Protein AF-0000000078424771 (afdb_homodimer)

Structure (mmCIF, N/CA/C/O backbone):
data_AF-0000000078424771-model_v1
#
loop_
_entity.id
_entity.type
_entity.pdbx_description
1 polymer Annexin
#
loop_
_atom_site.group_PDB
_atom_site.id
_atom_site.type_symbol
_atom_site.label_atom_id
_atom_site.label_alt_id
_atom_site.label_comp_id
_atom_site.label_asym_id
_atom_site.label_entity_id
_atom_sit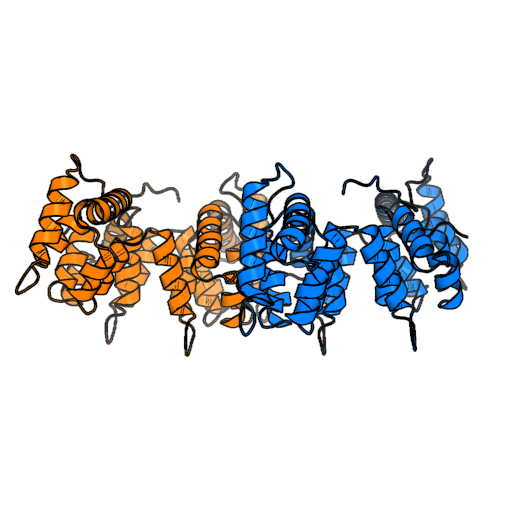e.label_seq_id
_atom_site.pdbx_PDB_ins_code
_atom_site.Cartn_x
_atom_site.Cartn_y
_atom_site.Cartn_z
_atom_site.occupancy
_atom_site.B_iso_or_equiv
_atom_site.auth_seq_id
_atom_site.auth_comp_id
_atom_site.auth_asym_id
_atom_site.auth_atom_id
_atom_site.pdbx_PDB_model_num
ATOM 1 N N . MET A 1 1 ? -12.852 -22.469 6.387 1 50.06 1 MET A N 1
ATOM 2 C CA . MET A 1 1 ? -12.906 -23.938 6.402 1 50.06 1 MET A CA 1
ATOM 3 C C . MET A 1 1 ? -11.5 -24.531 6.348 1 50.06 1 MET A C 1
ATOM 5 O O . MET A 1 1 ? -10.695 -24.156 5.492 1 50.06 1 MET A O 1
ATOM 9 N N . ASP A 1 2 ? -11.109 -24.969 7.461 1 65.69 2 ASP A N 1
ATOM 10 C CA . ASP A 1 2 ? -9.805 -25.562 7.715 1 65.69 2 ASP A CA 1
ATOM 11 C C . ASP A 1 2 ? -9.672 -26.922 7.027 1 65.69 2 ASP A C 1
ATOM 13 O O . ASP A 1 2 ? -10.547 -27.781 7.172 1 65.69 2 ASP A O 1
ATOM 17 N N . TYR A 1 3 ? -9.281 -26.984 5.77 1 82.88 3 TYR A N 1
ATOM 18 C CA . TYR A 1 3 ? -8.969 -28.281 5.184 1 82.88 3 TYR A CA 1
ATOM 19 C C . TYR A 1 3 ? -7.484 -28.594 5.328 1 82.88 3 TYR A C 1
ATOM 21 O O . TYR A 1 3 ? -6.676 -27.719 5.605 1 82.88 3 TYR A O 1
ATOM 29 N N . ASP A 1 4 ? -7.328 -29.938 5.266 1 93.69 4 ASP A N 1
ATOM 30 C CA . ASP A 1 4 ? -5.938 -30.375 5.305 1 93.69 4 ASP A CA 1
ATOM 31 C C . ASP A 1 4 ? -5.328 -30.391 3.904 1 93.69 4 ASP A C 1
ATOM 33 O O . ASP A 1 4 ? -5.707 -31.203 3.062 1 93.69 4 ASP A O 1
ATOM 37 N N . PRO A 1 5 ? -4.488 -29.516 3.652 1 96 5 PRO A N 1
ATOM 38 C CA . PRO A 1 5 ? -3.896 -29.453 2.312 1 96 5 PRO A CA 1
ATOM 39 C C . PRO A 1 5 ? -3.121 -30.719 1.96 1 96 5 PRO A C 1
ATOM 41 O O . PRO A 1 5 ? -2.354 -31.234 2.781 1 96 5 PRO A O 1
ATOM 44 N N . VAL A 1 6 ? -3.369 -31.203 0.759 1 97.62 6 VAL A N 1
ATOM 45 C CA . VAL A 1 6 ? -2.695 -32.406 0.261 1 97.62 6 VAL A CA 1
ATOM 46 C C . VAL A 1 6 ? -1.941 -32.062 -1.025 1 97.62 6 VAL A C 1
ATOM 48 O O . VAL A 1 6 ? -2.553 -31.891 -2.084 1 97.62 6 VAL A O 1
ATOM 51 N N . PRO A 1 7 ? -0.639 -32.031 -0.95 1 98 7 PRO A N 1
ATOM 52 C CA . PRO A 1 7 ? 0.15 -31.766 -2.156 1 98 7 PRO A CA 1
ATOM 53 C C . PRO A 1 7 ? 0.272 -33 -3.059 1 98 7 PRO A C 1
ATOM 55 O O . PRO A 1 7 ? 0 -34.094 -2.623 1 98 7 PRO A O 1
ATOM 58 N N . THR A 1 8 ? 0.585 -32.75 -4.309 1 98.31 8 THR A N 1
ATOM 59 C CA . THR A 1 8 ? 0.848 -33.844 -5.23 1 98.31 8 THR A CA 1
ATOM 60 C C . THR A 1 8 ? 2.344 -34 -5.488 1 98.31 8 THR A C 1
ATOM 62 O O . THR A 1 8 ? 2.797 -35.031 -5.992 1 98.31 8 THR A O 1
ATOM 65 N N . VAL A 1 9 ? 3.119 -33 -5.203 1 98.25 9 VAL A N 1
ATOM 66 C CA . VAL A 1 9 ? 4.578 -33.031 -5.27 1 98.25 9 VAL A CA 1
ATOM 67 C C . VAL A 1 9 ? 5.16 -32.844 -3.867 1 98.25 9 VAL A C 1
ATOM 69 O O . VAL A 1 9 ? 4.82 -31.906 -3.156 1 98.25 9 VAL A O 1
ATOM 72 N N . VAL A 1 10 ? 5.918 -33.781 -3.469 1 97.56 10 VAL A N 1
ATOM 73 C CA . VAL A 1 10 ? 6.559 -33.75 -2.158 1 97.56 10 VAL A CA 1
ATOM 74 C C . VAL A 1 10 ? 8.07 -33.938 -2.314 1 97.56 10 VAL A C 1
ATOM 76 O O . VAL A 1 10 ? 8.539 -34.375 -3.357 1 97.56 10 VAL A O 1
ATOM 79 N N . PRO A 1 11 ? 8.773 -33.531 -1.342 1 97.88 11 PRO A N 1
ATOM 80 C CA . PRO A 1 11 ? 10.227 -33.719 -1.441 1 97.88 11 PRO A CA 1
ATOM 81 C C . PRO A 1 11 ? 10.617 -35.188 -1.672 1 97.88 11 PRO A C 1
ATOM 83 O O . PRO A 1 11 ? 10.055 -36.062 -1.039 1 97.88 11 PRO A O 1
ATOM 86 N N . ALA A 1 12 ? 11.484 -35.281 -2.582 1 97.12 12 ALA A N 1
ATOM 87 C CA . ALA A 1 12 ? 12.031 -36.594 -2.797 1 97.12 12 ALA A CA 1
ATOM 88 C C . ALA A 1 12 ? 12.906 -37.031 -1.62 1 97.12 12 ALA A C 1
ATOM 90 O O . ALA A 1 12 ? 13.703 -36.25 -1.11 1 97.12 12 ALA A O 1
ATOM 91 N N . GLU A 1 13 ? 12.711 -38.281 -1.242 1 95.38 13 GLU A N 1
ATOM 92 C CA . GLU A 1 13 ? 13.5 -38.875 -0.174 1 95.38 13 GLU A CA 1
ATOM 93 C C . GLU A 1 13 ? 13.969 -40.281 -0.553 1 95.38 13 GLU A C 1
ATOM 95 O O . GLU A 1 13 ? 13.148 -41.188 -0.712 1 95.38 13 GLU A O 1
ATOM 100 N N . PRO A 1 14 ? 15.211 -40.469 -0.669 1 94.06 14 PRO A N 1
ATOM 101 C CA . PRO A 1 14 ? 16.312 -39.5 -0.479 1 94.06 14 PRO A CA 1
ATOM 102 C C . PRO A 1 14 ? 16.5 -38.594 -1.681 1 94.06 14 PRO A C 1
ATOM 104 O O . PRO A 1 14 ? 16.109 -38.938 -2.797 1 94.06 14 PRO A O 1
ATOM 107 N N . LEU A 1 15 ? 17 -37.469 -1.473 1 95.88 15 LEU A N 1
ATOM 108 C CA . LEU A 1 15 ? 17.422 -36.594 -2.537 1 95.88 15 LEU A CA 1
ATOM 109 C C . LEU A 1 15 ? 18.875 -36.844 -2.92 1 95.88 15 LEU A C 1
ATOM 111 O O . LEU A 1 15 ? 19.75 -36.906 -2.049 1 95.88 15 LEU A O 1
ATOM 115 N N . ASP A 1 16 ? 19.094 -37.094 -4.152 1 97.62 16 ASP A N 1
ATOM 116 C CA . ASP A 1 16 ? 20.453 -37.219 -4.68 1 97.62 16 ASP A CA 1
ATOM 117 C C . ASP A 1 16 ? 20.766 -36.094 -5.664 1 97.62 16 ASP A C 1
ATOM 119 O O . ASP A 1 16 ? 20.641 -36.281 -6.879 1 97.62 16 ASP A O 1
ATOM 123 N N . VAL A 1 17 ? 21.266 -35.062 -5.125 1 98.19 17 VAL A N 1
ATOM 124 C CA . VAL A 1 17 ? 21.469 -33.844 -5.895 1 98.19 17 VAL A CA 1
ATOM 125 C C . VAL A 1 17 ? 22.5 -34.094 -6.984 1 98.19 17 VAL A C 1
ATOM 127 O O . VAL A 1 17 ? 22.328 -33.656 -8.125 1 98.19 17 VAL A O 1
ATOM 130 N N . GLU A 1 18 ? 23.562 -34.781 -6.676 1 97.81 18 GLU A N 1
ATOM 131 C CA . GLU A 1 18 ? 24.625 -35.062 -7.637 1 97.81 18 GLU A CA 1
ATOM 132 C C . GLU A 1 18 ? 24.109 -35.844 -8.828 1 97.81 18 GLU A C 1
ATOM 134 O O . GLU A 1 18 ? 24.438 -35.531 -9.977 1 97.81 18 GLU A O 1
ATOM 139 N N . ALA A 1 19 ? 23.344 -36.812 -8.539 1 98.19 19 ALA A N 1
ATOM 140 C CA . ALA A 1 19 ? 22.75 -37.656 -9.594 1 98.19 19 ALA A CA 1
ATOM 141 C C . ALA A 1 19 ? 21.797 -36.812 -10.461 1 98.19 19 ALA A C 1
ATOM 143 O O . ALA A 1 19 ? 21.781 -36.969 -11.688 1 98.19 19 ALA A O 1
ATOM 144 N N . ASP A 1 20 ? 20.969 -36 -9.836 1 98.5 20 ASP A N 1
ATOM 145 C CA . ASP A 1 20 ? 20.016 -35.156 -10.562 1 98.5 20 ASP A CA 1
ATOM 146 C C . ASP A 1 20 ? 20.75 -34.188 -11.492 1 98.5 20 ASP A C 1
ATOM 148 O O . ASP A 1 20 ? 20.375 -34.031 -12.656 1 98.5 20 ASP A O 1
ATOM 152 N N . VAL A 1 21 ? 21.781 -33.531 -10.938 1 98.5 21 VAL A N 1
ATOM 153 C CA . VAL A 1 21 ? 22.562 -32.562 -11.688 1 98.5 21 VAL A CA 1
ATOM 154 C C . VAL A 1 21 ? 23.203 -33.25 -12.891 1 98.5 21 VAL A C 1
ATOM 156 O O . VAL A 1 21 ? 23.125 -32.719 -14.016 1 98.5 21 VAL A O 1
ATOM 159 N N . ALA A 1 22 ? 23.797 -34.406 -12.68 1 98 22 ALA A N 1
ATOM 160 C CA . ALA A 1 22 ? 24.438 -35.156 -13.758 1 98 22 ALA A CA 1
ATOM 161 C C . ALA A 1 22 ? 23.422 -35.594 -14.805 1 98 22 ALA A C 1
ATOM 163 O O . ALA A 1 22 ? 23.672 -35.531 -16 1 98 22 ALA A O 1
ATOM 164 N N . ALA A 1 23 ? 22.328 -36.062 -14.336 1 98.06 23 ALA A N 1
ATOM 165 C CA . ALA A 1 23 ? 21.281 -36.531 -15.234 1 98.06 23 ALA A CA 1
ATOM 166 C C . ALA A 1 23 ? 20.719 -35.406 -16.094 1 98.06 23 ALA A C 1
ATOM 168 O O . ALA A 1 23 ? 20.469 -35.562 -17.281 1 98.06 23 ALA A O 1
ATOM 169 N N . LEU A 1 24 ? 20.516 -34.25 -15.523 1 98.44 24 LEU A N 1
ATOM 170 C CA . LEU A 1 24 ? 20 -33.094 -16.266 1 98.44 24 LEU A CA 1
ATOM 171 C C . LEU A 1 24 ? 21.016 -32.625 -17.297 1 98.44 24 LEU A C 1
ATOM 173 O O . LEU A 1 24 ? 20.641 -32.281 -18.422 1 98.44 24 LEU A O 1
ATOM 177 N N . ARG A 1 25 ? 22.266 -32.594 -16.891 1 97.75 25 ARG A N 1
ATOM 178 C CA . ARG A 1 25 ? 23.312 -32.219 -17.844 1 97.75 25 ARG A CA 1
ATOM 179 C C . ARG A 1 25 ? 23.344 -33.188 -19.031 1 97.75 25 ARG A C 1
ATOM 181 O O . ARG A 1 25 ? 23.391 -32.75 -20.188 1 97.75 25 ARG A O 1
ATOM 188 N N . THR A 1 26 ? 23.297 -34.438 -18.688 1 97.19 26 THR A N 1
ATOM 189 C CA . THR A 1 26 ? 23.312 -35.469 -19.719 1 97.19 26 THR A CA 1
ATOM 190 C C . THR A 1 26 ? 22.094 -35.344 -20.641 1 97.19 26 THR A C 1
ATOM 192 O O . THR A 1 26 ? 22.203 -35.5 -21.859 1 97.19 26 THR A O 1
ATOM 195 N N . ALA A 1 27 ? 20.953 -34.969 -20.031 1 97.75 27 ALA A N 1
ATOM 196 C CA . ALA A 1 27 ? 19.688 -34.875 -20.766 1 97.75 27 ALA A CA 1
ATOM 197 C C . ALA A 1 27 ? 19.734 -33.719 -21.766 1 97.75 27 ALA A C 1
ATOM 199 O O . ALA A 1 27 ? 18.969 -33.719 -22.734 1 97.75 27 ALA A O 1
ATOM 200 N N . MET A 1 28 ? 20.656 -32.781 -21.594 1 96.81 28 MET A N 1
ATOM 201 C CA . MET A 1 28 ? 20.641 -31.562 -22.406 1 96.81 28 MET A CA 1
ATOM 202 C C . MET A 1 28 ? 21.938 -31.422 -23.203 1 96.81 28 MET A C 1
ATOM 204 O O . MET A 1 28 ? 22.125 -30.453 -23.938 1 96.81 28 MET A O 1
ATOM 208 N N . LYS A 1 29 ? 22.766 -32.5 -22.891 1 88.25 29 LYS A N 1
ATOM 209 C CA . LYS A 1 29 ? 24.062 -32.469 -23.562 1 88.25 29 LYS A CA 1
ATOM 210 C C . LYS A 1 29 ? 23.984 -33.156 -24.922 1 88.25 29 LYS A C 1
ATOM 212 O O . LYS A 1 29 ? 23.375 -34.219 -25.047 1 88.25 29 LYS A O 1
ATOM 217 N N . GLY A 1 30 ? 24.484 -32.594 -26.031 1 81.31 30 GLY A N 1
ATOM 218 C CA . GLY A 1 30 ? 24.641 -33.25 -27.312 1 81.31 30 GLY A CA 1
ATOM 219 C C . GLY A 1 30 ? 23.547 -32.906 -28.297 1 81.31 30 GLY A C 1
ATOM 220 O O . GLY A 1 30 ? 22.938 -31.859 -28.219 1 81.31 30 GLY A O 1
ATOM 221 N N . PHE A 1 31 ? 23.297 -34.062 -29.266 1 82.06 31 PHE A N 1
ATOM 222 C CA . PHE A 1 31 ? 22.312 -33.875 -30.312 1 82.06 31 PHE A CA 1
ATOM 223 C C . PHE A 1 31 ? 20.922 -34.312 -29.859 1 82.06 31 PHE A C 1
ATOM 225 O O . PHE A 1 31 ? 20.672 -35.531 -29.719 1 82.06 31 PHE A O 1
ATOM 232 N N . GLY A 1 32 ? 20.188 -33.438 -29.328 1 89.25 32 GLY A N 1
ATOM 233 C CA . GLY A 1 32 ? 18.828 -33.719 -28.891 1 89.25 32 GLY A CA 1
ATOM 234 C C . GLY A 1 32 ? 18.641 -33.562 -27.391 1 89.25 32 GLY A C 1
ATOM 235 O O . GLY A 1 32 ? 19.625 -33.562 -26.641 1 89.25 32 GLY A O 1
ATOM 236 N N . THR A 1 33 ? 17.484 -33.406 -26.922 1 95.38 33 THR A N 1
ATOM 237 C CA . THR A 1 33 ? 17.141 -33.25 -25.516 1 95.38 33 THR A CA 1
ATOM 238 C C . THR A 1 33 ? 16.281 -34.406 -25.031 1 95.38 33 THR A C 1
ATOM 240 O O . THR A 1 33 ? 15.344 -34.812 -25.719 1 95.38 33 THR A O 1
ATOM 243 N N . ASP A 1 34 ? 16.703 -35.062 -23.922 1 97.25 34 ASP A N 1
ATOM 244 C CA . ASP A 1 34 ? 15.883 -36.094 -23.281 1 97.25 34 ASP A CA 1
ATOM 245 C C . ASP A 1 34 ? 14.82 -35.438 -22.391 1 97.25 34 ASP A C 1
ATOM 247 O O . ASP A 1 34 ? 14.992 -35.344 -21.172 1 97.25 34 ASP A O 1
ATOM 251 N N . GLU A 1 35 ? 13.695 -35.156 -22.938 1 97.75 35 GLU A N 1
ATOM 252 C CA . GLU A 1 35 ? 12.625 -34.469 -22.25 1 97.75 35 GLU A CA 1
ATOM 253 C C . GLU A 1 35 ? 12.047 -35.312 -21.125 1 97.75 35 GLU A C 1
ATOM 255 O O . GLU A 1 35 ? 11.648 -34.781 -20.078 1 97.75 35 GLU A O 1
ATOM 260 N N . GLN A 1 36 ? 12.047 -36.562 -21.312 1 97.62 36 GLN A N 1
ATOM 261 C CA . GLN A 1 36 ? 11.469 -37.438 -20.297 1 97.62 36 GLN A CA 1
ATOM 262 C C . GLN A 1 36 ? 12.305 -37.438 -19.016 1 97.62 36 GLN A C 1
ATOM 264 O O . GLN A 1 36 ? 11.766 -37.438 -17.922 1 97.62 36 GLN A O 1
ATOM 269 N N . ALA A 1 37 ? 13.586 -37.469 -19.156 1 97.62 37 ALA A N 1
ATOM 270 C CA . ALA A 1 37 ? 14.461 -37.375 -17.984 1 97.62 37 ALA A CA 1
ATOM 271 C C . ALA A 1 37 ? 14.242 -36.094 -17.219 1 97.62 37 ALA A C 1
ATOM 273 O O . ALA A 1 37 ? 14.211 -36.094 -15.984 1 97.62 37 ALA A O 1
ATOM 274 N N . ILE A 1 38 ? 14.086 -34.969 -17.938 1 98.56 38 ILE A N 1
ATOM 275 C CA . ILE A 1 38 ? 13.828 -33.688 -17.344 1 98.56 38 ILE A CA 1
ATOM 276 C C . ILE A 1 38 ? 12.508 -33.719 -16.578 1 98.56 38 ILE A C 1
ATOM 278 O O . ILE A 1 38 ? 12.438 -33.25 -15.43 1 98.56 38 ILE A O 1
ATOM 282 N N . ILE A 1 39 ? 11.516 -34.281 -17.188 1 98.62 39 ILE A N 1
ATOM 283 C CA . ILE A 1 39 ? 10.203 -34.375 -16.562 1 98.62 39 ILE A CA 1
ATOM 284 C C . ILE A 1 39 ? 10.297 -35.219 -15.297 1 98.62 39 ILE A C 1
ATOM 286 O O . ILE A 1 39 ? 9.844 -34.812 -14.227 1 98.62 39 ILE A O 1
ATOM 290 N N . ASP A 1 40 ? 10.977 -36.375 -15.344 1 97.69 40 ASP A N 1
ATOM 291 C CA . ASP A 1 40 ? 11.055 -37.312 -14.234 1 97.69 40 ASP A CA 1
ATOM 292 C C . ASP A 1 40 ? 11.727 -36.688 -13.023 1 97.69 40 ASP A C 1
ATOM 294 O O . ASP A 1 40 ? 11.367 -36.969 -11.875 1 97.69 40 ASP A O 1
ATOM 298 N N . ILE A 1 41 ? 12.609 -35.844 -13.297 1 98.25 41 ILE A N 1
ATOM 299 C CA . ILE A 1 41 ? 13.383 -35.25 -12.203 1 98.25 41 ILE A CA 1
ATOM 300 C C . ILE A 1 41 ? 12.664 -34 -11.68 1 98.25 41 ILE A C 1
ATOM 302 O O . ILE A 1 41 ? 12.359 -33.906 -10.484 1 98.25 41 ILE A O 1
ATOM 306 N N . LEU A 1 42 ? 12.312 -33.094 -12.562 1 98.62 42 LEU A N 1
ATOM 307 C CA . LEU A 1 42 ? 11.914 -31.75 -12.125 1 98.62 42 LEU A CA 1
ATOM 308 C C . LEU A 1 42 ? 10.461 -31.75 -11.656 1 98.62 42 LEU A C 1
ATOM 310 O O . LEU A 1 42 ? 10.055 -30.859 -10.906 1 98.62 42 LEU A O 1
ATOM 314 N N . THR A 1 43 ? 9.617 -32.719 -12.047 1 98.5 43 THR A N 1
ATOM 315 C CA . THR A 1 43 ? 8.242 -32.75 -11.57 1 98.5 43 THR A CA 1
ATOM 316 C C . THR A 1 43 ? 8.141 -33.594 -10.289 1 98.5 43 THR A C 1
ATOM 318 O O . THR A 1 43 ? 7.086 -33.625 -9.656 1 98.5 43 THR A O 1
ATOM 321 N N . ALA A 1 44 ? 9.281 -34.219 -9.867 1 98 44 ALA A N 1
ATOM 322 C CA . ALA A 1 44 ? 9.258 -35.094 -8.703 1 98 44 ALA A CA 1
ATOM 323 C C . ALA A 1 44 ? 10.156 -34.562 -7.594 1 98 44 ALA A C 1
ATOM 325 O O . ALA A 1 44 ? 10.57 -35.312 -6.715 1 98 44 ALA A O 1
ATOM 326 N N . ARG A 1 45 ? 10.516 -33.344 -7.656 1 98.44 45 ARG A N 1
ATOM 327 C CA . ARG A 1 45 ? 11.273 -32.656 -6.629 1 98.44 45 ARG A CA 1
ATOM 328 C C . ARG A 1 45 ? 10.5 -31.422 -6.121 1 98.44 45 ARG A C 1
ATOM 330 O O . ARG A 1 45 ? 9.82 -30.75 -6.891 1 98.44 45 ARG A O 1
ATOM 337 N N . SER A 1 46 ? 10.641 -31.188 -4.852 1 98.38 46 SER A N 1
ATOM 338 C CA . SER A 1 46 ? 10.055 -29.953 -4.32 1 98.38 46 SER A CA 1
ATOM 339 C C . SER A 1 46 ? 10.773 -28.719 -4.863 1 98.38 46 SER A C 1
ATOM 341 O O . SER A 1 46 ? 11.883 -28.828 -5.402 1 98.38 46 SER A O 1
ATOM 343 N N . ASN A 1 47 ? 10.141 -27.625 -4.805 1 98.69 47 ASN A N 1
ATOM 344 C CA . ASN A 1 47 ? 10.773 -26.391 -5.277 1 98.69 47 ASN A CA 1
ATOM 345 C C . ASN A 1 47 ? 12.094 -26.141 -4.562 1 98.69 47 ASN A C 1
ATOM 347 O O . ASN A 1 47 ? 13.086 -25.766 -5.191 1 98.69 47 ASN A O 1
ATOM 351 N N . ALA A 1 48 ? 12.086 -26.328 -3.223 1 98.44 48 ALA A N 1
ATOM 352 C CA . ALA A 1 48 ? 13.32 -26.141 -2.459 1 98.44 48 ALA A CA 1
ATOM 353 C C . ALA A 1 48 ? 14.438 -27.016 -3.004 1 98.44 48 ALA A C 1
ATOM 355 O O . ALA A 1 48 ? 15.578 -26.578 -3.139 1 98.44 48 ALA A O 1
ATOM 356 N N . GLN A 1 49 ? 14.07 -28.234 -3.338 1 98.75 49 GLN A N 1
ATOM 357 C CA . GLN A 1 49 ? 15.055 -29.172 -3.887 1 98.75 49 GLN A CA 1
ATOM 358 C C . GLN A 1 49 ? 15.5 -28.734 -5.277 1 98.75 49 GLN A C 1
ATOM 360 O O . GLN A 1 49 ? 16.688 -28.844 -5.617 1 98.75 49 GLN A O 1
ATOM 365 N N . ARG A 1 50 ? 14.602 -28.234 -6.074 1 98.75 50 ARG A N 1
ATOM 366 C CA . ARG A 1 50 ? 14.961 -27.734 -7.398 1 98.75 50 ARG A CA 1
ATOM 367 C C . ARG A 1 50 ? 15.93 -26.562 -7.301 1 98.75 50 ARG A C 1
ATOM 369 O O . ARG A 1 50 ? 16.828 -26.438 -8.125 1 98.75 50 ARG A O 1
ATOM 376 N N . GLN A 1 51 ? 15.727 -25.719 -6.266 1 98.69 51 GLN A N 1
ATOM 377 C CA . GLN A 1 51 ? 16.656 -24.609 -6.066 1 98.69 51 GLN A CA 1
ATOM 378 C C . GLN A 1 51 ? 18.062 -25.125 -5.734 1 98.69 51 GLN A C 1
ATOM 380 O O . GLN A 1 51 ? 19.062 -24.578 -6.211 1 98.69 51 GLN A O 1
ATOM 385 N N . VAL A 1 52 ? 18.109 -26.156 -4.938 1 98.56 52 VAL A N 1
ATOM 386 C CA . VAL A 1 52 ? 19.391 -26.766 -4.578 1 98.56 52 VAL A CA 1
ATOM 387 C C . VAL A 1 52 ? 20.047 -27.359 -5.82 1 98.56 52 VAL A C 1
ATOM 389 O O . VAL A 1 52 ? 21.25 -27.219 -6.027 1 98.56 52 VAL A O 1
ATOM 392 N N . ILE A 1 53 ? 19.266 -28 -6.645 1 98.81 53 ILE A N 1
ATOM 393 C CA . ILE A 1 53 ? 19.75 -28.594 -7.887 1 98.81 53 ILE A CA 1
ATOM 394 C C . ILE A 1 53 ? 20.312 -27.5 -8.789 1 98.81 53 ILE A C 1
ATOM 396 O O . ILE A 1 53 ? 21.406 -27.656 -9.344 1 98.81 53 ILE A O 1
ATOM 400 N N . LYS A 1 54 ? 19.578 -26.453 -8.906 1 98.69 54 LYS A N 1
ATOM 401 C CA . LYS A 1 54 ? 20 -25.312 -9.719 1 98.69 54 LYS A CA 1
ATOM 402 C C . LYS A 1 54 ? 21.344 -24.766 -9.25 1 98.69 54 LYS A C 1
ATOM 404 O O . LYS A 1 54 ? 22.234 -24.531 -10.062 1 98.69 54 LYS A O 1
ATOM 409 N N . GLU A 1 55 ? 21.484 -24.625 -7.961 1 98.56 55 GLU A N 1
ATOM 410 C CA . GLU A 1 55 ? 22.719 -24.094 -7.387 1 98.56 55 GLU A CA 1
ATOM 411 C C . GLU A 1 55 ? 23.891 -25.031 -7.629 1 98.56 55 GLU A C 1
ATOM 413 O O . GLU A 1 55 ? 25 -24.594 -7.949 1 98.56 55 GLU A O 1
ATOM 418 N N . ASN A 1 56 ? 23.703 -26.297 -7.484 1 98.62 56 ASN A N 1
ATOM 419 C CA . ASN A 1 56 ? 24.766 -27.281 -7.672 1 98.62 56 ASN A CA 1
ATOM 420 C C . ASN A 1 56 ? 25.125 -27.438 -9.148 1 98.62 56 ASN A C 1
ATOM 422 O O . ASN A 1 56 ? 26.281 -27.703 -9.477 1 98.62 56 ASN A O 1
ATOM 426 N N . PHE A 1 57 ? 24.156 -27.266 -9.961 1 98.69 57 PHE A N 1
ATOM 427 C CA . PHE A 1 57 ? 24.406 -27.297 -11.398 1 98.69 57 PHE A CA 1
ATOM 428 C C . PHE A 1 57 ? 25.391 -26.188 -11.781 1 98.69 57 PHE A C 1
ATOM 430 O O . PHE A 1 57 ? 26.328 -26.406 -12.555 1 98.69 57 PHE A O 1
ATOM 437 N N . LEU A 1 58 ? 25.188 -25 -11.266 1 98.5 58 LEU A N 1
ATOM 438 C CA . LEU A 1 58 ? 26.078 -23.859 -11.508 1 98.5 58 LEU A CA 1
ATOM 439 C C . LEU A 1 58 ? 27.469 -24.141 -10.953 1 98.5 58 LEU A C 1
ATOM 441 O O . LEU A 1 58 ? 28.469 -23.844 -11.609 1 98.5 58 LEU A O 1
ATOM 445 N N . ARG A 1 59 ? 27.531 -24.625 -9.75 1 97.38 59 ARG A N 1
ATOM 446 C CA . ARG A 1 59 ? 28.812 -24.891 -9.102 1 97.38 59 ARG A CA 1
ATOM 447 C C . ARG A 1 59 ? 29.609 -25.938 -9.891 1 97.38 59 ARG A C 1
ATOM 449 O O . ARG A 1 59 ? 30.828 -25.781 -10.055 1 97.38 59 ARG A O 1
ATOM 456 N N . GLU A 1 60 ? 28.953 -26.984 -10.383 1 97.75 60 GLU A N 1
ATOM 457 C CA . GLU A 1 60 ? 29.625 -28.125 -11.008 1 97.75 60 GLU A CA 1
ATOM 458 C C . GLU A 1 60 ? 30 -27.812 -12.453 1 97.75 60 GLU A C 1
ATOM 460 O O . GLU A 1 60 ? 31.062 -28.234 -12.922 1 97.75 60 GLU A O 1
ATOM 465 N N . TYR A 1 61 ? 29.141 -27.109 -13.164 1 97.31 61 TYR A N 1
ATOM 466 C CA . TYR A 1 61 ? 29.359 -26.984 -14.602 1 97.31 61 TYR A CA 1
ATOM 467 C C . TYR A 1 61 ? 29.594 -25.531 -15 1 97.31 61 TYR A C 1
ATOM 469 O O . TYR A 1 61 ? 29.922 -25.234 -16.156 1 97.31 61 TYR A O 1
ATOM 477 N N . GLY A 1 62 ? 29.375 -24.562 -14.07 1 97.75 62 GLY A N 1
ATOM 478 C CA . GLY A 1 62 ? 29.5 -23.141 -14.375 1 97.75 62 GLY A CA 1
ATOM 479 C C . GLY A 1 62 ? 28.422 -22.625 -15.297 1 97.75 62 GLY A C 1
ATOM 480 O O . GLY A 1 62 ? 28.625 -21.641 -16.016 1 97.75 62 GLY A O 1
ATOM 481 N N . ARG A 1 63 ? 27.312 -23.391 -15.352 1 97.25 63 ARG A N 1
ATOM 482 C CA . ARG A 1 63 ? 26.219 -23.062 -16.234 1 97.25 63 ARG A CA 1
ATOM 483 C C . ARG A 1 63 ? 24.938 -22.797 -15.461 1 97.25 63 ARG A C 1
ATOM 485 O O . ARG A 1 63 ? 24.688 -23.422 -14.422 1 97.25 63 ARG A O 1
ATOM 492 N N . ASP A 1 64 ? 24.125 -21.969 -16.031 1 98.06 64 ASP A N 1
ATOM 493 C CA . ASP A 1 64 ? 22.812 -21.703 -15.461 1 98.06 64 ASP A CA 1
ATOM 494 C C . ASP A 1 64 ? 21.781 -22.719 -15.961 1 98.06 64 ASP A C 1
ATOM 496 O O . ASP A 1 64 ? 21.484 -22.766 -17.156 1 98.06 64 ASP A O 1
ATOM 500 N N . LEU A 1 65 ? 21.281 -23.422 -15.055 1 98.38 65 LEU A N 1
ATOM 501 C CA . LEU A 1 65 ? 20.359 -24.5 -15.406 1 98.38 65 LEU A CA 1
ATOM 502 C C . LEU A 1 65 ? 19.125 -23.938 -16.125 1 98.38 65 LEU A C 1
ATOM 504 O O . LEU A 1 65 ? 18.641 -24.531 -17.094 1 98.38 65 LEU A O 1
ATOM 508 N N . ILE A 1 66 ? 18.562 -22.828 -15.68 1 98.5 66 ILE A N 1
ATOM 509 C CA . ILE A 1 66 ? 17.375 -22.25 -16.281 1 98.5 66 ILE A CA 1
ATOM 510 C C . ILE A 1 66 ? 17.672 -21.828 -17.719 1 98.5 66 ILE A C 1
ATOM 512 O O . ILE A 1 66 ? 16.875 -22.062 -18.625 1 98.5 66 ILE A O 1
ATOM 516 N N . GLU A 1 67 ? 18.812 -21.234 -17.922 1 97.88 67 GLU A N 1
ATOM 517 C CA . GLU A 1 67 ? 19.219 -20.844 -19.281 1 97.88 67 GLU A CA 1
ATOM 518 C C . GLU A 1 67 ? 19.375 -22.062 -20.172 1 97.88 67 GLU A C 1
ATOM 520 O O . GLU A 1 67 ? 18.984 -22.031 -21.344 1 97.88 67 GLU A O 1
ATOM 525 N N . ASP A 1 68 ? 19.984 -23.109 -19.641 1 97.5 68 ASP A N 1
ATOM 526 C CA . ASP A 1 68 ? 20.109 -24.344 -20.406 1 97.5 68 ASP A CA 1
ATOM 527 C C . ASP A 1 68 ? 18.75 -24.906 -20.797 1 97.5 68 ASP A C 1
ATOM 529 O O . ASP A 1 68 ? 18.531 -25.297 -21.938 1 97.5 68 ASP A O 1
ATOM 533 N N . LEU A 1 69 ? 17.875 -24.922 -19.859 1 98.38 69 LEU A N 1
ATOM 534 C CA . LEU A 1 69 ? 16.531 -25.438 -20.109 1 98.38 69 LEU A CA 1
ATOM 535 C C . LEU A 1 69 ? 15.812 -24.594 -21.156 1 98.38 69 LEU A C 1
ATOM 537 O O . LEU A 1 69 ? 15.164 -25.141 -22.062 1 98.38 69 LEU A O 1
ATOM 541 N N . LYS A 1 70 ? 15.953 -23.328 -21.094 1 97.75 70 LYS A N 1
ATOM 542 C CA . LYS A 1 70 ? 15.32 -22.422 -22.062 1 97.75 70 LYS A CA 1
ATOM 543 C C . LYS A 1 70 ? 15.867 -22.641 -23.469 1 97.75 70 LYS A C 1
ATOM 545 O O . LYS A 1 70 ? 15.141 -22.5 -24.453 1 97.75 70 LYS A O 1
ATOM 550 N N . SER A 1 71 ? 17.141 -22.984 -23.531 1 96.38 71 SER A N 1
ATOM 551 C CA . SER A 1 71 ? 17.797 -23.172 -24.828 1 96.38 71 SER A CA 1
ATOM 552 C C . SER A 1 71 ? 17.375 -24.5 -25.453 1 96.38 71 SER A C 1
ATOM 554 O O . SER A 1 71 ? 17.391 -24.656 -26.688 1 96.38 71 SER A O 1
ATOM 556 N N . GLU A 1 72 ? 16.984 -25.469 -24.594 1 96.5 72 GLU A N 1
ATOM 557 C CA . GLU A 1 72 ? 16.75 -26.828 -25.047 1 96.5 72 GLU A CA 1
ATOM 558 C C . GLU A 1 72 ? 15.273 -27.109 -25.25 1 96.5 72 GLU A C 1
ATOM 560 O O . GLU A 1 72 ? 14.906 -28.016 -26.016 1 96.5 72 GLU A O 1
ATOM 565 N N . LEU A 1 73 ? 14.445 -26.375 -24.578 1 97.38 73 LEU A N 1
ATOM 566 C CA . LEU A 1 73 ? 13.008 -26.656 -24.594 1 97.38 73 LEU A CA 1
ATOM 567 C C . LEU A 1 73 ? 12.242 -25.547 -25.312 1 97.38 73 LEU A C 1
ATOM 569 O O . LEU A 1 73 ? 12.82 -24.531 -25.672 1 97.38 73 LEU A O 1
ATOM 573 N N . GLY A 1 74 ? 10.945 -25.875 -25.641 1 96.69 74 GLY A N 1
ATOM 574 C CA . GLY A 1 74 ? 10.117 -24.875 -26.297 1 96.69 74 GLY A CA 1
ATOM 575 C C . GLY A 1 74 ? 8.641 -25.031 -25.984 1 96.69 74 GLY A C 1
ATOM 576 O O . GLY A 1 74 ? 8.227 -26 -25.359 1 96.69 74 GLY A O 1
ATOM 577 N N . GLY A 1 75 ? 7.973 -23.938 -26.25 1 97.19 75 GLY A N 1
ATOM 578 C CA . GLY A 1 75 ? 6.52 -23.969 -26.172 1 97.19 75 GLY A CA 1
ATOM 579 C C . GLY A 1 75 ? 5.996 -24.078 -24.75 1 97.19 75 GLY A C 1
ATOM 580 O O . GLY A 1 75 ? 6.605 -23.562 -23.828 1 97.19 75 GLY A O 1
ATOM 581 N N . LYS A 1 76 ? 4.895 -24.734 -24.594 1 98.19 76 LYS A N 1
ATOM 582 C CA . LYS A 1 76 ? 4.207 -24.859 -23.312 1 98.19 76 LYS A CA 1
ATOM 583 C C . LYS A 1 76 ? 4.977 -25.766 -22.359 1 98.19 76 LYS A C 1
ATOM 585 O O . LYS A 1 76 ? 4.953 -25.562 -21.141 1 98.19 76 LYS A O 1
ATOM 590 N N . PHE A 1 77 ? 5.641 -26.734 -23.016 1 98.56 77 PHE A N 1
ATOM 591 C CA . PHE A 1 77 ? 6.473 -27.594 -22.188 1 98.56 77 PHE A CA 1
ATOM 592 C C . PHE A 1 77 ? 7.559 -26.781 -21.484 1 98.56 77 PHE A C 1
ATOM 594 O O . PHE A 1 77 ? 7.766 -26.938 -20.281 1 98.56 77 PHE A O 1
ATOM 601 N N . GLU A 1 78 ? 8.203 -25.922 -22.125 1 98.75 78 GLU A N 1
ATOM 602 C CA . GLU A 1 78 ? 9.188 -25.016 -21.547 1 98.75 78 GLU A CA 1
ATOM 603 C C . GLU A 1 78 ? 8.562 -24.172 -20.438 1 98.75 78 GLU A C 1
ATOM 605 O O . GLU A 1 78 ? 9.156 -23.984 -19.375 1 98.75 78 GLU A O 1
ATOM 610 N N . ASP A 1 79 ? 7.391 -23.688 -20.656 1 98.69 79 ASP A N 1
ATOM 611 C CA . ASP A 1 79 ? 6.699 -22.844 -19.688 1 98.69 79 ASP A CA 1
ATOM 612 C C . ASP A 1 79 ? 6.508 -23.562 -18.359 1 98.69 79 ASP A C 1
ATOM 614 O O . ASP A 1 79 ? 6.719 -22.984 -17.281 1 98.69 79 ASP A O 1
ATOM 618 N N . VAL A 1 80 ? 6.129 -24.812 -18.469 1 98.88 80 VAL A N 1
ATOM 619 C CA . VAL A 1 80 ? 5.91 -25.609 -17.266 1 98.88 80 VAL A CA 1
ATOM 620 C C . VAL A 1 80 ? 7.227 -25.781 -16.516 1 98.88 80 VAL A C 1
ATOM 622 O O . VAL A 1 80 ? 7.289 -25.547 -15.297 1 98.88 80 VAL A O 1
ATOM 625 N N . ILE A 1 81 ? 8.234 -26.156 -17.281 1 98.88 81 ILE A N 1
ATOM 626 C CA . ILE A 1 81 ? 9.508 -26.5 -16.656 1 98.88 81 ILE A CA 1
ATOM 627 C C . ILE A 1 81 ? 10.133 -25.25 -16.031 1 98.88 81 ILE A C 1
ATOM 629 O O . ILE A 1 81 ? 10.625 -25.297 -14.906 1 98.88 81 ILE A O 1
ATOM 633 N N . ILE A 1 82 ? 10.086 -24.125 -16.719 1 98.81 82 ILE A N 1
ATOM 634 C CA . ILE A 1 82 ? 10.648 -22.891 -16.188 1 98.81 82 ILE A CA 1
ATOM 635 C C . ILE A 1 82 ? 9.844 -22.438 -14.969 1 98.81 82 ILE A C 1
ATOM 637 O O . ILE A 1 82 ? 10.422 -21.969 -13.984 1 98.81 82 ILE A O 1
ATOM 641 N N . ALA A 1 83 ? 8.547 -22.578 -15 1 98.88 83 ALA A N 1
ATOM 642 C CA . ALA A 1 83 ? 7.711 -22.25 -13.844 1 98.88 83 ALA A CA 1
ATOM 643 C C . ALA A 1 83 ? 8.133 -23.062 -12.617 1 98.88 83 ALA A C 1
ATOM 645 O O . ALA A 1 83 ? 8.18 -22.531 -11.508 1 98.88 83 ALA A O 1
ATOM 646 N N . LEU A 1 84 ? 8.492 -24.266 -12.828 1 98.81 84 LEU A N 1
ATOM 647 C CA . LEU A 1 84 ? 8.883 -25.156 -11.734 1 98.81 84 LEU A CA 1
ATOM 648 C C . LEU A 1 84 ? 10.227 -24.734 -11.148 1 98.81 84 LEU A C 1
ATOM 650 O O . LEU A 1 84 ? 10.5 -24.969 -9.969 1 98.81 84 LEU A O 1
ATOM 654 N N . MET A 1 85 ? 11.039 -24.094 -11.961 1 98.81 85 MET A N 1
ATOM 655 C CA . MET A 1 85 ? 12.406 -23.781 -11.555 1 98.81 85 MET A CA 1
ATOM 656 C C . MET A 1 85 ? 12.453 -22.469 -10.773 1 98.81 85 MET A C 1
ATOM 658 O O . MET A 1 85 ? 13.414 -22.219 -10.039 1 98.81 85 MET A O 1
ATOM 662 N N . LEU A 1 86 ? 11.469 -21.672 -10.922 1 98.69 86 LEU A N 1
ATOM 663 C CA . LEU A 1 86 ? 11.375 -20.422 -10.172 1 98.69 86 LEU A CA 1
ATOM 664 C C . LEU A 1 86 ? 10.82 -20.672 -8.773 1 98.69 86 LEU A C 1
ATOM 666 O O . LEU A 1 86 ? 10.031 -21.594 -8.57 1 98.69 86 LEU A O 1
ATOM 670 N N . THR A 1 87 ? 11.289 -19.875 -7.82 1 98.44 87 THR A N 1
ATOM 671 C CA . THR A 1 87 ? 10.609 -19.969 -6.531 1 98.44 87 THR A CA 1
ATOM 672 C C . THR A 1 87 ? 9.133 -19.641 -6.672 1 98.44 87 THR A C 1
ATOM 674 O O . THR A 1 87 ? 8.742 -18.891 -7.57 1 98.44 87 THR A O 1
ATOM 677 N N . PRO A 1 88 ? 8.305 -20.172 -5.797 1 98.06 88 PRO A N 1
ATOM 678 C CA . PRO A 1 88 ? 6.863 -19.969 -5.926 1 98.06 88 PRO A CA 1
ATOM 679 C C . PRO A 1 88 ? 6.48 -18.484 -5.973 1 98.06 88 PRO A C 1
ATOM 681 O O . PRO A 1 88 ? 5.656 -18.094 -6.793 1 98.06 88 PRO A O 1
ATOM 684 N N . VAL A 1 89 ? 7.078 -17.656 -5.191 1 98.44 89 VAL A N 1
ATOM 685 C CA . VAL A 1 89 ? 6.734 -16.25 -5.129 1 98.44 89 VAL A CA 1
ATOM 686 C C . VAL A 1 89 ? 7.23 -15.539 -6.387 1 98.44 89 VAL A C 1
ATOM 688 O O . VAL A 1 89 ? 6.52 -14.711 -6.965 1 98.44 89 VAL A O 1
ATOM 691 N N . GLU A 1 90 ? 8.453 -15.875 -6.82 1 98.69 90 GLU A N 1
ATOM 692 C CA . GLU A 1 90 ? 8.977 -15.297 -8.055 1 98.69 90 GLU A CA 1
ATOM 693 C C . GLU A 1 90 ? 8.078 -15.625 -9.242 1 98.69 90 GLU A C 1
ATOM 695 O O . GLU A 1 90 ? 7.844 -14.781 -10.109 1 98.69 90 GLU A O 1
ATOM 700 N N . TYR A 1 91 ? 7.66 -16.844 -9.25 1 98.69 91 TYR A N 1
ATOM 701 C CA . TYR A 1 91 ? 6.793 -17.281 -10.344 1 98.69 91 TYR A CA 1
ATOM 702 C C . TYR A 1 91 ? 5.496 -16.484 -10.352 1 98.69 91 TYR A C 1
ATOM 704 O O . TYR A 1 91 ? 5.055 -16.016 -11.406 1 98.69 91 TYR A O 1
ATOM 712 N N . LEU A 1 92 ? 4.875 -16.297 -9.203 1 98.62 92 LEU A N 1
ATOM 713 C CA . LEU A 1 92 ? 3.646 -15.516 -9.117 1 98.62 92 LEU A CA 1
ATOM 714 C C . LEU A 1 92 ? 3.893 -14.07 -9.531 1 98.62 92 LEU A C 1
ATOM 716 O O . LEU A 1 92 ? 3.061 -13.469 -10.211 1 98.62 92 LEU A O 1
ATOM 720 N N . CYS A 1 93 ? 5.004 -13.516 -9.117 1 98.75 93 CYS A N 1
ATOM 721 C CA . CYS A 1 93 ? 5.344 -12.156 -9.516 1 98.75 93 CYS A CA 1
ATOM 722 C C . CYS A 1 93 ? 5.488 -12.039 -11.023 1 98.75 93 CYS A C 1
ATOM 724 O O . CYS A 1 93 ? 5.031 -11.07 -11.625 1 98.75 93 CYS A O 1
ATOM 726 N N . LYS A 1 94 ? 6.121 -13.023 -11.609 1 98.5 94 LYS A N 1
ATOM 727 C CA . LYS A 1 94 ? 6.254 -13.031 -13.062 1 98.5 94 LYS A CA 1
ATOM 728 C C . LYS A 1 94 ? 4.891 -13.102 -13.742 1 98.5 94 LYS A C 1
ATOM 730 O O . LYS A 1 94 ? 4.664 -12.445 -14.758 1 98.5 94 LYS A O 1
ATOM 735 N N . GLN A 1 95 ? 4.031 -13.906 -13.18 1 98.25 95 GLN A N 1
ATOM 736 C CA . GLN A 1 95 ? 2.682 -14.023 -13.727 1 98.25 95 GLN A CA 1
ATOM 737 C C . GLN A 1 95 ? 1.921 -12.711 -13.594 1 98.25 95 GLN A C 1
ATOM 739 O O . GLN A 1 95 ? 1.227 -12.289 -14.516 1 98.25 95 GLN A O 1
ATOM 744 N N . LEU A 1 96 ? 2.033 -12.023 -12.461 1 98.5 96 LEU A N 1
ATOM 745 C CA . LEU A 1 96 ? 1.408 -10.727 -12.258 1 98.5 96 LEU A CA 1
ATOM 746 C C . LEU A 1 96 ? 1.947 -9.695 -13.25 1 98.5 96 LEU A C 1
ATOM 748 O O . LEU A 1 96 ? 1.178 -8.945 -13.852 1 98.5 96 LEU A O 1
ATOM 752 N N . HIS A 1 97 ? 3.244 -9.695 -13.391 1 98.44 97 HIS A N 1
ATOM 753 C CA . HIS A 1 97 ? 3.871 -8.75 -14.312 1 98.44 97 HIS A CA 1
ATOM 754 C C . HIS A 1 97 ? 3.398 -8.984 -15.742 1 98.44 97 HIS A C 1
ATOM 756 O O . HIS A 1 97 ? 3.045 -8.031 -16.453 1 98.44 97 HIS A O 1
ATOM 762 N N . LYS A 1 98 ? 3.387 -10.242 -16.141 1 97.25 98 LYS A N 1
ATOM 763 C CA . LYS A 1 98 ? 2.926 -10.594 -17.484 1 97.25 98 LYS A CA 1
ATOM 764 C C . LYS A 1 98 ? 1.477 -10.164 -17.688 1 97.25 98 LYS A C 1
ATOM 766 O O . LYS A 1 98 ? 1.113 -9.703 -18.781 1 97.25 98 LYS A O 1
ATOM 771 N N . ALA A 1 99 ? 0.66 -10.281 -16.641 1 97.56 99 ALA A N 1
ATOM 772 C CA . ALA A 1 99 ? -0.761 -9.953 -16.719 1 97.56 99 ALA A CA 1
ATOM 773 C C . ALA A 1 99 ? -0.968 -8.453 -16.891 1 97.56 99 ALA A C 1
ATOM 775 O O . ALA A 1 99 ? -2.039 -8.016 -17.328 1 97.56 99 ALA A O 1
ATOM 776 N N . MET A 1 100 ? 0.045 -7.664 -16.562 1 97.31 100 MET A N 1
ATOM 777 C CA . MET A 1 100 ? -0.118 -6.215 -16.578 1 97.31 100 MET A CA 1
ATOM 778 C C . MET A 1 100 ? 0.781 -5.57 -17.625 1 97.31 100 MET A C 1
ATOM 780 O O . MET A 1 100 ? 0.694 -4.367 -17.875 1 97.31 100 MET A O 1
ATOM 784 N N . ALA A 1 101 ? 1.625 -6.465 -18.172 1 90.44 101 ALA A N 1
ATOM 785 C CA . ALA A 1 101 ? 2.576 -5.945 -19.156 1 90.44 101 ALA A CA 1
ATOM 786 C C . ALA A 1 101 ? 1.961 -5.902 -20.547 1 90.44 101 ALA A C 1
ATOM 788 O O . ALA A 1 101 ? 1.17 -6.777 -20.906 1 90.44 101 ALA A O 1
ATOM 789 N N . GLY A 1 102 ? 2.125 -4.863 -21.344 1 82.62 102 GLY A N 1
ATOM 790 C CA . GLY A 1 102 ? 1.712 -4.797 -22.734 1 82.62 102 GLY A CA 1
ATOM 791 C C . GLY A 1 102 ? 0.342 -4.176 -22.922 1 82.62 102 GLY A C 1
ATOM 792 O O . GLY A 1 102 ? -0.095 -3.365 -22.094 1 82.62 102 GLY A O 1
ATOM 793 N N . LEU A 1 103 ? -0.351 -4.727 -24.062 1 84.88 103 LEU A N 1
ATOM 794 C CA . LEU A 1 103 ? -1.669 -4.203 -24.406 1 84.88 103 LEU A CA 1
ATOM 795 C C . LEU A 1 103 ? -2.768 -4.992 -23.703 1 84.88 103 LEU A C 1
ATOM 797 O O . LEU A 1 103 ? -2.896 -6.199 -23.906 1 84.88 103 LEU A O 1
ATOM 801 N N . GLY A 1 104 ? -3.314 -4.336 -22.797 1 88.75 104 GLY A N 1
ATOM 802 C CA . GLY A 1 104 ? -4.422 -4.949 -22.078 1 88.75 104 GLY A CA 1
ATOM 803 C C . GLY A 1 104 ? -4.008 -5.574 -20.75 1 88.75 104 GLY A C 1
ATOM 804 O O . GLY A 1 104 ? -2.832 -5.895 -20.562 1 88.75 104 GLY A O 1
ATOM 805 N N . THR A 1 105 ? -4.824 -5.719 -19.844 1 93.69 105 THR A N 1
ATOM 806 C CA . THR A 1 105 ? -4.621 -6.312 -18.531 1 93.69 105 THR A CA 1
ATOM 807 C C . THR A 1 105 ? -5.422 -7.605 -18.391 1 93.69 105 THR A C 1
ATOM 809 O O . THR A 1 105 ? -6.602 -7.652 -18.75 1 93.69 105 THR A O 1
ATOM 812 N N . ASN A 1 106 ? -4.73 -8.703 -18.078 1 95.94 106 ASN A N 1
ATOM 813 C CA . ASN A 1 106 ? -5.449 -9.922 -17.719 1 95.94 106 ASN A CA 1
ATOM 814 C C . ASN A 1 106 ? -5.953 -9.875 -16.281 1 95.94 106 ASN A C 1
ATOM 816 O O . ASN A 1 106 ? -5.285 -10.367 -15.375 1 95.94 106 ASN A O 1
ATOM 820 N N . GLU A 1 107 ? -7.074 -9.406 -16.109 1 96.25 107 GLU A N 1
ATOM 821 C CA . GLU A 1 107 ? -7.629 -9.156 -14.781 1 96.25 107 GLU A CA 1
ATOM 822 C C . GLU A 1 107 ? -7.926 -10.461 -14.047 1 96.25 107 GLU A C 1
ATOM 824 O O . GLU A 1 107 ? -7.812 -10.531 -12.82 1 96.25 107 GLU A O 1
ATOM 829 N N . SER A 1 108 ? -8.266 -11.484 -14.82 1 96 108 SER A N 1
ATOM 830 C CA . SER A 1 108 ? -8.57 -12.773 -14.211 1 96 108 SER A CA 1
ATOM 831 C C . SER A 1 108 ? -7.348 -13.344 -13.492 1 96 108 SER A C 1
ATOM 833 O O . SER A 1 108 ? -7.477 -13.969 -12.438 1 96 108 SER A O 1
ATOM 835 N N . THR A 1 109 ? -6.188 -13.148 -14.062 1 97.31 109 THR A N 1
ATOM 836 C CA . THR A 1 109 ? -4.945 -13.586 -13.438 1 97.31 109 THR A CA 1
ATOM 837 C C . THR A 1 109 ? -4.68 -12.812 -12.148 1 97.31 109 THR A C 1
ATOM 839 O O . THR A 1 109 ? -4.316 -13.398 -11.133 1 97.31 109 THR A O 1
ATOM 842 N N . LEU A 1 110 ? -4.891 -11.492 -12.195 1 98.31 110 LEU A N 1
ATOM 843 C CA . LEU A 1 110 ? -4.727 -10.672 -11 1 98.31 110 LEU A CA 1
ATOM 844 C C . LEU A 1 110 ? -5.637 -11.172 -9.875 1 98.31 110 LEU A C 1
ATOM 846 O O . LEU A 1 110 ? -5.188 -11.359 -8.742 1 98.31 110 LEU A O 1
ATOM 850 N N . VAL A 1 111 ? -6.859 -11.445 -10.242 1 98.06 111 VAL A N 1
ATOM 851 C CA . VAL A 1 111 ? -7.867 -11.867 -9.273 1 98.06 111 VAL A CA 1
ATOM 852 C C . VAL A 1 111 ? -7.48 -13.219 -8.68 1 98.06 111 VAL A C 1
ATOM 854 O O . VAL A 1 111 ? -7.508 -13.398 -7.461 1 98.06 111 VAL A O 1
ATOM 857 N N . GLU A 1 112 ? -7.121 -14.094 -9.523 1 97.69 112 GLU A N 1
ATOM 858 C CA . GLU A 1 112 ? -6.766 -15.445 -9.117 1 97.69 112 GLU A CA 1
ATOM 859 C C . GLU A 1 112 ? -5.602 -15.438 -8.125 1 97.69 112 GLU A C 1
ATOM 861 O O . GLU A 1 112 ? -5.605 -16.188 -7.145 1 97.69 112 GLU A O 1
ATOM 866 N N . ILE A 1 113 ? -4.656 -14.602 -8.375 1 98.12 113 ILE A N 1
ATOM 867 C CA . ILE A 1 113 ? -3.447 -14.594 -7.559 1 98.12 113 ILE A CA 1
ATOM 868 C C . ILE A 1 113 ? -3.676 -13.75 -6.309 1 98.12 113 ILE A C 1
ATOM 870 O O . ILE A 1 113 ? -3.436 -14.203 -5.188 1 98.12 113 ILE A O 1
ATOM 874 N N . LEU A 1 114 ? -4.223 -12.578 -6.422 1 97.94 114 LEU A N 1
ATOM 875 C CA . LEU A 1 114 ? -4.219 -11.602 -5.336 1 97.94 114 LEU A CA 1
ATOM 876 C C . LEU A 1 114 ? -5.363 -11.867 -4.363 1 97.94 114 LEU A C 1
ATOM 878 O O . LEU A 1 114 ? -5.195 -11.727 -3.15 1 97.94 114 LEU A O 1
ATOM 882 N N . CYS A 1 115 ? -6.512 -12.289 -4.801 1 96.06 115 CYS A N 1
ATOM 883 C CA . CYS A 1 115 ? -7.703 -12.352 -3.965 1 96.06 115 CYS A CA 1
ATOM 884 C C . CYS A 1 115 ? -7.723 -13.633 -3.139 1 96.06 115 CYS A C 1
ATOM 886 O O . CYS A 1 115 ? -8.641 -13.852 -2.348 1 96.06 115 CYS A O 1
ATOM 888 N N . THR A 1 116 ? -6.68 -14.445 -3.26 1 93 116 THR A N 1
ATOM 889 C CA . THR A 1 116 ? -6.68 -15.742 -2.596 1 93 116 THR A CA 1
ATOM 890 C C . THR A 1 116 ? -5.578 -15.812 -1.544 1 93 116 THR A C 1
ATOM 892 O O . THR A 1 116 ? -5.355 -16.859 -0.938 1 93 116 THR A O 1
ATOM 895 N N . LYS A 1 117 ? -4.898 -14.719 -1.31 1 93.88 117 LYS A N 1
ATOM 896 C CA . LYS A 1 117 ? -3.705 -14.734 -0.471 1 93.88 117 LYS A CA 1
ATOM 897 C C . LYS A 1 117 ? -4 -14.18 0.921 1 93.88 117 LYS A C 1
ATOM 899 O O . LYS A 1 117 ? -4.859 -13.312 1.08 1 93.88 117 LYS A O 1
ATOM 904 N N . SER A 1 118 ? -3.242 -14.719 1.885 1 91.56 118 SER A N 1
ATOM 905 C CA . SER A 1 118 ? -3.186 -14.094 3.203 1 91.56 118 SER A CA 1
ATOM 906 C C . SER A 1 118 ? -2.34 -12.828 3.182 1 91.56 118 SER A C 1
ATOM 908 O O . SER A 1 118 ? -1.614 -12.578 2.217 1 91.56 118 SER A O 1
ATOM 910 N N . ASN A 1 119 ? -2.369 -12.086 4.234 1 93.38 119 ASN A N 1
ATOM 911 C CA . ASN A 1 119 ? -1.554 -10.875 4.324 1 93.38 119 ASN A CA 1
ATOM 912 C C . ASN A 1 119 ? -0.064 -11.203 4.289 1 93.38 119 ASN A C 1
ATOM 914 O O . ASN A 1 119 ? 0.727 -10.445 3.725 1 93.38 119 ASN A O 1
ATOM 918 N N . GLU A 1 120 ? 0.26 -12.273 4.953 1 94.31 120 GLU A N 1
ATOM 919 C CA . GLU A 1 120 ? 1.661 -12.68 4.973 1 94.31 120 GLU A CA 1
ATOM 920 C C . GLU A 1 120 ? 2.152 -13.039 3.574 1 94.31 120 GLU A C 1
ATOM 922 O O . GLU A 1 120 ? 3.24 -12.633 3.168 1 94.31 120 GLU A O 1
ATOM 927 N N . GLU A 1 121 ? 1.35 -13.805 2.875 1 95 121 GLU A N 1
ATOM 928 C CA . GLU A 1 121 ? 1.692 -14.172 1.504 1 95 121 GLU A CA 1
ATOM 929 C C . GLU A 1 121 ? 1.745 -12.938 0.603 1 95 121 GLU A C 1
ATOM 931 O O . GLU A 1 121 ? 2.623 -12.828 -0.255 1 95 121 GLU A O 1
ATOM 936 N N . MET A 1 122 ? 0.844 -12.047 0.854 1 96.75 122 MET A N 1
ATOM 937 C CA . MET A 1 122 ? 0.797 -10.82 0.061 1 96.75 122 MET A CA 1
ATOM 938 C C . MET A 1 122 ? 2.051 -9.977 0.284 1 96.75 122 MET A C 1
ATOM 940 O O . MET A 1 122 ? 2.613 -9.43 -0.666 1 96.75 122 MET A O 1
ATOM 944 N N . ALA A 1 123 ? 2.447 -9.891 1.511 1 96.44 123 ALA A N 1
ATOM 945 C CA . ALA A 1 123 ? 3.646 -9.133 1.847 1 96.44 123 ALA A CA 1
ATOM 946 C C . ALA A 1 123 ? 4.871 -9.68 1.117 1 96.44 123 ALA A C 1
ATOM 948 O O . ALA A 1 123 ? 5.711 -8.914 0.638 1 96.44 123 ALA A O 1
ATOM 949 N N . GLU A 1 124 ? 4.949 -11.016 1.018 1 97.75 124 GLU A N 1
ATOM 950 C CA . GLU A 1 124 ? 6.051 -11.648 0.302 1 97.75 124 GLU A CA 1
ATOM 951 C C . GLU A 1 124 ? 6.004 -11.32 -1.188 1 97.75 124 GLU A C 1
ATOM 953 O O . GLU A 1 124 ? 7.039 -11.047 -1.8 1 97.75 124 GLU A O 1
ATOM 958 N N . ILE A 1 125 ? 4.824 -11.344 -1.717 1 98.44 125 ILE A N 1
ATOM 959 C CA . ILE A 1 125 ? 4.652 -11.055 -3.137 1 98.44 125 ILE A CA 1
ATOM 960 C C . ILE A 1 125 ? 5.035 -9.609 -3.42 1 98.44 125 ILE A C 1
ATOM 962 O O . ILE A 1 125 ? 5.77 -9.328 -4.375 1 98.44 125 ILE A O 1
ATOM 966 N N . VAL A 1 126 ? 4.543 -8.719 -2.572 1 98.12 126 VAL A N 1
ATOM 967 C CA . VAL A 1 126 ? 4.785 -7.293 -2.752 1 98.12 126 VAL A CA 1
ATOM 968 C C . VAL A 1 126 ? 6.285 -7.016 -2.699 1 98.12 126 VAL A C 1
ATOM 970 O O . VAL A 1 126 ? 6.824 -6.324 -3.568 1 98.12 126 VAL A O 1
ATOM 973 N N . LYS A 1 127 ? 6.953 -7.574 -1.763 1 97.44 127 LYS A N 1
ATOM 974 C CA . LYS A 1 127 ? 8.398 -7.391 -1.611 1 97.44 127 LYS A CA 1
ATOM 975 C C . LYS A 1 127 ? 9.156 -7.98 -2.797 1 97.44 127 LYS A C 1
ATOM 977 O O . LYS A 1 127 ? 10.031 -7.332 -3.365 1 97.44 127 LYS A O 1
ATOM 982 N N . CYS A 1 128 ? 8.805 -9.172 -3.135 1 98.38 128 CYS A N 1
ATOM 983 C CA . CYS A 1 128 ? 9.461 -9.859 -4.242 1 98.38 128 CYS A CA 1
ATOM 984 C C . CYS A 1 128 ? 9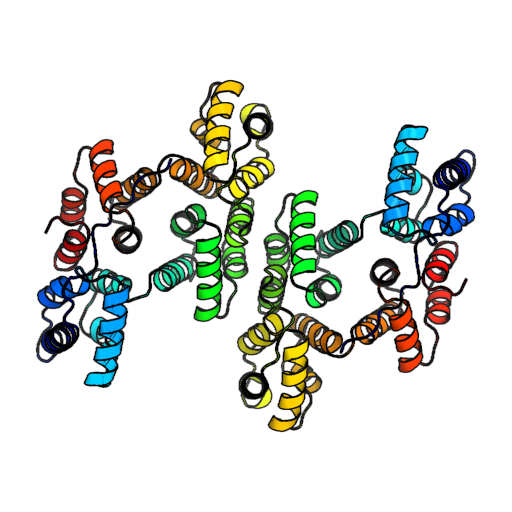.258 -9.109 -5.551 1 98.38 128 CYS A C 1
ATOM 986 O O . CYS A 1 128 ? 10.188 -8.984 -6.352 1 98.38 128 CYS A O 1
ATOM 988 N N . TYR A 1 129 ? 8.078 -8.594 -5.77 1 98.5 129 TYR A N 1
ATOM 989 C CA . TYR A 1 129 ? 7.758 -7.887 -7.004 1 98.5 129 TYR A CA 1
ATOM 990 C C . TYR A 1 129 ? 8.617 -6.637 -7.152 1 98.5 129 TYR A C 1
ATOM 992 O O . TYR A 1 129 ? 9.164 -6.379 -8.227 1 98.5 129 TYR A O 1
ATOM 1000 N N . GLU A 1 130 ? 8.68 -5.859 -6.137 1 97.69 130 GLU A N 1
ATOM 1001 C CA . GLU A 1 130 ? 9.516 -4.66 -6.164 1 97.69 130 GLU A CA 1
ATOM 1002 C C . GLU A 1 130 ? 10.969 -5.008 -6.457 1 97.69 130 GLU A C 1
ATOM 1004 O O . GLU A 1 130 ? 11.633 -4.324 -7.242 1 97.69 130 GLU A O 1
ATOM 1009 N N . ASN A 1 131 ? 11.477 -6.055 -5.82 1 97 131 ASN A N 1
ATOM 1010 C CA . ASN A 1 131 ? 12.859 -6.477 -6.027 1 97 131 ASN A CA 1
ATOM 1011 C C . ASN A 1 131 ? 13.109 -6.887 -7.473 1 97 131 ASN A C 1
ATOM 1013 O O . ASN A 1 131 ? 14.18 -6.609 -8.023 1 97 131 ASN A O 1
ATOM 1017 N N . MET A 1 132 ? 12.148 -7.523 -8.023 1 97.62 132 MET A N 1
ATOM 1018 C CA . MET A 1 132 ? 12.312 -8.062 -9.367 1 97.62 132 MET A CA 1
ATOM 1019 C C . MET A 1 132 ? 12.18 -6.961 -10.414 1 97.62 132 MET A C 1
ATOM 1021 O O . MET A 1 132 ? 12.867 -6.992 -11.438 1 97.62 132 MET A O 1
ATOM 1025 N N . TYR A 1 133 ? 11.336 -5.965 -10.133 1 96.56 133 TYR A N 1
ATOM 1026 C CA . TYR A 1 133 ? 10.969 -5.078 -11.234 1 96.56 133 TYR A CA 1
ATOM 1027 C C . TYR A 1 133 ? 11.234 -3.623 -10.867 1 96.56 133 TYR A C 1
ATOM 1029 O O . TYR A 1 133 ? 10.984 -2.721 -11.672 1 96.56 133 TYR A O 1
ATOM 1037 N N . ASP A 1 134 ? 11.703 -3.326 -9.578 1 94.31 134 ASP A N 1
ATOM 1038 C CA . ASP A 1 134 ? 11.984 -1.985 -9.07 1 94.31 134 ASP A CA 1
ATOM 1039 C C . ASP A 1 134 ? 10.758 -1.086 -9.188 1 94.31 134 ASP A C 1
ATOM 1041 O O . ASP A 1 134 ? 10.867 0.08 -9.57 1 94.31 134 ASP A O 1
ATOM 1045 N N . ARG A 1 135 ? 9.617 -1.731 -9.016 1 95.44 135 ARG A N 1
ATOM 1046 C CA . ARG A 1 135 ? 8.32 -1.074 -9.102 1 95.44 135 ARG A CA 1
ATOM 1047 C C . ARG A 1 135 ? 7.352 -1.638 -8.062 1 95.44 135 ARG A C 1
ATOM 1049 O O . ARG A 1 135 ? 7.227 -2.855 -7.918 1 95.44 135 ARG A O 1
ATOM 1056 N N . PRO A 1 136 ? 6.711 -0.703 -7.234 1 97.69 136 PRO A N 1
ATOM 1057 C CA . PRO A 1 136 ? 5.727 -1.26 -6.309 1 97.69 136 PRO A CA 1
ATOM 1058 C C . PRO A 1 136 ? 4.559 -1.935 -7.027 1 97.69 136 PRO A C 1
ATOM 1060 O O . PRO A 1 136 ? 4 -1.372 -7.973 1 97.69 136 PRO A O 1
ATOM 1063 N N . LEU A 1 137 ? 4.195 -3.059 -6.559 1 98.25 137 LEU A N 1
ATOM 1064 C CA . LEU A 1 137 ? 3.088 -3.799 -7.148 1 98.25 137 LEU A CA 1
ATOM 1065 C C . LEU A 1 137 ? 1.815 -2.957 -7.16 1 98.25 137 LEU A C 1
ATOM 1067 O O . LEU A 1 137 ? 1.096 -2.924 -8.156 1 98.25 137 LEU A O 1
ATOM 1071 N N . ALA A 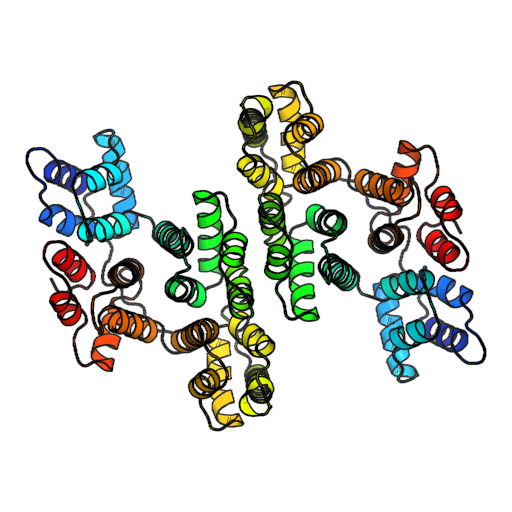1 138 ? 1.539 -2.252 -6.004 1 98 138 ALA A N 1
ATOM 1072 C CA . ALA A 1 138 ? 0.34 -1.425 -5.895 1 98 138 ALA A CA 1
ATOM 1073 C C . ALA A 1 138 ? 0.306 -0.363 -6.992 1 98 138 ALA A C 1
ATOM 1075 O O . ALA A 1 138 ? -0.75 -0.094 -7.57 1 98 138 ALA A O 1
ATOM 1076 N N . GLU A 1 139 ? 1.435 0.232 -7.289 1 98.06 139 GLU A N 1
ATOM 1077 C CA . GLU A 1 139 ? 1.518 1.275 -8.305 1 98.06 139 GLU A CA 1
ATOM 1078 C C . GLU A 1 139 ? 1.254 0.709 -9.703 1 98.06 139 GLU A C 1
ATOM 1080 O O . GLU A 1 139 ? 0.496 1.291 -10.477 1 98.06 139 GLU A O 1
ATOM 1085 N N . HIS A 1 140 ? 1.922 -0.434 -10.07 1 97.31 140 HIS A N 1
ATOM 1086 C CA . HIS A 1 140 ? 1.699 -1.052 -11.375 1 97.31 140 HIS A CA 1
ATOM 1087 C C . HIS A 1 140 ? 0.24 -1.463 -11.547 1 97.31 140 HIS A C 1
ATOM 1089 O O . HIS A 1 140 ? -0.365 -1.198 -12.586 1 97.31 140 HIS A O 1
ATOM 1095 N N . MET A 1 141 ? -0.24 -2.07 -10.547 1 97.56 141 MET A N 1
ATOM 1096 C CA . MET A 1 141 ? -1.632 -2.51 -10.562 1 97.56 141 MET A CA 1
ATOM 1097 C C . MET A 1 141 ? -2.574 -1.325 -10.758 1 97.56 141 MET A C 1
ATOM 1099 O O . MET A 1 141 ? -3.5 -1.392 -11.57 1 97.56 141 MET A O 1
ATOM 1103 N N . CYS A 1 142 ? -2.344 -0.206 -10.062 1 96.56 142 CYS A N 1
ATOM 1104 C CA . CYS A 1 142 ? -3.191 0.978 -10.164 1 96.56 142 CYS A CA 1
ATOM 1105 C C . CYS A 1 142 ? -3.1 1.594 -11.555 1 96.56 142 CYS A C 1
ATOM 1107 O O . CYS A 1 142 ? -4.074 2.156 -12.055 1 96.56 142 CYS A O 1
ATOM 1109 N N . SER A 1 143 ? -1.943 1.421 -12.195 1 95.62 143 SER A N 1
ATOM 1110 C CA . SER A 1 143 ? -1.77 1.966 -13.539 1 95.62 143 SER A CA 1
ATOM 1111 C C . SER A 1 143 ? -2.555 1.158 -14.57 1 95.62 143 SER A C 1
ATOM 1113 O O . SER A 1 143 ? -2.832 1.646 -15.664 1 95.62 143 SER A O 1
ATOM 1115 N N . GLU A 1 144 ? -2.918 -0.091 -14.195 1 96.31 144 GLU A N 1
ATOM 1116 C CA . GLU A 1 144 ? -3.471 -1.022 -15.18 1 96.31 144 GLU A CA 1
ATOM 1117 C C . GLU A 1 144 ? -4.941 -1.317 -14.891 1 96.31 144 GLU A C 1
ATOM 1119 O O . GLU A 1 144 ? -5.59 -2.053 -15.641 1 96.31 144 GLU A O 1
ATOM 1124 N N . THR A 1 145 ? -5.461 -0.765 -13.797 1 96.44 145 THR A N 1
ATOM 1125 C CA . THR A 1 145 ? -6.836 -1.023 -13.391 1 96.44 145 THR A CA 1
ATOM 1126 C C . THR A 1 145 ? -7.551 0.28 -13.047 1 96.44 145 THR A C 1
ATOM 1128 O O . THR A 1 145 ? -6.922 1.34 -12.977 1 96.44 145 THR A O 1
ATOM 1131 N N . SER A 1 146 ? -8.891 0.184 -12.875 1 95.38 146 SER A N 1
ATOM 1132 C CA . SER A 1 146 ? -9.656 1.397 -12.594 1 95.38 146 SER A CA 1
ATOM 1133 C C . SER A 1 146 ? -10.867 1.1 -11.719 1 95.38 146 SER A C 1
ATOM 1135 O O . SER A 1 146 ? -11.195 -0.063 -11.484 1 95.38 146 SER A O 1
ATOM 1137 N N . GLY A 1 147 ? -11.406 2.158 -11.133 1 95.5 147 GLY A N 1
ATOM 1138 C CA . GLY A 1 147 ? -12.695 2.092 -10.445 1 95.5 147 GLY A CA 1
ATOM 1139 C C . GLY A 1 147 ? -12.641 1.289 -9.164 1 95.5 147 GLY A C 1
ATOM 1140 O O . GLY A 1 147 ? -11.625 1.284 -8.469 1 95.5 147 GLY A O 1
ATOM 1141 N N . HIS A 1 148 ? -13.766 0.697 -8.844 1 96.94 148 HIS A N 1
ATOM 1142 C CA . HIS A 1 148 ? -13.906 -0.049 -7.598 1 96.94 148 HIS A CA 1
ATOM 1143 C C . HIS A 1 148 ? -13.062 -1.315 -7.613 1 96.94 148 HIS A C 1
ATOM 1145 O O . HIS A 1 148 ? -12.625 -1.788 -6.559 1 96.94 148 HIS A O 1
ATOM 1151 N N . PHE A 1 149 ? -12.828 -1.778 -8.883 1 98 149 PHE A N 1
ATOM 1152 C CA . PHE A 1 149 ? -11.938 -2.926 -9.016 1 98 149 PHE A CA 1
ATOM 1153 C C . PHE A 1 149 ? -10.523 -2.576 -8.562 1 98 149 PHE A C 1
ATOM 1155 O O . PHE A 1 149 ? -9.93 -3.301 -7.758 1 98 149 PHE A O 1
ATOM 1162 N N . ARG A 1 150 ? -10 -1.504 -8.953 1 97.94 150 ARG A N 1
ATOM 1163 C CA . ARG A 1 150 ? -8.688 -0.999 -8.555 1 97.94 150 ARG A CA 1
ATOM 1164 C C . ARG A 1 150 ? -8.625 -0.77 -7.043 1 97.94 150 ARG A C 1
ATOM 1166 O O . ARG A 1 150 ? -7.633 -1.118 -6.398 1 97.94 150 ARG A O 1
ATOM 1173 N N . ARG A 1 151 ? -9.648 -0.252 -6.473 1 97.88 151 ARG A N 1
ATOM 1174 C CA . ARG A 1 151 ? -9.703 0.032 -5.043 1 97.88 151 ARG A CA 1
ATOM 1175 C C . ARG A 1 151 ? -9.648 -1.256 -4.227 1 97.88 151 ARG A C 1
ATOM 1177 O O . ARG A 1 151 ? -8.898 -1.352 -3.252 1 97.88 151 ARG A O 1
ATOM 1184 N N . LEU A 1 152 ? -10.445 -2.248 -4.645 1 98.12 152 LEU A N 1
ATOM 1185 C CA . LEU A 1 152 ? -10.461 -3.529 -3.949 1 98.12 152 LEU A CA 1
ATOM 1186 C C . LEU A 1 152 ? -9.07 -4.172 -3.971 1 98.12 152 LEU A C 1
ATOM 1188 O O . LEU A 1 152 ? -8.562 -4.582 -2.93 1 98.12 152 LEU A O 1
ATOM 1192 N N . LEU A 1 153 ? -8.484 -4.199 -5.16 1 98.38 153 LEU A N 1
ATOM 1193 C CA . LEU A 1 153 ? -7.184 -4.844 -5.289 1 98.38 153 LEU A CA 1
ATOM 1194 C C . LEU A 1 153 ? -6.125 -4.094 -4.488 1 98.38 153 LEU A C 1
ATOM 1196 O O . LEU A 1 153 ? -5.207 -4.711 -3.939 1 98.38 153 LEU A O 1
ATOM 1200 N N . THR A 1 154 ? -6.219 -2.781 -4.438 1 98.31 154 THR A N 1
ATOM 1201 C CA . THR A 1 154 ? -5.254 -2.004 -3.668 1 98.31 154 THR A CA 1
ATOM 1202 C C . THR A 1 154 ? -5.355 -2.334 -2.182 1 98.31 154 THR A C 1
ATOM 1204 O O . THR A 1 154 ? -4.336 -2.484 -1.503 1 98.31 154 THR A O 1
ATOM 1207 N N . LEU A 1 155 ? -6.582 -2.447 -1.676 1 97.88 155 LEU A N 1
ATOM 1208 C CA . LEU A 1 155 ? -6.766 -2.846 -0.285 1 97.88 155 LEU A CA 1
ATOM 1209 C C . LEU A 1 155 ? -6.117 -4.203 -0.018 1 97.88 155 LEU A C 1
ATOM 1211 O O . LEU A 1 155 ? -5.406 -4.371 0.974 1 97.88 155 LEU A O 1
ATOM 1215 N N . ILE A 1 156 ? -6.277 -5.074 -0.953 1 97.38 156 ILE A N 1
ATOM 1216 C CA . ILE A 1 156 ? -5.754 -6.426 -0.802 1 97.38 156 ILE A CA 1
ATOM 1217 C C . ILE A 1 156 ? -4.227 -6.395 -0.829 1 97.38 156 ILE A C 1
ATOM 1219 O O . ILE A 1 156 ? -3.572 -6.98 0.039 1 97.38 156 ILE A O 1
ATOM 1223 N N . VAL A 1 157 ? -3.654 -5.699 -1.752 1 97.69 157 VAL A N 1
ATOM 1224 C CA . VAL A 1 157 ? -2.213 -5.676 -1.979 1 97.69 157 VAL A CA 1
ATOM 1225 C C . VAL A 1 157 ? -1.52 -4.941 -0.832 1 97.69 157 VAL A C 1
ATOM 1227 O O . VAL A 1 157 ? -0.371 -5.246 -0.498 1 97.69 157 VAL A O 1
ATOM 1230 N N . THR A 1 158 ? -2.271 -4.043 -0.165 1 95.56 158 THR A N 1
ATOM 1231 C CA . THR A 1 158 ? -1.667 -3.314 0.944 1 95.56 158 THR A CA 1
ATOM 1232 C C . THR A 1 158 ? -1.901 -4.043 2.264 1 95.56 158 THR A C 1
ATOM 1234 O O . THR A 1 158 ? -1.523 -3.549 3.328 1 95.56 158 THR A O 1
ATOM 1237 N N . GLY A 1 159 ? -2.578 -5.172 2.273 1 94.56 159 GLY A N 1
ATOM 1238 C CA . GLY A 1 159 ? -2.615 -6.094 3.396 1 94.56 159 GLY A CA 1
ATOM 1239 C C . GLY A 1 159 ? -3.523 -5.629 4.52 1 94.56 159 GLY A C 1
ATOM 1240 O O . GLY A 1 159 ? -3.139 -5.664 5.691 1 94.56 159 GLY A O 1
ATOM 1241 N N . VAL A 1 160 ? -4.742 -5.215 4.227 1 94.75 160 VAL A N 1
ATOM 1242 C CA . VAL A 1 160 ? -5.605 -4.617 5.238 1 94.75 160 VAL A CA 1
ATOM 1243 C C . VAL A 1 160 ? -6.422 -5.703 5.93 1 94.75 160 VAL A C 1
ATOM 1245 O O . VAL A 1 160 ? -7.141 -5.43 6.895 1 94.75 160 VAL A O 1
ATOM 1248 N N . ARG A 1 161 ? -6.363 -6.949 5.398 1 94.88 161 ARG A N 1
ATOM 1249 C CA . ARG A 1 161 ? -7.223 -8.008 5.93 1 94.88 161 ARG A CA 1
ATOM 1250 C C . ARG A 1 161 ? -6.879 -8.312 7.383 1 94.88 161 ARG A C 1
ATOM 1252 O O . ARG A 1 161 ? -5.707 -8.391 7.746 1 94.88 161 ARG A O 1
ATOM 1259 N N . ASP A 1 162 ? -7.863 -8.531 8.133 1 92.38 162 ASP A N 1
ATOM 1260 C CA . ASP A 1 162 ? -7.695 -8.898 9.531 1 92.38 162 ASP A CA 1
ATOM 1261 C C . ASP A 1 162 ? -7.066 -10.281 9.664 1 92.38 162 ASP A C 1
ATOM 1263 O O . ASP A 1 162 ? -7.348 -11.172 8.867 1 92.38 162 ASP A O 1
ATOM 1267 N N . PRO A 1 163 ? -6.18 -10.383 10.672 1 87 163 PRO A N 1
ATOM 1268 C CA . PRO A 1 163 ? -5.598 -11.711 10.906 1 87 163 PRO A CA 1
ATOM 1269 C C . PRO A 1 163 ? -6.648 -12.766 11.219 1 87 163 PRO A C 1
ATOM 1271 O O . PRO A 1 163 ? -7.75 -12.438 11.664 1 87 163 PRO A O 1
ATOM 1274 N N . ALA A 1 164 ? -6.02 -13.953 10.883 1 78.81 164 ALA A N 1
ATOM 1275 C CA . ALA A 1 164 ? -6.867 -15.086 11.234 1 78.81 164 ALA A CA 1
ATOM 1276 C C . ALA A 1 164 ? -7.004 -15.219 12.75 1 78.81 164 ALA A C 1
ATOM 1278 O O . ALA A 1 164 ? -6.047 -14.961 13.492 1 78.81 164 ALA A O 1
ATOM 1279 N N . GLY A 1 165 ? -8.195 -14.977 13.344 1 78.25 165 GLY A N 1
ATOM 1280 C CA . GLY A 1 165 ? -8.383 -15.016 14.781 1 78.25 165 GLY A CA 1
ATOM 1281 C C . GLY A 1 165 ? -9.828 -15.234 15.188 1 78.25 165 GLY A C 1
ATOM 1282 O O . GLY A 1 165 ? -10.539 -16.016 14.562 1 78.25 165 GLY A O 1
ATOM 1283 N N . THR A 1 166 ? -9.984 -14.484 16.156 1 84.5 166 THR A N 1
ATOM 1284 C CA . THR A 1 166 ? -11.305 -14.688 16.734 1 84.5 166 THR A CA 1
ATOM 1285 C C . THR A 1 166 ? -12.383 -14.047 15.859 1 84.5 166 THR A C 1
ATOM 1287 O O . THR A 1 166 ? -12.164 -12.977 15.281 1 84.5 166 THR A O 1
ATOM 1290 N N . VAL A 1 167 ? -13.375 -14.781 15.609 1 93.12 167 VAL A N 1
ATOM 1291 C CA . VAL A 1 167 ? -14.531 -14.312 14.852 1 93.12 167 VAL A CA 1
ATOM 1292 C C . VAL A 1 167 ? -15.523 -13.641 15.797 1 93.12 167 VAL A C 1
ATOM 1294 O O . VAL A 1 167 ? -15.555 -13.938 17 1 93.12 167 VAL A O 1
ATOM 1297 N N . ASP A 1 168 ? -16.25 -12.672 15.289 1 96 168 ASP A N 1
ATOM 1298 C CA . ASP A 1 168 ? -17.25 -11.898 16.016 1 96 168 ASP A CA 1
ATOM 1299 C C . ASP A 1 168 ? -18.625 -12.031 15.367 1 96 168 ASP A C 1
ATOM 1301 O O . ASP A 1 168 ? -18.891 -11.383 14.352 1 96 168 ASP A O 1
ATOM 1305 N N . THR A 1 169 ? -19.516 -12.781 16.016 1 95.81 169 THR A N 1
ATOM 1306 C CA . THR A 1 169 ? -20.812 -13.094 15.453 1 95.81 169 THR A CA 1
ATOM 1307 C C . THR A 1 169 ? -21.688 -11.836 15.359 1 95.81 169 THR A C 1
ATOM 1309 O O . THR A 1 169 ? -22.406 -11.648 14.383 1 95.81 169 THR A O 1
ATOM 1312 N N . GLU A 1 170 ? -21.672 -11.039 16.344 1 97.31 170 GLU A N 1
ATOM 1313 C CA . GLU A 1 170 ? -22.438 -9.805 16.328 1 97.31 170 GLU A CA 1
ATOM 1314 C C . GLU A 1 170 ? -21.969 -8.867 15.211 1 97.31 170 GLU A C 1
ATOM 1316 O O . GLU A 1 170 ? -22.797 -8.273 14.508 1 97.31 170 GLU A O 1
ATOM 1321 N N . LYS A 1 171 ? -20.688 -8.805 15.156 1 97.06 171 LYS A N 1
ATOM 1322 C CA . LYS A 1 171 ? -20.125 -7.992 14.086 1 97.06 171 LYS A CA 1
ATOM 1323 C C . LYS A 1 171 ? -20.5 -8.555 12.719 1 97.06 171 LYS A C 1
ATOM 1325 O O . LYS A 1 171 ? -20.734 -7.793 11.773 1 97.06 171 LYS A O 1
ATOM 1330 N N . ALA A 1 172 ? -20.469 -9.883 12.586 1 98.06 172 ALA A N 1
ATOM 1331 C CA . ALA A 1 172 ? -20.844 -10.523 11.328 1 98.06 172 ALA A CA 1
ATOM 1332 C C . ALA A 1 172 ? -22.281 -10.164 10.938 1 98.06 172 ALA A C 1
ATOM 1334 O O . ALA A 1 172 ? -22.562 -9.922 9.766 1 98.06 172 ALA A O 1
ATOM 1335 N N . ARG A 1 173 ? -23.172 -10.125 11.891 1 97.69 173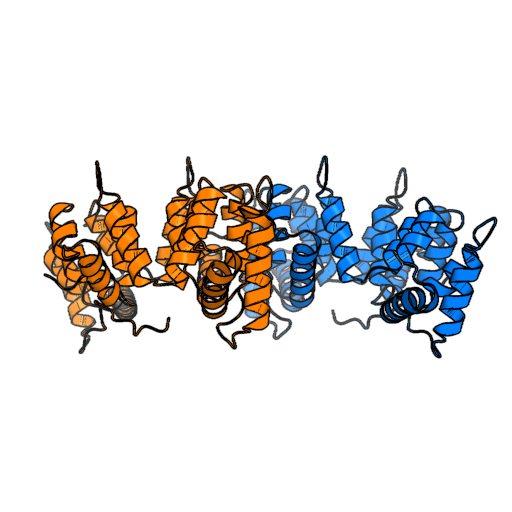 ARG A N 1
ATOM 1336 C CA . ARG A 1 173 ? -24.562 -9.75 11.633 1 97.69 173 ARG A CA 1
ATOM 1337 C C . ARG A 1 173 ? -24.656 -8.305 11.156 1 97.69 173 ARG A C 1
ATOM 1339 O O . ARG A 1 173 ? -25.375 -8.016 10.203 1 97.69 173 ARG A O 1
ATOM 1346 N N . GLU A 1 174 ? -23.953 -7.504 11.812 1 98.25 174 GLU A N 1
ATOM 1347 C CA . GLU A 1 174 ? -23.922 -6.098 11.43 1 98.25 174 GLU A CA 1
ATOM 1348 C C . GLU A 1 174 ? -23.375 -5.926 10.008 1 98.25 174 GLU A C 1
ATOM 1350 O O . GLU A 1 174 ? -23.906 -5.129 9.234 1 98.25 174 GLU A O 1
ATOM 1355 N N . GLN A 1 175 ? -22.297 -6.633 9.711 1 98.19 175 GLN A N 1
ATOM 1356 C CA . GLN A 1 175 ? -21.688 -6.574 8.383 1 98.19 175 GLN A CA 1
ATOM 1357 C C . GLN A 1 175 ? -22.641 -7.121 7.316 1 98.19 175 GLN A C 1
ATOM 1359 O O . GLN A 1 175 ? -22.734 -6.566 6.219 1 98.19 175 GLN A O 1
ATOM 1364 N N . ALA A 1 176 ? -23.312 -8.188 7.645 1 98.38 176 ALA A N 1
ATOM 1365 C CA . ALA A 1 176 ? -24.297 -8.742 6.73 1 98.38 176 ALA A CA 1
ATOM 1366 C C . ALA A 1 176 ? -25.406 -7.738 6.438 1 98.38 176 ALA A C 1
ATOM 1368 O O . ALA A 1 176 ? -25.797 -7.559 5.285 1 98.38 176 ALA A O 1
ATOM 1369 N N . GLU A 1 177 ? -25.891 -7.074 7.465 1 98.12 177 GLU A N 1
ATOM 1370 C CA . GLU A 1 177 ? -26.906 -6.051 7.309 1 98.12 177 GLU A CA 1
ATOM 1371 C C . GLU A 1 177 ? -26.406 -4.883 6.469 1 98.12 177 GLU A C 1
ATOM 1373 O O . GLU A 1 177 ? -27.125 -4.344 5.633 1 98.12 177 GLU A O 1
ATOM 1378 N N . ALA A 1 178 ? -25.203 -4.551 6.738 1 97.94 178 ALA A N 1
ATOM 1379 C CA . ALA A 1 178 ? -24.594 -3.469 5.969 1 97.94 178 ALA A CA 1
ATOM 1380 C C . ALA A 1 178 ? -24.516 -3.828 4.488 1 97.94 178 ALA A C 1
ATOM 1382 O O . ALA A 1 178 ? -24.797 -2.996 3.623 1 97.94 178 ALA A O 1
ATOM 1383 N N . LEU A 1 179 ? -24.125 -5.043 4.18 1 97.88 179 LEU A N 1
ATOM 1384 C CA . LEU A 1 179 ? -24.078 -5.504 2.797 1 97.88 179 LEU A CA 1
ATOM 1385 C C . LEU A 1 179 ? -25.453 -5.492 2.16 1 97.88 179 LEU A C 1
ATOM 1387 O O . LEU A 1 179 ? -25.625 -5.043 1.023 1 97.88 179 LEU A O 1
ATOM 1391 N N . TYR A 1 180 ? -26.391 -5.934 2.9 1 97.25 180 TYR A N 1
ATOM 1392 C CA . TYR A 1 180 ? -27.766 -5.973 2.4 1 97.25 180 TYR A CA 1
ATOM 1393 C C . TYR A 1 180 ? -28.266 -4.57 2.082 1 97.25 180 TYR A C 1
ATOM 1395 O O . TYR A 1 180 ? -28.828 -4.336 1.007 1 97.25 180 TYR A O 1
ATOM 1403 N N . ASN A 1 181 ? -28.047 -3.621 2.973 1 97.19 181 ASN A N 1
ATOM 1404 C CA . ASN A 1 181 ? -28.484 -2.238 2.816 1 97.19 181 ASN A CA 1
ATOM 1405 C C . ASN A 1 181 ? -27.734 -1.54 1.68 1 97.19 181 ASN A C 1
ATOM 1407 O O . ASN A 1 181 ? -28.281 -0.637 1.04 1 97.19 181 ASN A O 1
ATOM 1411 N N . ALA A 1 182 ? -26.547 -2.039 1.408 1 96.38 182 ALA A N 1
ATOM 1412 C CA . ALA A 1 182 ? -25.688 -1.425 0.395 1 96.38 182 ALA A CA 1
ATOM 1413 C C . ALA A 1 182 ? -25.984 -1.998 -0.989 1 96.38 182 ALA A C 1
ATOM 1415 O O . ALA A 1 182 ? -25.469 -1.506 -1.994 1 96.38 182 ALA A O 1
ATOM 1416 N N . GLY A 1 183 ? -26.734 -3.002 -1.087 1 93.5 183 GLY A N 1
ATOM 1417 C CA . GLY A 1 183 ? -27 -3.676 -2.35 1 93.5 183 GLY A CA 1
ATOM 1418 C C . GLY A 1 183 ? -28.469 -3.891 -2.623 1 93.5 183 GLY A C 1
ATOM 1419 O O . GLY A 1 183 ? -29.156 -3.002 -3.145 1 93.5 183 GLY A O 1
ATOM 1420 N N . GLU A 1 184 ? -28.984 -4.957 -2.117 1 85.38 184 GLU A N 1
ATOM 1421 C CA . GLU A 1 184 ? -30.312 -5.438 -2.48 1 85.38 184 GLU A CA 1
ATOM 1422 C C . GLU A 1 184 ? -31.406 -4.508 -1.953 1 85.38 184 GLU A C 1
ATOM 1424 O O . GLU A 1 184 ? -32.469 -4.406 -2.541 1 85.38 184 GLU A O 1
ATOM 1429 N N . ALA A 1 185 ? -31.109 -3.805 -0.935 1 86 185 ALA A N 1
ATOM 1430 C CA . ALA A 1 185 ? -32.156 -3.014 -0.279 1 86 185 ALA A CA 1
ATOM 1431 C C . ALA A 1 185 ? -32.188 -1.595 -0.837 1 86 185 ALA A C 1
ATOM 1433 O O . ALA A 1 185 ? -32.906 -0.741 -0.327 1 86 185 ALA A O 1
ATOM 1434 N N . LYS A 1 186 ? -31.344 -1.299 -1.812 1 84.12 186 LYS A N 1
ATOM 1435 C CA . LYS A 1 186 ? -31.375 0.063 -2.338 1 84.12 186 LYS A CA 1
ATOM 1436 C C . LYS A 1 186 ? -31.266 0.067 -3.859 1 84.12 186 LYS A C 1
ATOM 1438 O O . LYS A 1 186 ? -30.891 -0.945 -4.461 1 84.12 186 LYS A O 1
ATOM 1443 N N . LEU A 1 187 ? -31.688 1.232 -4.375 1 82.94 187 LEU A N 1
ATOM 1444 C CA . LEU A 1 187 ? -31.453 1.454 -5.797 1 82.94 187 LEU A CA 1
ATOM 1445 C C . LEU A 1 187 ? -29.969 1.732 -6.059 1 82.94 187 LEU A C 1
ATOM 1447 O O . LEU A 1 187 ? -29.406 2.678 -5.504 1 82.94 187 LEU A O 1
ATOM 1451 N N . GLY A 1 188 ? -29.469 0.865 -6.859 1 87.62 188 GLY A N 1
ATOM 1452 C CA . GLY A 1 188 ? -28.031 0.956 -7.078 1 87.62 188 GLY A CA 1
ATOM 1453 C C . GLY A 1 188 ? -27.219 0.184 -6.055 1 87.62 188 GLY A C 1
ATOM 1454 O O . GLY A 1 188 ? -27.766 -0.628 -5.309 1 87.62 188 GLY A O 1
ATOM 1455 N N . THR A 1 189 ? -25.906 0.242 -6.098 1 91.94 189 THR A N 1
ATOM 1456 C CA . THR A 1 189 ? -25.031 -0.5 -5.203 1 91.94 189 THR A CA 1
ATOM 1457 C C . THR A 1 189 ? -23.953 0.413 -4.633 1 91.94 189 THR A C 1
ATOM 1459 O O . THR A 1 189 ? -23.375 1.239 -5.352 1 91.94 189 THR A O 1
ATOM 1462 N N . ASP A 1 190 ? -23.828 0.338 -3.314 1 95.25 190 ASP A N 1
ATOM 1463 C CA . ASP A 1 190 ? -22.672 0.966 -2.662 1 95.25 190 ASP A CA 1
ATOM 1464 C C . ASP A 1 190 ? -21.469 0.029 -2.648 1 95.25 190 ASP A C 1
ATOM 1466 O O . ASP A 1 190 ? -21.25 -0.691 -1.672 1 95.25 190 ASP A O 1
ATOM 1470 N N . GLU A 1 191 ? -20.656 0.093 -3.635 1 95.88 191 GLU A N 1
ATOM 1471 C CA . GLU A 1 191 ? -19.531 -0.823 -3.816 1 95.88 191 GLU A CA 1
ATOM 1472 C C . GLU A 1 191 ? -18.469 -0.624 -2.734 1 95.88 191 GLU A C 1
ATOM 1474 O O . GLU A 1 191 ? -17.719 -1.551 -2.408 1 95.88 191 GLU A O 1
ATOM 1479 N N . GLU A 1 192 ? -18.469 0.542 -2.129 1 95.88 192 GLU A N 1
ATOM 1480 C CA . GLU A 1 192 ? -17.469 0.847 -1.103 1 95.88 192 GLU A CA 1
ATOM 1481 C C . GLU A 1 192 ? -17.688 -0.017 0.138 1 95.88 192 GLU A C 1
ATOM 1483 O O . GLU A 1 192 ? -16.719 -0.457 0.763 1 95.88 192 GLU A O 1
ATOM 1488 N N . VAL A 1 193 ? -18.906 -0.201 0.479 1 96.88 193 VAL A N 1
ATOM 1489 C CA . VAL A 1 193 ? -19.219 -1.031 1.637 1 96.88 193 VAL A CA 1
ATOM 1490 C C . VAL A 1 193 ? -18.797 -2.473 1.372 1 96.88 193 VAL A C 1
ATOM 1492 O O . VAL A 1 193 ? -18.188 -3.111 2.23 1 96.88 193 VAL A O 1
ATOM 1495 N N . PHE A 1 194 ? -19.094 -2.965 0.159 1 97.62 194 PHE A N 1
ATOM 1496 C CA . PHE A 1 194 ? -18.656 -4.305 -0.226 1 97.62 194 PHE A CA 1
ATOM 1497 C C . PHE A 1 194 ? -17.141 -4.418 -0.187 1 97.62 194 PHE A C 1
ATOM 1499 O O . PHE A 1 194 ? -16.594 -5.348 0.414 1 97.62 194 PHE A O 1
ATOM 1506 N N . ASN A 1 195 ? -16.453 -3.424 -0.78 1 97.81 195 ASN A N 1
ATOM 1507 C CA . ASN A 1 195 ? -15 -3.416 -0.808 1 97.81 195 ASN A CA 1
ATOM 1508 C C . ASN A 1 195 ? -14.406 -3.48 0.599 1 97.81 195 ASN A C 1
ATOM 1510 O O . ASN A 1 195 ? -13.516 -4.285 0.866 1 97.81 195 ASN A O 1
ATOM 1514 N N . ARG A 1 196 ? -14.945 -2.668 1.432 1 97.38 196 ARG A N 1
ATOM 1515 C CA . ARG A 1 196 ? -14.422 -2.578 2.789 1 97.38 196 ARG A CA 1
ATOM 1516 C C . ARG A 1 196 ? -14.586 -3.902 3.529 1 97.38 196 ARG A C 1
ATOM 1518 O O . ARG A 1 196 ? -13.625 -4.426 4.094 1 97.38 196 ARG A O 1
ATOM 1525 N N . ILE A 1 197 ? -15.742 -4.496 3.492 1 97.75 197 ILE A N 1
ATOM 1526 C CA . ILE A 1 197 ? -16.031 -5.703 4.254 1 97.75 197 ILE A CA 1
ATOM 1527 C C . ILE A 1 197 ? -15.266 -6.883 3.662 1 97.75 197 ILE A C 1
ATOM 1529 O O . ILE A 1 197 ? -14.625 -7.648 4.391 1 97.75 197 ILE A O 1
ATOM 1533 N N . MET A 1 198 ? -15.242 -6.984 2.344 1 97.62 198 MET A N 1
ATOM 1534 C CA . MET A 1 198 ? -14.625 -8.125 1.673 1 97.62 198 MET A CA 1
ATOM 1535 C C . MET A 1 198 ? -13.109 -8.078 1.786 1 97.62 198 MET A C 1
ATOM 1537 O O . MET A 1 198 ? -12.453 -9.117 1.841 1 97.62 198 MET A O 1
ATOM 1541 N N . ALA A 1 199 ? -12.539 -6.879 1.798 1 97.25 199 ALA A N 1
ATOM 1542 C CA . ALA A 1 199 ? -11.086 -6.734 1.835 1 97.25 199 ALA A CA 1
ATOM 1543 C C . ALA A 1 199 ? -10.555 -6.859 3.262 1 97.25 199 ALA A C 1
ATOM 1545 O O . ALA A 1 199 ? -9.469 -7.391 3.482 1 97.25 199 ALA A O 1
ATOM 1546 N N . HIS A 1 200 ? -11.312 -6.41 4.273 1 96.75 200 HIS A N 1
ATOM 1547 C CA . HIS A 1 200 ? -10.812 -6.336 5.641 1 96.75 200 HIS A CA 1
ATOM 1548 C C . HIS A 1 200 ? -11.109 -7.625 6.402 1 96.75 200 HIS A C 1
ATOM 1550 O O . HIS A 1 200 ? -10.328 -8.031 7.266 1 96.75 200 HIS A O 1
ATOM 1556 N N . GLY A 1 201 ? -12.234 -8.266 6.113 1 96 201 GLY A N 1
ATOM 1557 C CA . GLY A 1 201 ? -12.625 -9.445 6.871 1 96 201 GLY A CA 1
ATOM 1558 C C . GLY A 1 201 ? -11.695 -10.625 6.664 1 96 201 GLY A C 1
ATOM 1559 O O . GLY A 1 201 ? -11.336 -10.945 5.531 1 96 201 GLY A O 1
ATOM 1560 N N . SER A 1 202 ? -11.359 -11.219 7.809 1 95 202 SER A N 1
ATOM 1561 C CA . SER A 1 202 ? -10.688 -12.508 7.664 1 95 202 SER A CA 1
ATOM 1562 C C . SER A 1 202 ? -11.586 -13.531 6.984 1 95 202 SER A C 1
ATOM 1564 O O . SER A 1 202 ? -12.812 -13.398 7.012 1 95 202 SER A O 1
ATOM 1566 N N . PHE A 1 203 ? -10.969 -14.477 6.375 1 93.44 203 PHE A N 1
ATOM 1567 C CA . PHE A 1 203 ? -11.781 -15.484 5.695 1 93.44 203 PHE A CA 1
ATOM 1568 C C . PHE A 1 203 ? -12.742 -16.156 6.672 1 93.44 203 PHE A C 1
ATOM 1570 O O . PHE A 1 203 ? -13.891 -16.438 6.32 1 93.44 203 PHE A O 1
ATOM 1577 N N . ALA A 1 204 ? -12.328 -16.344 7.883 1 93.81 204 ALA A N 1
ATOM 1578 C CA . ALA A 1 204 ? -13.195 -16.922 8.906 1 93.81 204 ALA A CA 1
ATOM 1579 C C . ALA A 1 204 ? -14.359 -15.992 9.234 1 93.81 204 ALA A C 1
ATOM 1581 O O . ALA A 1 204 ? -15.508 -16.438 9.344 1 93.81 204 ALA A O 1
ATOM 1582 N N . GLN A 1 205 ? -14.078 -14.711 9.375 1 96.75 205 GLN A N 1
ATOM 1583 C CA . GLN A 1 205 ? -15.125 -13.727 9.656 1 96.75 205 GLN A CA 1
ATOM 1584 C C . GLN A 1 205 ? -16.094 -13.617 8.484 1 96.75 205 GLN A C 1
ATOM 1586 O O . GLN A 1 205 ? -17.312 -13.531 8.68 1 96.75 205 GLN A O 1
ATOM 1591 N N . LEU A 1 206 ? -15.57 -13.609 7.293 1 97.38 206 LEU A N 1
ATOM 1592 C CA . LEU A 1 206 ? -16.391 -13.484 6.102 1 97.38 206 LEU A CA 1
ATOM 1593 C C . LEU A 1 206 ? -17.344 -14.672 5.961 1 97.38 206 LEU A C 1
ATOM 1595 O O . LEU A 1 206 ? -18.484 -14.516 5.512 1 97.38 206 LEU A O 1
ATOM 1599 N N . ARG A 1 207 ? -16.875 -15.836 6.289 1 95.94 207 ARG A N 1
ATOM 1600 C CA . ARG A 1 207 ? -17.75 -17 6.254 1 95.94 207 ARG A CA 1
ATOM 1601 C C . ARG A 1 207 ? -19 -16.781 7.102 1 95.94 207 ARG A C 1
ATOM 1603 O O . ARG A 1 207 ? -20.109 -17.109 6.676 1 95.94 207 ARG A O 1
ATOM 1610 N N . LEU A 1 208 ? -18.812 -16.219 8.289 1 96.94 208 LEU A N 1
ATOM 1611 C CA . LEU A 1 208 ? -19.938 -15.906 9.164 1 96.94 208 LEU A CA 1
ATOM 1612 C C . LEU A 1 208 ? -20.812 -14.82 8.562 1 96.94 208 LEU A C 1
ATOM 1614 O O . LEU A 1 208 ? -22.047 -14.883 8.664 1 96.94 208 LEU A O 1
ATOM 1618 N N . VAL A 1 209 ? -20.172 -13.852 7.977 1 98.38 209 VAL A N 1
ATOM 1619 C CA . VAL A 1 209 ? -20.922 -12.766 7.344 1 98.38 209 VAL A CA 1
ATOM 1620 C C . VAL A 1 209 ? -21.828 -13.328 6.25 1 98.38 209 VAL A C 1
ATOM 1622 O O . VAL A 1 209 ? -22.984 -12.922 6.129 1 98.38 209 VAL A O 1
ATOM 1625 N N . PHE A 1 210 ? -21.297 -14.273 5.469 1 98 210 PHE A N 1
ATOM 1626 C CA . PHE A 1 210 ? -22.047 -14.852 4.367 1 98 210 PHE A CA 1
ATOM 1627 C C . PHE A 1 210 ? -23.234 -15.664 4.895 1 98 210 PHE A C 1
ATOM 1629 O O . PHE A 1 210 ? -24.312 -15.625 4.32 1 98 210 PHE A O 1
ATOM 1636 N N . GLU A 1 211 ? -23.047 -16.359 5.945 1 97.38 211 GLU A N 1
ATOM 1637 C CA . GLU A 1 211 ? -24.141 -17.078 6.59 1 97.38 211 GLU A CA 1
ATOM 1638 C C . GLU A 1 211 ? -25.219 -16.125 7.086 1 97.38 211 GLU A C 1
ATOM 1640 O O . GLU A 1 211 ? -26.406 -16.344 6.852 1 97.38 211 GLU A O 1
ATOM 1645 N N . GLU A 1 212 ? -24.797 -15.094 7.805 1 98 212 GLU A N 1
ATOM 1646 C CA . GLU A 1 212 ? -25.719 -14.109 8.344 1 98 212 GLU A CA 1
ATOM 1647 C C . GLU A 1 212 ? -26.453 -13.367 7.223 1 98 212 GLU A C 1
ATOM 1649 O O . GLU A 1 212 ? -27.609 -12.984 7.375 1 98 212 GLU A O 1
ATOM 1654 N N . TYR A 1 213 ? -25.703 -13.156 6.168 1 98.19 213 TYR A N 1
ATOM 1655 C CA . TYR A 1 213 ? -26.328 -12.484 5.035 1 98.19 213 TYR A CA 1
ATOM 1656 C C . TYR A 1 213 ? -27.531 -13.266 4.527 1 98.19 213 TYR A C 1
ATOM 1658 O O . TYR A 1 213 ? -28.578 -12.68 4.203 1 98.19 213 TYR A O 1
ATOM 1666 N N . LYS A 1 214 ? -27.406 -14.531 4.406 1 97.12 214 LYS A N 1
ATOM 1667 C CA . LYS A 1 214 ? -28.516 -15.391 4.004 1 97.12 214 LYS A CA 1
ATOM 1668 C C . LYS A 1 214 ? -29.703 -15.258 4.969 1 97.12 214 LYS A C 1
ATOM 1670 O O . LYS A 1 214 ? -30.859 -15.234 4.543 1 97.12 214 LYS A O 1
ATOM 1675 N N . ASN A 1 215 ? -29.422 -15.133 6.227 1 96.88 215 ASN A N 1
ATOM 1676 C CA . ASN A 1 215 ? -30.469 -14.992 7.246 1 96.88 215 ASN A CA 1
ATOM 1677 C C . ASN A 1 215 ? -31.203 -13.672 7.105 1 96.88 215 ASN A C 1
ATOM 1679 O O . ASN A 1 215 ? -32.438 -13.625 7.273 1 96.88 215 ASN A O 1
ATOM 1683 N N . VAL A 1 216 ? -30.484 -12.688 6.836 1 95.81 216 VAL A N 1
ATOM 1684 C CA . VAL A 1 216 ? -31.047 -11.336 6.832 1 95.81 216 VAL A CA 1
ATOM 1685 C C . VAL A 1 216 ? -31.797 -11.086 5.527 1 95.81 216 VAL A C 1
ATOM 1687 O O . VAL A 1 216 ? -32.844 -10.438 5.52 1 95.81 216 VAL A O 1
ATOM 1690 N N . SER A 1 217 ? -31.266 -11.594 4.398 1 95.12 217 SER A N 1
ATOM 1691 C CA . SER A 1 217 ? -31.766 -11.188 3.09 1 95.12 217 SER A CA 1
ATOM 1692 C C . SER A 1 217 ? -32.594 -12.305 2.457 1 95.12 217 SER A C 1
ATOM 1694 O O . SER A 1 217 ? -33.406 -12.055 1.546 1 95.12 217 SER A O 1
ATOM 1696 N N . GLY A 1 218 ? -32.344 -13.57 2.812 1 95.5 218 GLY A N 1
ATOM 1697 C CA . GLY A 1 218 ? -33 -14.719 2.195 1 95.5 218 GLY A CA 1
ATOM 1698 C C . GLY A 1 218 ? -32.281 -15.211 0.954 1 95.5 218 GLY A C 1
ATOM 1699 O O . GLY A 1 218 ? -32.625 -16.25 0.39 1 95.5 218 GLY A O 1
ATOM 1700 N N . GLN A 1 219 ? -31.266 -14.531 0.576 1 95.94 219 GLN A N 1
ATOM 1701 C CA . GLN A 1 219 ? -30.453 -14.914 -0.575 1 95.94 219 GLN A CA 1
ATOM 1702 C C . GLN A 1 219 ? -29 -15.117 -0.174 1 95.94 219 GLN A C 1
ATOM 1704 O O . GLN A 1 219 ? -28.562 -14.633 0.87 1 95.94 219 GLN A O 1
ATOM 1709 N N . THR A 1 220 ? -28.297 -15.859 -0.995 1 97.06 220 THR A N 1
ATOM 1710 C CA . THR A 1 220 ? -26.875 -16.031 -0.728 1 97.06 220 THR A CA 1
ATOM 1711 C C . THR A 1 220 ? -26.094 -14.805 -1.16 1 97.06 220 THR A C 1
ATOM 1713 O O . THR A 1 220 ? -26.562 -14.023 -1.989 1 97.06 220 THR A O 1
ATOM 1716 N N . ILE A 1 221 ? -24.922 -14.648 -0.614 1 97.44 221 ILE A N 1
ATOM 1717 C CA . ILE A 1 221 ? -24.047 -13.531 -0.97 1 97.44 221 ILE A CA 1
ATOM 1718 C C . ILE A 1 221 ? -23.672 -13.633 -2.445 1 97.44 221 ILE A C 1
ATOM 1720 O O . ILE A 1 221 ? -23.516 -12.609 -3.119 1 97.44 221 ILE A O 1
ATOM 1724 N N . GLU A 1 222 ? -23.516 -14.859 -2.977 1 97.06 222 GLU A N 1
ATOM 1725 C CA . GLU A 1 222 ? -23.203 -15.078 -4.391 1 97.06 222 GLU A CA 1
ATOM 1726 C C . GLU A 1 222 ? -24.297 -14.484 -5.277 1 97.06 222 GLU A C 1
ATOM 1728 O O . GLU A 1 222 ? -24 -13.797 -6.262 1 97.06 222 GLU A O 1
ATOM 1733 N N . GLN A 1 223 ? -25.516 -14.742 -4.945 1 96.38 223 GLN A N 1
ATOM 1734 C CA . GLN A 1 223 ? -26.641 -14.211 -5.699 1 96.38 223 GLN A CA 1
ATOM 1735 C C . GLN A 1 223 ? -26.656 -12.68 -5.672 1 96.38 223 GLN A C 1
ATOM 1737 O O . GLN A 1 223 ? -26.891 -12.039 -6.695 1 96.38 223 GLN A O 1
ATOM 1742 N N . ALA A 1 224 ? -26.406 -12.172 -4.488 1 95.81 224 ALA A N 1
ATOM 1743 C CA . ALA A 1 224 ? -26.375 -10.719 -4.34 1 95.81 224 ALA A CA 1
ATOM 1744 C C . ALA A 1 224 ? -25.297 -10.102 -5.215 1 95.81 224 ALA A C 1
ATOM 1746 O O . ALA A 1 224 ? -25.531 -9.125 -5.918 1 95.81 224 ALA A O 1
ATOM 1747 N N . ILE A 1 225 ? -24.094 -10.68 -5.199 1 96.69 225 ILE A N 1
ATOM 1748 C CA . ILE A 1 225 ? -22.969 -10.164 -5.961 1 96.69 225 ILE A CA 1
ATOM 1749 C C . ILE A 1 225 ? -23.266 -10.258 -7.457 1 96.69 225 ILE A C 1
ATOM 1751 O O . ILE A 1 225 ? -22.953 -9.336 -8.219 1 96.69 225 ILE A O 1
ATOM 1755 N N . LYS A 1 226 ? -23.859 -11.305 -7.883 1 95 226 LYS A N 1
ATOM 1756 C CA . LYS A 1 226 ? -24.219 -11.5 -9.289 1 95 226 LYS A CA 1
ATOM 1757 C C . LYS A 1 226 ? -25.188 -10.422 -9.758 1 95 226 LYS A C 1
ATOM 1759 O O . LYS A 1 226 ? -25.109 -9.961 -10.898 1 95 226 LYS A O 1
ATOM 1764 N N . HIS A 1 227 ? -26.047 -10 -8.891 1 93.88 227 HIS A N 1
ATOM 1765 C CA . HIS A 1 227 ? -27.062 -9.016 -9.234 1 93.88 227 HIS A CA 1
ATOM 1766 C C . HIS A 1 227 ? -26.516 -7.594 -9.164 1 93.88 227 HIS A C 1
ATOM 1768 O O . HIS A 1 227 ? -26.906 -6.73 -9.953 1 93.88 227 HIS A O 1
ATOM 1774 N N . GLU A 1 228 ? -25.578 -7.379 -8.195 1 92.94 228 GLU A N 1
ATOM 1775 C CA . GLU A 1 228 ? -25.203 -6.016 -7.832 1 92.94 228 GLU A CA 1
ATOM 1776 C C . GLU A 1 228 ? -23.938 -5.574 -8.562 1 92.94 228 GLU A C 1
ATOM 1778 O O . GLU A 1 228 ? -23.672 -4.379 -8.68 1 92.94 228 GLU A O 1
ATOM 1783 N N . MET A 1 229 ? -23.125 -6.555 -9 1 93.62 229 MET A N 1
ATOM 1784 C CA . MET A 1 229 ? -21.812 -6.227 -9.547 1 93.62 229 MET A CA 1
ATOM 1785 C C . MET A 1 229 ? -21.641 -6.809 -10.945 1 93.62 229 MET A C 1
ATOM 1787 O O . MET A 1 229 ? -22.266 -7.816 -11.281 1 93.62 229 MET A O 1
ATOM 1791 N N . SER A 1 230 ? -20.812 -6.102 -11.727 1 93 230 SER A N 1
ATOM 1792 C CA . SER A 1 230 ? -20.484 -6.586 -13.062 1 93 230 SER A CA 1
ATOM 1793 C C . SER A 1 230 ? -18.984 -6.449 -13.352 1 93 230 SER A C 1
ATOM 1795 O O . SER A 1 230 ? -18.25 -5.859 -12.562 1 93 230 SER A O 1
ATOM 1797 N N . GLY A 1 231 ? -18.578 -7.184 -14.383 1 95.06 231 GLY A N 1
ATOM 1798 C CA . GLY A 1 231 ? -17.219 -7.023 -14.867 1 95.06 231 GLY A CA 1
ATOM 1799 C C . GLY A 1 231 ? -16.172 -7.551 -13.898 1 95.06 231 GLY A C 1
ATOM 1800 O O . GLY A 1 231 ? -16.359 -8.602 -13.289 1 95.06 231 GLY A O 1
ATOM 1801 N N . GLU A 1 232 ? -15.047 -6.852 -13.82 1 96.25 232 GLU A N 1
ATOM 1802 C CA . GLU A 1 232 ? -13.891 -7.324 -13.078 1 96.25 232 GLU A CA 1
ATOM 1803 C C . GLU A 1 232 ? -14.148 -7.305 -11.578 1 96.25 232 GLU A C 1
ATOM 1805 O O . GLU A 1 232 ? -13.633 -8.148 -10.836 1 96.25 232 GLU A O 1
ATOM 1810 N N . LEU A 1 233 ? -14.93 -6.309 -11.156 1 97.31 233 LEU A N 1
ATOM 1811 C CA . LEU A 1 233 ? -15.258 -6.262 -9.734 1 97.31 233 LEU A CA 1
ATOM 1812 C C . LEU A 1 233 ? -16.078 -7.484 -9.32 1 97.31 233 LEU A C 1
ATOM 1814 O O . LEU A 1 233 ? -15.836 -8.062 -8.258 1 97.31 233 LEU A O 1
ATOM 1818 N N . HIS A 1 234 ? -17.047 -7.848 -10.18 1 97.5 234 HIS A N 1
ATOM 1819 C CA . HIS A 1 234 ? -17.812 -9.062 -9.961 1 97.5 234 HIS A CA 1
ATOM 1820 C C . HIS A 1 234 ? -16.906 -10.281 -9.82 1 97.5 234 HIS A C 1
ATOM 1822 O O . HIS A 1 234 ? -17.047 -11.062 -8.875 1 97.5 234 HIS A O 1
ATOM 1828 N N . GLU A 1 235 ? -15.992 -10.406 -10.68 1 97.25 235 GLU A N 1
ATOM 1829 C CA . GLU A 1 235 ? -15.086 -11.547 -10.68 1 97.25 235 GLU A CA 1
ATOM 1830 C C . GLU A 1 235 ? -14.258 -11.586 -9.398 1 97.25 235 GLU A C 1
ATOM 1832 O O . GLU A 1 235 ? -14.07 -12.648 -8.805 1 97.25 235 GLU A O 1
ATOM 1837 N N . ALA A 1 236 ? -13.758 -10.445 -9 1 98.12 236 ALA A N 1
ATOM 1838 C CA . ALA A 1 236 ? -12.93 -10.367 -7.801 1 98.12 236 ALA A CA 1
ATOM 1839 C C . ALA A 1 236 ? -13.734 -10.719 -6.555 1 98.12 236 ALA A C 1
ATOM 1841 O O . ALA A 1 236 ? -13.273 -11.492 -5.711 1 98.12 236 ALA A O 1
ATOM 1842 N N . MET A 1 237 ? -14.961 -10.188 -6.492 1 97.88 237 MET A N 1
ATOM 1843 C CA . MET A 1 237 ? -15.828 -10.477 -5.355 1 97.88 237 MET A CA 1
ATOM 1844 C C . MET A 1 237 ? -16.172 -11.961 -5.285 1 97.88 237 MET A C 1
ATOM 1846 O O . MET A 1 237 ? -16.109 -12.562 -4.215 1 97.88 237 MET A O 1
ATOM 1850 N N . MET A 1 238 ? -16.469 -12.477 -6.395 1 97.69 238 MET A N 1
ATOM 1851 C CA . MET A 1 238 ? -16.812 -13.898 -6.449 1 97.69 238 MET A CA 1
ATOM 1852 C C . MET A 1 238 ? -15.617 -14.758 -6.055 1 97.69 238 MET A C 1
ATOM 1854 O O . MET A 1 238 ? -15.773 -15.773 -5.379 1 97.69 238 MET A O 1
ATOM 1858 N N . ALA A 1 239 ? -14.43 -14.375 -6.48 1 97.75 239 ALA A N 1
ATOM 1859 C CA . ALA A 1 239 ? -13.227 -15.117 -6.121 1 97.75 239 ALA A CA 1
ATOM 1860 C C . ALA A 1 239 ? -13.031 -15.141 -4.605 1 97.75 239 ALA A C 1
ATOM 1862 O O . ALA A 1 239 ? -12.695 -16.188 -4.031 1 97.75 239 ALA A O 1
ATOM 1863 N N . ILE A 1 240 ? -13.219 -13.984 -3.961 1 97.62 240 ILE A N 1
ATOM 1864 C CA . ILE A 1 240 ? -13.078 -13.914 -2.51 1 97.62 240 ILE A CA 1
ATOM 1865 C C . ILE A 1 240 ? -14.102 -14.828 -1.849 1 97.62 240 ILE A C 1
ATOM 1867 O O . ILE A 1 240 ? -13.758 -15.633 -0.977 1 97.62 240 ILE A O 1
ATOM 1871 N N . VAL A 1 241 ? -15.344 -14.766 -2.307 1 97.62 241 VAL A N 1
ATOM 1872 C CA . VAL A 1 241 ? -16.422 -15.57 -1.736 1 97.62 241 VAL A CA 1
ATOM 1873 C C . VAL A 1 241 ? -16.109 -17.062 -1.898 1 97.62 241 VAL A C 1
ATOM 1875 O O . VAL A 1 241 ? -16.203 -17.828 -0.941 1 97.62 241 VAL A O 1
ATOM 1878 N N . GLU A 1 242 ? -15.719 -17.438 -3.08 1 96.5 242 GLU A N 1
ATOM 1879 C CA . GLU A 1 242 ? -15.422 -18.844 -3.371 1 96.5 242 GLU A CA 1
ATOM 1880 C C . GLU A 1 242 ? -14.234 -19.344 -2.551 1 96.5 242 GLU A C 1
ATOM 1882 O O . GLU A 1 242 ? -14.242 -20.469 -2.064 1 96.5 242 GLU A O 1
ATOM 1887 N N . CYS A 1 243 ? -13.258 -18.531 -2.398 1 95.25 243 CYS A N 1
ATOM 1888 C CA . CYS A 1 243 ? -12.078 -18.938 -1.651 1 95.25 243 CYS A CA 1
ATOM 1889 C C . CYS A 1 243 ? -12.383 -19.047 -0.163 1 95.25 243 CYS A C 1
ATOM 1891 O O . CYS A 1 243 ? -11.812 -19.906 0.528 1 95.25 243 CYS A O 1
ATOM 1893 N N . VAL A 1 244 ? -13.219 -18.141 0.307 1 94.81 244 VAL A N 1
ATOM 1894 C CA . VAL A 1 244 ? -13.656 -18.203 1.697 1 94.81 244 VAL A CA 1
ATOM 1895 C C . VAL A 1 244 ? -14.391 -19.516 1.941 1 94.81 244 VAL A C 1
ATOM 1897 O O . VAL A 1 244 ? -14.227 -20.141 2.992 1 94.81 244 VAL A O 1
ATOM 1900 N N . GLN A 1 245 ? -15.094 -19.953 0.963 1 94.44 245 GLN A N 1
ATOM 1901 C CA . GLN A 1 245 ? -15.906 -21.156 1.114 1 94.44 245 GLN A CA 1
ATOM 1902 C C . GLN A 1 245 ? -15.078 -22.422 0.9 1 94.44 245 GLN A C 1
ATOM 1904 O O . GLN A 1 245 ? -15.156 -23.359 1.689 1 94.44 245 GLN A O 1
ATOM 1909 N N . SER A 1 246 ? -14.344 -22.391 -0.19 1 94.81 246 SER A N 1
ATOM 1910 C CA . SER A 1 246 ? -13.508 -23.547 -0.505 1 94.81 246 SER A CA 1
ATOM 1911 C C . SER A 1 246 ? -12.422 -23.188 -1.515 1 94.81 246 SER A C 1
ATOM 1913 O O . SER A 1 246 ? -12.672 -23.188 -2.723 1 94.81 246 SER A O 1
ATOM 1915 N N . PRO A 1 247 ? -11.211 -23.031 -1.021 1 95.5 247 PRO A N 1
ATOM 1916 C CA . PRO A 1 247 ? -10.125 -22.734 -1.961 1 95.5 247 PRO A CA 1
ATOM 1917 C C . PRO A 1 247 ? -9.938 -23.812 -3.018 1 95.5 247 PRO A C 1
ATOM 1919 O O . PRO A 1 247 ? -9.844 -23.516 -4.211 1 95.5 247 PRO A O 1
ATOM 1922 N N . PRO A 1 248 ? -9.977 -25.094 -2.664 1 97.31 248 PRO A N 1
ATOM 1923 C CA . PRO A 1 248 ? -9.828 -26.125 -3.697 1 97.31 248 PRO A CA 1
ATOM 1924 C C . PRO A 1 248 ? -10.938 -26.062 -4.754 1 97.31 248 PRO A C 1
ATOM 1926 O O . PRO A 1 248 ? -10.672 -26.281 -5.938 1 97.31 248 PRO A O 1
ATOM 1929 N N . ALA A 1 249 ? -12.133 -25.75 -4.324 1 97.12 249 ALA A N 1
ATOM 1930 C CA . ALA A 1 249 ? -13.234 -25.641 -5.285 1 97.12 249 ALA A CA 1
ATOM 1931 C C . ALA A 1 249 ? -13.016 -24.453 -6.219 1 97.12 249 ALA A C 1
ATOM 1933 O O . ALA A 1 249 ? -13.328 -24.531 -7.41 1 97.12 249 ALA A O 1
ATOM 1934 N N . PHE A 1 250 ? -12.57 -23.406 -5.668 1 97.44 250 PHE A N 1
ATOM 1935 C CA . PHE A 1 250 ? -12.266 -22.234 -6.477 1 97.44 250 PHE A CA 1
ATOM 1936 C C . PHE A 1 250 ? -11.297 -22.578 -7.602 1 97.44 250 PHE A C 1
ATOM 1938 O O . PHE A 1 250 ? -11.562 -22.297 -8.766 1 97.44 250 PHE A O 1
ATOM 1945 N N . PHE A 1 251 ? -10.172 -23.203 -7.289 1 98.38 251 PHE A N 1
ATOM 1946 C CA . PHE A 1 251 ? -9.141 -23.531 -8.273 1 98.38 251 PHE A CA 1
ATOM 1947 C C . PHE A 1 251 ? -9.625 -24.609 -9.234 1 98.38 251 PHE A C 1
ATOM 1949 O O . PHE A 1 251 ? -9.266 -24.609 -10.406 1 98.38 251 PHE A O 1
ATOM 1956 N N . ALA A 1 252 ? -10.453 -25.516 -8.711 1 98.38 252 ALA A N 1
ATOM 1957 C CA . ALA A 1 252 ? -11.047 -26.516 -9.594 1 98.38 252 ALA A CA 1
ATOM 1958 C C . ALA A 1 252 ? -11.906 -25.859 -10.672 1 98.38 252 ALA A C 1
ATOM 1960 O O . ALA A 1 252 ? -11.812 -26.203 -11.852 1 98.38 252 ALA A O 1
ATOM 1961 N N . ASN A 1 253 ? -12.672 -24.891 -10.258 1 97.75 253 ASN A N 1
ATOM 1962 C CA . ASN A 1 253 ? -13.523 -24.172 -11.188 1 97.75 253 ASN A CA 1
ATOM 1963 C C . ASN A 1 253 ? -12.695 -23.391 -12.211 1 97.75 253 ASN A C 1
ATOM 1965 O O . ASN A 1 253 ? -13.047 -23.328 -13.391 1 97.75 253 ASN A O 1
ATOM 1969 N N . ARG A 1 254 ? -11.625 -22.828 -11.742 1 97.56 254 ARG A N 1
ATOM 1970 C CA . ARG A 1 254 ? -10.758 -22.078 -12.648 1 97.56 254 ARG A CA 1
ATOM 1971 C C . ARG A 1 254 ? -10.094 -23 -13.664 1 97.56 254 ARG A C 1
ATOM 1973 O O . ARG A 1 254 ? -9.953 -22.641 -14.836 1 97.56 254 ARG A O 1
ATOM 1980 N N . LEU A 1 255 ? -9.695 -24.156 -13.203 1 98.25 255 LEU A N 1
ATOM 1981 C CA . LEU A 1 255 ? -9.102 -25.141 -14.102 1 98.25 255 LEU A CA 1
ATOM 1982 C C . LEU A 1 255 ? -10.117 -25.594 -15.148 1 98.25 255 LEU A C 1
ATOM 1984 O O . LEU A 1 255 ? -9.781 -25.703 -16.328 1 98.25 255 LEU A O 1
ATOM 1988 N N . PHE A 1 256 ? -11.312 -25.812 -14.742 1 98 256 PHE A N 1
ATOM 1989 C CA . PHE A 1 256 ? -12.352 -26.234 -15.68 1 98 256 PHE A CA 1
ATOM 1990 C C . PHE A 1 256 ? -12.578 -25.156 -16.734 1 98 256 PHE A C 1
ATOM 1992 O O . PHE A 1 256 ? -12.617 -25.453 -17.938 1 98 256 PHE A O 1
ATOM 1999 N N . LYS A 1 257 ? -12.695 -23.938 -16.25 1 96.31 257 LYS A N 1
ATOM 2000 C CA . LYS A 1 257 ? -12.93 -22.828 -17.172 1 96.31 257 LYS A CA 1
ATOM 2001 C C . LYS A 1 257 ? -11.773 -22.672 -18.156 1 96.31 257 LYS A C 1
ATOM 2003 O O . LYS A 1 257 ? -11.984 -22.328 -19.328 1 96.31 257 LYS A O 1
ATOM 2008 N N . ALA A 1 258 ? -10.555 -22.922 -17.688 1 97.06 258 ALA A N 1
ATOM 2009 C CA . ALA A 1 258 ? -9.359 -22.797 -18.516 1 97.06 258 ALA A CA 1
ATOM 2010 C C . ALA A 1 258 ? -9.367 -23.844 -19.641 1 97.06 258 ALA A C 1
ATOM 2012 O O . ALA A 1 258 ? -8.719 -23.656 -20.672 1 97.06 258 ALA A O 1
ATOM 2013 N N . MET A 1 259 ? -10.141 -24.875 -19.5 1 97.06 259 MET A N 1
ATOM 2014 C CA . MET A 1 259 ? -10.117 -25.984 -20.438 1 97.06 259 MET A CA 1
ATOM 2015 C C . MET A 1 259 ? -11.453 -26.109 -21.172 1 97.06 259 MET A C 1
ATOM 2017 O O . MET A 1 259 ? -11.609 -26.953 -22.062 1 97.06 259 MET A O 1
ATOM 2021 N N . ASP A 1 260 ? -12.352 -25.156 -20.75 1 88.38 260 ASP A N 1
ATOM 2022 C CA . ASP A 1 260 ? -13.695 -25.219 -21.312 1 88.38 260 ASP A CA 1
ATOM 2023 C C . ASP A 1 260 ? -13.82 -24.297 -22.516 1 88.38 260 ASP A C 1
ATOM 2025 O O . ASP A 1 260 ? -13.305 -23.172 -22.516 1 88.38 260 ASP A O 1
ATOM 2029 N N . GLY A 1 261 ? -14.289 -24.719 -23.625 1 80.69 261 GLY A N 1
ATOM 2030 C CA . GLY A 1 261 ? -14.555 -23.875 -24.781 1 80.69 261 GLY A CA 1
ATOM 2031 C C . GLY A 1 261 ? -13.617 -24.141 -25.938 1 80.69 261 GLY A C 1
ATOM 2032 O O . GLY A 1 261 ? -12.992 -25.203 -26 1 80.69 261 GLY A O 1
ATOM 2033 N N . MET A 1 262 ? -13.547 -22.922 -26.719 1 82.25 262 MET A N 1
ATOM 2034 C CA . MET A 1 262 ? -12.711 -23.016 -27.922 1 82.25 262 MET A CA 1
ATOM 2035 C C . MET A 1 262 ? -11.266 -22.641 -27.609 1 82.25 262 MET A C 1
ATOM 2037 O O . MET A 1 262 ? -10.938 -21.453 -27.5 1 82.25 262 MET A O 1
ATOM 2041 N N . GLY A 1 263 ? -10.562 -23.625 -27.188 1 89.5 263 GLY A N 1
ATOM 2042 C CA . GLY A 1 263 ? -9.148 -23.438 -26.906 1 89.5 263 GLY A CA 1
ATOM 2043 C C . GLY A 1 263 ? -8.828 -23.516 -25.422 1 89.5 263 GLY A C 1
ATOM 2044 O O . GLY A 1 263 ? -9.68 -23.219 -24.578 1 89.5 263 GLY A O 1
ATOM 2045 N N . THR A 1 264 ? -7.684 -23.859 -25.078 1 93.5 264 THR A N 1
ATOM 2046 C CA . THR A 1 264 ? -7.211 -24.016 -23.703 1 93.5 264 THR A CA 1
ATOM 2047 C C . THR A 1 264 ? -6.398 -22.797 -23.266 1 93.5 264 THR A C 1
ATOM 2049 O O . THR A 1 264 ? -5.527 -22.328 -24 1 93.5 264 THR A O 1
ATOM 2052 N N . ASP A 1 265 ? -6.801 -22.188 -22.156 1 96.5 265 ASP A N 1
ATOM 2053 C CA . ASP A 1 265 ? -5.953 -21.188 -21.516 1 96.5 265 ASP A CA 1
ATOM 2054 C C . ASP A 1 265 ? -4.77 -21.828 -20.812 1 96.5 265 ASP A C 1
ATOM 2056 O O . ASP A 1 265 ? -4.797 -22.016 -19.594 1 96.5 265 ASP A O 1
ATOM 2060 N N . ASP A 1 266 ? -3.736 -22.031 -21.594 1 97.44 266 ASP A N 1
ATOM 2061 C CA . ASP A 1 266 ? -2.59 -22.797 -21.109 1 97.44 266 ASP A CA 1
ATOM 2062 C C . ASP A 1 266 ? -1.876 -22.047 -19.969 1 97.44 266 ASP A C 1
ATOM 2064 O O . ASP A 1 266 ? -1.343 -22.688 -19.062 1 97.44 266 ASP A O 1
ATOM 2068 N N . THR A 1 267 ? -1.87 -20.766 -19.984 1 97.19 267 THR A N 1
ATOM 2069 C CA . THR A 1 267 ? -1.193 -19.984 -18.953 1 97.19 267 THR A CA 1
ATOM 2070 C C . THR A 1 267 ? -1.841 -20.203 -17.594 1 97.19 267 THR A C 1
ATOM 2072 O O . THR A 1 267 ? -1.147 -20.438 -16.594 1 97.19 267 THR A O 1
ATOM 2075 N N . THR A 1 268 ? -3.129 -20.172 -17.594 1 97.81 268 THR A N 1
ATOM 2076 C CA . THR A 1 268 ? -3.867 -20.406 -16.359 1 97.81 268 THR A CA 1
ATOM 2077 C C . THR A 1 268 ? -3.701 -21.844 -15.891 1 97.81 268 THR A C 1
ATOM 2079 O O . THR A 1 268 ? -3.463 -22.094 -14.703 1 97.81 268 THR A O 1
ATOM 2082 N N . LEU A 1 269 ? -3.809 -22.734 -16.859 1 98.44 269 LEU A N 1
ATOM 2083 C CA . LEU A 1 269 ? -3.674 -24.156 -16.547 1 98.44 269 LEU A CA 1
ATOM 2084 C C . LEU A 1 269 ? -2.322 -24.453 -15.914 1 98.44 269 LEU A C 1
ATOM 2086 O O . LEU A 1 269 ? -2.258 -25.047 -14.828 1 98.44 269 LEU A O 1
ATOM 2090 N N . ILE A 1 270 ? -1.278 -23.953 -16.5 1 98.75 270 ILE A N 1
ATOM 2091 C CA . ILE A 1 270 ? 0.08 -24.172 -16 1 98.75 270 ILE A CA 1
ATOM 2092 C C . ILE A 1 270 ? 0.254 -23.5 -14.648 1 98.75 270 ILE A C 1
ATOM 2094 O O . ILE A 1 270 ? 0.771 -24.109 -13.711 1 98.75 270 ILE A O 1
ATOM 2098 N N . ARG A 1 271 ? -0.207 -22.281 -14.484 1 98.62 271 ARG A N 1
ATOM 2099 C CA . ARG A 1 271 ? -0.012 -21.516 -13.258 1 98.62 271 ARG A CA 1
ATOM 2100 C C . ARG A 1 271 ? -0.636 -22.219 -12.062 1 98.62 271 ARG A C 1
ATOM 2102 O O . ARG A 1 271 ? 0.011 -22.375 -11.023 1 98.62 271 ARG A O 1
ATOM 2109 N N . ILE A 1 272 ? -1.839 -22.672 -12.25 1 98.62 272 ILE A N 1
ATOM 2110 C CA . ILE A 1 272 ? -2.547 -23.281 -11.125 1 98.62 272 ILE A CA 1
ATOM 2111 C C . ILE A 1 272 ? -1.913 -24.625 -10.781 1 98.62 272 ILE A C 1
ATOM 2113 O O . ILE A 1 272 ? -1.628 -24.891 -9.609 1 98.62 272 ILE A O 1
ATOM 2117 N N . ILE A 1 273 ? -1.651 -25.422 -11.758 1 98.81 273 ILE A N 1
ATOM 2118 C CA . ILE A 1 273 ? -1.113 -26.75 -11.492 1 98.81 273 ILE A CA 1
ATOM 2119 C C . ILE A 1 273 ? 0.262 -26.625 -10.844 1 98.81 273 ILE A C 1
ATOM 2121 O O . ILE A 1 273 ? 0.545 -27.297 -9.844 1 98.81 273 ILE A O 1
ATOM 2125 N N . VAL A 1 274 ? 1.097 -25.734 -11.328 1 98.81 274 VAL A N 1
ATOM 2126 C CA . VAL A 1 274 ? 2.445 -25.594 -10.797 1 98.81 274 VAL A CA 1
ATOM 2127 C C . VAL A 1 274 ? 2.381 -24.969 -9.398 1 98.81 274 VAL A C 1
ATOM 2129 O O . VAL A 1 274 ? 2.979 -25.5 -8.453 1 98.81 274 VAL A O 1
ATOM 2132 N N . SER A 1 275 ? 1.625 -23.953 -9.211 1 98.38 275 SER A N 1
ATOM 2133 C CA . SER A 1 275 ? 1.638 -23.203 -7.961 1 98.38 275 SER A CA 1
ATOM 2134 C C . SER A 1 275 ? 0.965 -23.984 -6.836 1 98.38 275 SER A C 1
ATOM 2136 O O . SER A 1 275 ? 1.278 -23.781 -5.66 1 98.38 275 SER A O 1
ATOM 2138 N N . ARG A 1 276 ? 0.096 -24.891 -7.219 1 98.31 276 ARG A N 1
ATOM 2139 C CA . ARG A 1 276 ? -0.684 -25.578 -6.195 1 98.31 276 ARG A CA 1
ATOM 2140 C C . ARG A 1 276 ? -0.136 -26.984 -5.941 1 98.31 276 ARG A C 1
ATOM 2142 O O . ARG A 1 276 ? -0.498 -27.625 -4.953 1 98.31 276 ARG A O 1
ATOM 2149 N N . SER A 1 277 ? 0.795 -27.469 -6.754 1 98.62 277 SER A N 1
ATOM 2150 C CA . SER A 1 277 ? 1.277 -28.844 -6.723 1 98.62 277 SER A CA 1
ATOM 2151 C C . SER A 1 277 ? 1.896 -29.188 -5.371 1 98.62 277 SER A C 1
ATOM 2153 O O . SER A 1 277 ? 1.833 -30.344 -4.922 1 98.62 277 SER A O 1
ATOM 2155 N N . GLU A 1 278 ? 2.459 -28.219 -4.699 1 98.06 278 GLU A N 1
ATOM 2156 C CA . GLU A 1 278 ? 3.115 -28.484 -3.422 1 98.06 278 GLU A CA 1
ATOM 2157 C C . GLU A 1 278 ? 2.252 -28.016 -2.252 1 98.06 278 GLU A C 1
ATOM 2159 O O . GLU A 1 278 ? 2.711 -28 -1.108 1 98.06 278 GLU A O 1
ATOM 2164 N N . ILE A 1 279 ? 1.077 -27.578 -2.512 1 97.31 279 ILE A N 1
ATOM 2165 C CA . ILE A 1 279 ? 0.209 -27.047 -1.472 1 97.31 279 ILE A CA 1
ATOM 2166 C C . ILE A 1 279 ? -1.039 -27.906 -1.337 1 97.31 279 ILE A C 1
ATOM 2168 O O . ILE A 1 279 ? -1.12 -28.75 -0.444 1 97.31 279 ILE A O 1
ATOM 2172 N N . ASP A 1 280 ? -1.97 -27.906 -2.367 1 97.75 280 ASP A N 1
ATOM 2173 C CA . ASP A 1 280 ? -3.232 -28.609 -2.164 1 97.75 280 ASP A CA 1
ATOM 2174 C C . ASP A 1 280 ? -3.809 -29.094 -3.49 1 97.75 280 ASP A C 1
ATOM 2176 O O . ASP A 1 280 ? -5.027 -29.172 -3.654 1 97.75 280 ASP A O 1
ATOM 2180 N N . LEU A 1 281 ? -2.947 -29.344 -4.469 1 98.5 281 LEU A N 1
ATOM 2181 C CA . LEU A 1 281 ? -3.426 -29.844 -5.754 1 98.5 281 LEU A CA 1
ATOM 2182 C C . LEU A 1 281 ? -4.168 -31.156 -5.586 1 98.5 281 LEU A C 1
ATOM 2184 O O . LEU A 1 281 ? -5.074 -31.469 -6.359 1 98.5 281 LEU A O 1
ATOM 2188 N N . GLY A 1 282 ? -3.809 -31.906 -4.574 1 98.19 282 GLY A N 1
ATOM 2189 C CA . GLY A 1 282 ? -4.574 -33.094 -4.266 1 98.19 282 GLY A CA 1
ATOM 2190 C C . GLY A 1 282 ? -6.023 -32.812 -3.92 1 98.19 282 GLY A C 1
ATOM 2191 O O . GLY A 1 282 ? -6.93 -33.5 -4.398 1 98.19 282 GLY A O 1
ATOM 2192 N N . ASN A 1 283 ? -6.25 -31.812 -3.137 1 98.25 283 ASN A N 1
ATOM 2193 C CA . ASN A 1 283 ? -7.605 -31.391 -2.803 1 98.25 283 ASN A CA 1
ATOM 2194 C C . ASN A 1 283 ? -8.344 -30.859 -4.027 1 98.25 283 ASN A C 1
ATOM 2196 O O . ASN A 1 283 ? -9.539 -31.125 -4.203 1 98.25 283 ASN A O 1
ATOM 2200 N N . ILE A 1 284 ? -7.633 -30.125 -4.828 1 98.5 284 ILE A N 1
ATOM 2201 C CA . ILE A 1 284 ? -8.211 -29.5 -6.008 1 98.5 284 ILE A CA 1
ATOM 2202 C C . ILE A 1 284 ? -8.68 -30.578 -6.988 1 98.5 284 ILE A C 1
ATOM 2204 O O . ILE A 1 284 ? -9.773 -30.484 -7.543 1 98.5 284 ILE A O 1
ATOM 2208 N N . LYS A 1 285 ? -7.832 -31.594 -7.211 1 97.56 285 LYS A N 1
ATOM 2209 C CA . LYS A 1 285 ? -8.219 -32.656 -8.141 1 97.56 285 LYS A CA 1
ATOM 2210 C C . LYS A 1 285 ? -9.445 -33.406 -7.633 1 97.56 285 LYS A C 1
ATOM 2212 O O . LYS A 1 285 ? -10.312 -33.781 -8.414 1 97.56 285 LYS A O 1
ATOM 2217 N N . GLU A 1 286 ? -9.516 -33.594 -6.336 1 97.5 286 GLU A N 1
ATOM 2218 C CA . GLU A 1 286 ? -10.688 -34.219 -5.758 1 97.5 286 GLU A CA 1
ATOM 2219 C C . GLU A 1 286 ? -11.945 -33.375 -5.977 1 97.5 286 GLU A C 1
ATOM 2221 O O . GLU A 1 286 ? -12.992 -33.906 -6.355 1 97.5 286 GLU A O 1
ATOM 2226 N N . GLU A 1 287 ? -11.883 -32.094 -5.707 1 97.88 287 GLU A N 1
ATOM 2227 C CA . GLU A 1 287 ? -13.008 -31.203 -5.914 1 97.88 287 GLU A CA 1
ATOM 2228 C C . GLU A 1 287 ? -13.406 -31.141 -7.387 1 97.88 287 GLU A C 1
ATOM 2230 O O . GLU A 1 287 ? -14.594 -31.062 -7.715 1 97.88 287 GLU A O 1
ATOM 2235 N N . PHE A 1 288 ? -12.43 -31.172 -8.242 1 98.44 288 PHE A N 1
ATOM 2236 C CA . PHE A 1 288 ? -12.68 -31.156 -9.68 1 98.44 288 PHE A CA 1
ATOM 2237 C C . PHE A 1 288 ? -13.531 -32.344 -10.094 1 98.44 288 PHE A C 1
ATOM 2239 O O . PHE A 1 288 ? -14.516 -32.188 -10.82 1 98.44 288 PHE A O 1
ATOM 2246 N N . GLU A 1 289 ? -13.117 -33.469 -9.641 1 98.25 289 GLU A N 1
ATOM 2247 C CA . GLU A 1 289 ? -13.852 -34.688 -9.961 1 98.25 289 GLU A CA 1
ATOM 2248 C C . GLU A 1 289 ? -15.266 -34.625 -9.375 1 98.25 289 GLU A C 1
ATOM 2250 O O . GLU A 1 289 ? -16.219 -35.062 -10.031 1 98.25 289 GLU A O 1
ATOM 2255 N N . ARG A 1 290 ? -15.344 -34.188 -8.18 1 97.94 290 ARG A N 1
ATOM 2256 C CA . ARG A 1 290 ? -16.641 -34.094 -7.504 1 97.94 290 ARG A CA 1
ATOM 2257 C C . ARG A 1 290 ? -17.594 -33.188 -8.266 1 97.94 290 ARG A C 1
ATOM 2259 O O . ARG A 1 290 ? -18.766 -33.531 -8.453 1 97.94 290 ARG A O 1
ATOM 2266 N N . ILE A 1 291 ? -17.125 -32.062 -8.719 1 97.56 291 ILE A N 1
ATOM 2267 C CA . ILE A 1 291 ? -17.953 -31.016 -9.312 1 97.56 291 ILE A CA 1
ATOM 2268 C C . ILE A 1 291 ? -18.266 -31.375 -10.766 1 97.56 291 ILE A C 1
ATOM 2270 O O . ILE A 1 291 ? -19.391 -31.172 -11.234 1 97.56 291 ILE A O 1
ATOM 2274 N N . TYR A 1 292 ? -17.328 -31.984 -11.453 1 97.31 292 TYR A N 1
ATOM 2275 C CA . TYR A 1 292 ? -17.484 -32.062 -12.906 1 97.31 292 TYR A CA 1
ATOM 2276 C C . TYR A 1 292 ? -17.578 -33.531 -13.359 1 97.31 292 TYR A C 1
ATOM 2278 O O . TYR A 1 292 ? -17.719 -33.781 -14.555 1 97.31 292 TYR A O 1
ATOM 2286 N N . ASN A 1 293 ? -17.469 -34.438 -12.461 1 97.5 293 ASN A N 1
ATOM 2287 C CA . ASN A 1 293 ? -17.609 -35.875 -12.719 1 97.5 293 ASN A CA 1
ATOM 2288 C C . ASN A 1 293 ? -16.625 -36.344 -13.766 1 97.5 293 ASN A C 1
ATOM 2290 O O . ASN A 1 293 ? -16.984 -37.125 -14.672 1 97.5 293 ASN A O 1
ATOM 2294 N N . ARG A 1 294 ? -15.477 -35.844 -13.711 1 96.62 294 ARG A N 1
ATOM 2295 C CA . ARG A 1 294 ? -14.312 -36.156 -14.523 1 96.62 294 ARG A CA 1
ATOM 2296 C C . ARG A 1 294 ? -13.016 -35.875 -13.781 1 96.62 294 ARG A C 1
ATOM 2298 O O . ARG A 1 294 ? -12.922 -34.875 -13.062 1 96.62 294 ARG A O 1
ATOM 2305 N N . THR A 1 295 ? -12.039 -36.75 -13.906 1 97.56 295 THR A N 1
ATOM 2306 C CA . THR A 1 295 ? -10.789 -36.531 -13.188 1 97.56 295 THR A CA 1
ATOM 2307 C C . THR A 1 295 ? -10.016 -35.375 -13.82 1 97.56 295 THR A C 1
ATOM 2309 O O . THR A 1 295 ? -10.102 -35.156 -15.031 1 97.56 295 THR A O 1
ATOM 2312 N N . LEU A 1 296 ? -9.297 -34.688 -13.055 1 98.31 296 LEU A N 1
ATOM 2313 C CA . LEU A 1 296 ? -8.461 -33.594 -13.555 1 98.31 296 LEU A CA 1
ATOM 2314 C C . LEU A 1 296 ? -7.453 -34.125 -14.57 1 98.31 296 LEU A C 1
ATOM 2316 O O . LEU A 1 296 ? -7.223 -33.469 -15.602 1 98.31 296 LEU A O 1
ATOM 2320 N N . VAL A 1 297 ? -6.863 -35.312 -14.289 1 97.81 297 VAL A N 1
ATOM 2321 C CA . VAL A 1 297 ? -5.863 -35.906 -15.172 1 97.81 297 VAL A CA 1
ATOM 2322 C C . VAL A 1 297 ? -6.48 -36.156 -16.547 1 97.81 297 VAL A C 1
ATOM 2324 O O . VAL A 1 297 ? -5.871 -35.844 -17.578 1 97.81 297 VAL A O 1
ATOM 2327 N N . SER A 1 298 ? -7.676 -36.719 -16.625 1 97.19 298 SER A N 1
ATOM 2328 C CA . SER A 1 298 ? -8.344 -36.969 -17.891 1 97.19 298 SER A CA 1
ATOM 2329 C C . SER A 1 298 ? -8.641 -35.688 -18.656 1 97.19 298 SER A C 1
ATOM 2331 O O . SER A 1 298 ? -8.5 -35.625 -19.875 1 97.19 298 SER A O 1
ATOM 2333 N N . ALA A 1 299 ? -9.094 -34.656 -17.938 1 97.25 299 ALA A N 1
ATOM 2334 C CA . ALA A 1 299 ? -9.375 -33.375 -18.547 1 97.25 299 ALA A CA 1
ATOM 2335 C C . ALA A 1 299 ? -8.109 -32.781 -19.172 1 97.25 299 ALA A C 1
ATOM 2337 O O . ALA A 1 299 ? -8.125 -32.312 -20.312 1 97.25 299 ALA A O 1
ATOM 2338 N N . VAL A 1 300 ? -7.008 -32.875 -18.484 1 98.06 300 VAL A N 1
ATOM 2339 C CA . VAL A 1 300 ? -5.746 -32.281 -18.938 1 98.06 300 VAL A CA 1
ATOM 2340 C C . VAL A 1 300 ? -5.227 -33.094 -20.141 1 98.06 300 VAL A C 1
ATOM 2342 O O . VAL A 1 300 ? -4.773 -32.5 -21.125 1 98.06 300 VAL A O 1
ATOM 2345 N N . LYS A 1 301 ? -5.352 -34.375 -20.094 1 97 301 LYS A N 1
ATOM 2346 C CA . LYS A 1 301 ? -4.902 -35.25 -21.188 1 97 301 LYS A CA 1
ATOM 2347 C C . LYS A 1 301 ? -5.633 -34.906 -22.484 1 97 301 LYS A C 1
ATOM 2349 O O . LYS A 1 301 ? -5.047 -34.938 -23.562 1 97 301 LYS A O 1
ATOM 2354 N N . SER A 1 302 ? -6.855 -34.5 -22.359 1 96 302 SER A N 1
ATOM 2355 C CA . SER A 1 302 ? -7.676 -34.219 -23.531 1 96 302 SER A CA 1
ATOM 2356 C C . SER A 1 302 ? -7.332 -32.875 -24.156 1 96 302 SER A C 1
ATOM 2358 O O . SER A 1 302 ? -7.598 -32.625 -25.328 1 96 302 SER A O 1
ATOM 2360 N N . GLU A 1 303 ? -6.746 -32 -23.328 1 96.5 303 GLU A N 1
ATOM 2361 C CA . GLU A 1 303 ? -6.547 -30.625 -23.766 1 96.5 303 GLU A CA 1
ATOM 2362 C C . GLU A 1 303 ? -5.086 -30.359 -24.109 1 96.5 303 GLU A C 1
ATOM 2364 O O . GLU A 1 303 ? -4.742 -29.281 -24.594 1 96.5 303 GLU A O 1
ATOM 2369 N N . THR A 1 304 ? -4.219 -31.359 -23.812 1 97.12 304 THR A N 1
ATOM 2370 C CA . THR A 1 304 ? -2.785 -31.156 -24 1 97.12 304 THR A CA 1
ATOM 2371 C C . THR A 1 304 ? -2.166 -32.344 -24.766 1 97.12 304 THR A C 1
ATOM 2373 O O . THR A 1 304 ? -2.822 -33.344 -24.984 1 97.12 304 THR A O 1
ATOM 2376 N N . SER A 1 305 ? -0.884 -32.156 -25.203 1 97.38 305 SER A N 1
ATOM 2377 C CA . SER A 1 305 ? -0.197 -33.188 -25.969 1 97.38 305 SER A CA 1
ATOM 2378 C C . SER A 1 305 ? 1.306 -33.156 -25.703 1 97.38 305 SER A C 1
ATOM 2380 O O . SER A 1 305 ? 1.821 -32.219 -25.125 1 97.38 305 SER A O 1
ATOM 2382 N N . GLY A 1 306 ? 1.951 -34.281 -25.984 1 97.69 306 GLY A N 1
ATOM 2383 C CA . GLY A 1 306 ? 3.404 -34.344 -25.969 1 97.69 306 GLY A CA 1
ATOM 2384 C C . GLY A 1 306 ? 3.998 -34.219 -24.578 1 97.69 306 GLY A C 1
ATOM 2385 O O . GLY A 1 306 ? 3.439 -34.719 -23.609 1 97.69 306 GLY A O 1
ATOM 2386 N N . ASP A 1 307 ? 5.152 -33.625 -24.516 1 98.19 307 ASP A N 1
ATOM 2387 C CA . ASP A 1 307 ? 5.883 -33.438 -23.266 1 98.19 307 ASP A CA 1
ATOM 2388 C C . ASP A 1 307 ? 5.117 -32.531 -22.312 1 98.19 307 ASP A C 1
ATOM 2390 O O . ASP A 1 307 ? 5.18 -32.688 -21.094 1 98.19 307 ASP A O 1
ATOM 2394 N N . TYR A 1 308 ? 4.434 -31.594 -22.969 1 98.5 308 TYR A N 1
ATOM 2395 C CA . TYR A 1 308 ? 3.572 -30.703 -22.203 1 98.5 308 TYR A CA 1
ATOM 2396 C C . TYR A 1 308 ? 2.547 -31.484 -21.406 1 98.5 308 TYR A C 1
ATOM 2398 O O . TYR A 1 308 ? 2.434 -31.312 -20.188 1 98.5 308 TYR A O 1
ATOM 2406 N N . LYS A 1 309 ? 1.897 -32.406 -21.984 1 98.25 309 LYS A N 1
ATOM 2407 C CA . LYS A 1 309 ? 0.928 -33.312 -21.359 1 98.25 309 LYS A CA 1
ATOM 2408 C C . LYS A 1 309 ? 1.589 -34.188 -20.281 1 98.25 309 LYS A C 1
ATOM 2410 O O . LYS A 1 309 ? 1.083 -34.281 -19.172 1 98.25 309 LYS A O 1
ATOM 2415 N N . ARG A 1 310 ? 2.695 -34.75 -20.562 1 98.25 310 ARG A N 1
ATOM 2416 C CA . ARG A 1 310 ? 3.381 -35.625 -19.641 1 98.25 310 ARG A CA 1
ATOM 2417 C C . ARG A 1 310 ? 3.801 -34.906 -18.375 1 98.25 310 ARG A C 1
ATOM 2419 O O . ARG A 1 310 ? 3.664 -35.438 -17.266 1 98.25 310 ARG A O 1
ATOM 2426 N N . ALA A 1 311 ? 4.289 -33.688 -18.547 1 98.69 311 ALA A N 1
ATOM 2427 C CA . ALA A 1 311 ? 4.738 -32.906 -17.406 1 98.69 311 ALA A CA 1
ATOM 2428 C C . ALA A 1 311 ? 3.574 -32.531 -16.484 1 98.69 311 ALA A C 1
ATOM 2430 O O . ALA A 1 311 ? 3.666 -32.719 -15.266 1 98.69 311 ALA A O 1
ATOM 2431 N N . LEU A 1 312 ? 2.475 -32.062 -17.094 1 98.75 312 LEU A N 1
ATOM 2432 C CA . LEU A 1 312 ? 1.319 -31.703 -16.281 1 98.75 312 LEU A CA 1
ATOM 2433 C C . LEU A 1 312 ? 0.738 -32.906 -15.57 1 98.75 312 LEU A C 1
ATOM 2435 O O . LEU A 1 312 ? 0.395 -32.844 -14.383 1 98.75 312 LEU A O 1
ATOM 2439 N N . CYS A 1 313 ? 0.653 -34.031 -16.25 1 98.44 313 CYS A N 1
ATOM 2440 C CA . CYS A 1 313 ? 0.102 -35.219 -15.656 1 98.44 313 CYS A CA 1
ATOM 2441 C C . CYS A 1 313 ? 0.988 -35.75 -14.523 1 98.44 313 CYS A C 1
ATOM 2443 O O . CYS A 1 313 ? 0.489 -36.25 -13.516 1 98.44 313 CYS A O 1
ATOM 2445 N N . ALA A 1 314 ? 2.271 -35.594 -14.719 1 98.38 314 ALA A N 1
ATOM 2446 C CA . ALA A 1 314 ? 3.203 -36 -13.664 1 98.38 314 ALA A CA 1
ATOM 2447 C C . ALA A 1 314 ? 2.979 -35.188 -12.398 1 98.38 314 ALA A C 1
ATOM 2449 O O . ALA A 1 314 ? 3.0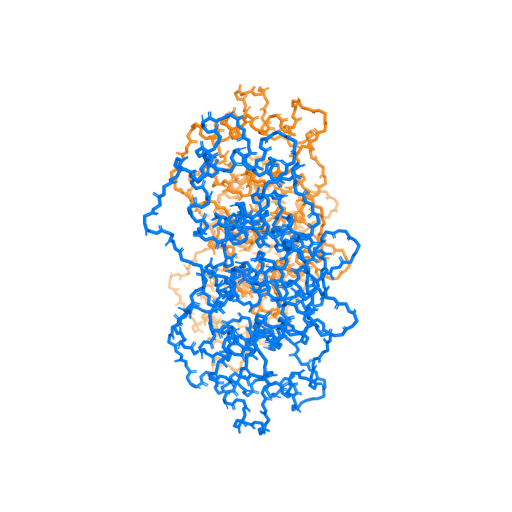04 -35.719 -11.289 1 98.38 314 ALA A O 1
ATOM 2450 N N . LEU A 1 315 ? 2.734 -33.906 -12.531 1 98.69 315 LEU A N 1
ATOM 2451 C CA . LEU A 1 315 ? 2.521 -33 -11.398 1 98.69 315 LEU A CA 1
ATOM 2452 C C . LEU A 1 315 ? 1.209 -33.344 -10.688 1 98.69 315 LEU A C 1
ATOM 2454 O O . LEU A 1 315 ? 1.109 -33.188 -9.469 1 98.69 315 LEU A O 1
ATOM 2458 N N . ILE A 1 316 ? 0.212 -33.719 -11.422 1 98.25 316 ILE A N 1
ATOM 2459 C CA . ILE A 1 316 ? -1.105 -34 -10.867 1 98.25 316 ILE A CA 1
ATOM 2460 C C . ILE A 1 316 ? -1.085 -35.375 -10.18 1 98.25 316 ILE A C 1
ATOM 2462 O O . ILE A 1 316 ? -1.806 -35.594 -9.203 1 98.25 316 ILE A O 1
ATOM 2466 N N . GLY A 1 317 ? -0.119 -36.344 -10.414 1 87.31 317 GLY A N 1
ATOM 2467 C CA . GLY A 1 317 ? -0.02 -37.688 -9.867 1 87.31 317 GLY A CA 1
ATOM 2468 C C . GLY A 1 317 ? -0.718 -38.719 -10.711 1 87.31 317 GLY A C 1
ATOM 2469 O O . GLY A 1 317 ? -1.146 -39.781 -10.203 1 87.31 317 GLY A O 1
ATOM 2470 N N . GLY A 1 318 ? -0.929 -38.625 -11.898 1 67.12 318 GLY A N 1
ATOM 2471 C CA . GLY A 1 318 ? -1.626 -39.594 -12.711 1 67.12 318 GLY A CA 1
ATOM 2472 C C . GLY A 1 318 ? -0.848 -40.031 -13.945 1 67.12 318 GLY A C 1
ATOM 2473 O O . GLY A 1 318 ? -1.435 -40.469 -14.938 1 67.12 318 GLY A O 1
ATOM 2474 N N . ALA A 1 319 ? 0.591 -40.031 -13.695 1 50.81 319 ALA A N 1
ATOM 2475 C CA . ALA A 1 319 ? 1.324 -40.531 -14.852 1 50.81 319 ALA A CA 1
ATOM 2476 C C . ALA A 1 319 ? 1.152 -42.031 -14.977 1 50.81 319 ALA A C 1
ATOM 2478 O O . ALA A 1 319 ? 0.93 -42.75 -13.977 1 50.81 319 ALA A O 1
ATOM 2479 N N . MET B 1 1 ? 19.359 12.781 12.914 1 50.44 1 MET B N 1
ATOM 2480 C CA . MET B 1 1 ? 19.734 13.727 13.961 1 50.44 1 MET B CA 1
ATOM 2481 C C . MET B 1 1 ? 18.625 13.859 15 1 50.44 1 MET B C 1
ATOM 2483 O O . MET B 1 1 ? 17.453 14.07 14.648 1 50.44 1 MET B O 1
ATOM 2487 N N . ASP B 1 2 ? 18.891 13.266 16.078 1 65.69 2 ASP B N 1
ATOM 2488 C CA . ASP B 1 2 ? 18 13.211 17.219 1 65.69 2 ASP B CA 1
ATOM 2489 C C . ASP B 1 2 ? 17.859 14.578 17.891 1 65.69 2 ASP B C 1
ATOM 2491 O O . ASP B 1 2 ? 18.859 15.25 18.156 1 65.69 2 ASP B O 1
ATOM 2495 N N . TYR B 1 3 ? 16.922 15.422 17.453 1 82.62 3 TYR B N 1
ATOM 2496 C CA . TYR B 1 3 ? 16.656 16.641 18.219 1 82.62 3 TYR B CA 1
ATOM 2497 C C . TYR B 1 3 ? 15.516 16.422 19.203 1 82.62 3 TYR B C 1
ATOM 2499 O O . TYR B 1 3 ? 14.766 15.453 19.094 1 82.62 3 TYR B O 1
ATOM 2507 N N . ASP B 1 4 ? 15.633 17.312 20.203 1 93.56 4 ASP B N 1
ATOM 2508 C CA . ASP B 1 4 ? 14.547 17.281 21.172 1 93.56 4 ASP B CA 1
ATOM 2509 C C . ASP B 1 4 ? 13.383 18.156 20.734 1 93.56 4 ASP B C 1
ATOM 2511 O O . ASP B 1 4 ? 13.492 19.375 20.688 1 93.56 4 ASP B O 1
ATOM 2515 N N . PRO B 1 5 ? 12.344 17.562 20.359 1 95.88 5 PRO B N 1
ATOM 2516 C CA . PRO B 1 5 ? 11.203 18.359 19.891 1 95.88 5 PRO B CA 1
ATOM 2517 C C . PRO B 1 5 ? 10.656 19.297 20.969 1 95.88 5 PRO B C 1
ATOM 2519 O O . PRO B 1 5 ? 10.492 18.891 22.125 1 95.88 5 PRO B O 1
ATOM 2522 N N . VAL B 1 6 ? 10.414 20.516 20.562 1 97.56 6 VAL B N 1
ATOM 2523 C CA . VAL B 1 6 ? 9.859 21.531 21.453 1 97.56 6 VAL B CA 1
ATOM 2524 C C . VAL B 1 6 ? 8.547 22.062 20.891 1 97.56 6 VAL B C 1
ATOM 2526 O O . VAL B 1 6 ? 8.547 22.828 19.922 1 97.56 6 VAL B O 1
ATOM 2529 N N . PRO B 1 7 ? 7.449 21.703 21.516 1 98 7 PRO B N 1
ATOM 2530 C CA . PRO B 1 7 ? 6.156 22.219 21.047 1 98 7 PRO B CA 1
ATOM 2531 C C . PRO B 1 7 ? 5.898 23.656 21.5 1 98 7 PRO B C 1
ATOM 2533 O O . PRO B 1 7 ? 6.582 24.156 22.391 1 98 7 PRO B O 1
ATOM 2536 N N . THR B 1 8 ? 5 24.312 20.812 1 98.31 8 THR B N 1
ATOM 2537 C CA . THR B 1 8 ? 4.586 25.641 21.234 1 98.31 8 THR B CA 1
ATOM 2538 C C . THR B 1 8 ? 3.213 25.609 21.891 1 98.31 8 THR B C 1
ATOM 2540 O O . THR B 1 8 ? 2.814 26.562 22.578 1 98.31 8 THR B O 1
ATOM 2543 N N . VAL B 1 9 ? 2.461 24.562 21.703 1 98.25 9 VAL B N 1
ATOM 2544 C CA . VAL B 1 9 ? 1.186 24.312 22.359 1 98.25 9 VAL B CA 1
ATOM 2545 C C . VAL B 1 9 ? 1.297 23.078 23.25 1 98.25 9 VAL B C 1
ATOM 2547 O O . VAL B 1 9 ? 1.712 22.016 22.797 1 98.25 9 VAL B O 1
ATOM 2550 N N . VAL B 1 10 ? 1.029 23.25 24.484 1 97.56 10 VAL B N 1
ATOM 2551 C CA . VAL B 1 10 ? 1.084 22.172 25.453 1 97.56 10 VAL B CA 1
ATOM 2552 C C . VAL B 1 10 ? -0.251 22.078 26.188 1 97.56 10 VAL B C 1
ATOM 2554 O O . VAL B 1 10 ? -1.043 23.016 26.188 1 97.56 10 VAL B O 1
ATOM 2557 N N . PRO B 1 11 ? -0.5 20.953 26.75 1 97.88 11 PRO B N 1
ATOM 2558 C CA . PRO B 1 11 ? -1.751 20.844 27.516 1 97.88 11 PRO B CA 1
ATOM 2559 C C . PRO B 1 11 ? -1.878 21.906 28.609 1 97.88 11 PRO B C 1
ATOM 2561 O O . PRO B 1 11 ? -0.909 22.188 29.312 1 97.88 11 PRO B O 1
ATOM 2564 N N . ALA B 1 12 ? -3.035 22.422 28.594 1 97.12 12 ALA B N 1
ATOM 2565 C CA . ALA B 1 12 ? -3.322 23.359 29.688 1 97.12 12 ALA B CA 1
ATOM 2566 C C . ALA B 1 12 ? -3.424 22.625 31.016 1 97.12 12 ALA B C 1
ATOM 2568 O O . ALA B 1 12 ? -4.035 21.562 31.109 1 97.12 12 ALA B O 1
ATOM 2569 N N . GLU B 1 13 ? -2.818 23.234 32 1 95.38 13 GLU B N 1
ATOM 2570 C CA . GLU B 1 13 ? -2.875 22.703 33.375 1 95.38 13 GLU B CA 1
ATOM 2571 C C . GLU B 1 13 ? -3.158 23.828 34.375 1 95.38 13 GLU B C 1
ATOM 2573 O O . GLU B 1 13 ? -2.34 24.719 34.562 1 95.38 13 GLU B O 1
ATOM 2578 N N . PRO B 1 14 ? -4.234 23.766 35 1 94.06 14 PRO B N 1
ATOM 2579 C CA . PRO B 1 14 ? -5.289 22.75 34.938 1 94.06 14 PRO B CA 1
ATOM 2580 C C . PRO B 1 14 ? -6.219 22.938 33.75 1 94.06 14 PRO B C 1
ATOM 2582 O O . PRO B 1 14 ? -6.332 24.047 33.219 1 94.06 14 PRO B O 1
ATOM 2585 N N . LEU B 1 15 ? -6.777 21.938 33.312 1 95.88 15 LEU B N 1
ATOM 2586 C CA . LEU B 1 15 ? -7.836 21.984 32.312 1 95.88 15 LEU B CA 1
ATOM 2587 C C . LEU B 1 15 ? -9.203 22.125 32.969 1 95.88 15 LEU B C 1
ATOM 2589 O O . LEU B 1 15 ? -9.539 21.359 33.875 1 95.88 15 LEU B O 1
ATOM 2593 N N . ASP B 1 16 ? -9.914 23.109 32.594 1 97.62 16 ASP B N 1
ATOM 2594 C CA . ASP B 1 16 ? -11.289 23.281 33.031 1 97.62 16 ASP B CA 1
ATOM 2595 C C . ASP B 1 16 ? -12.266 23.156 31.859 1 97.62 16 ASP B C 1
ATOM 2597 O O . ASP B 1 16 ? -12.688 24.156 31.281 1 97.62 16 ASP B O 1
ATOM 2601 N N . VAL B 1 17 ? -12.648 21.969 31.656 1 98.19 17 VAL B N 1
ATOM 2602 C CA . VAL B 1 17 ? -13.453 21.641 30.484 1 98.19 17 VAL B CA 1
ATOM 2603 C C . VAL B 1 17 ? -14.797 22.359 30.562 1 98.19 17 VAL B C 1
ATOM 2605 O O . VAL B 1 17 ? -15.266 22.906 29.562 1 98.19 17 VAL B O 1
ATOM 2608 N N . GLU B 1 18 ? -15.422 22.375 31.688 1 97.81 18 GLU B N 1
ATOM 2609 C CA . GLU B 1 18 ? -16.719 23 31.859 1 97.81 18 GLU B CA 1
ATOM 2610 C C . GLU B 1 18 ? -16.656 24.5 31.562 1 97.81 18 GLU B C 1
ATOM 2612 O O . GLU B 1 18 ? -17.547 25.031 30.891 1 97.81 18 GLU B O 1
ATOM 2617 N N . ALA B 1 19 ? -15.648 25.109 32.031 1 98.19 19 ALA B N 1
ATOM 2618 C CA . ALA B 1 19 ? -15.453 26.547 31.797 1 98.19 19 ALA B CA 1
ATOM 2619 C C . ALA B 1 19 ? -15.211 26.812 30.312 1 98.19 19 ALA B C 1
ATOM 2621 O O . ALA B 1 19 ? -15.734 27.781 29.75 1 98.19 19 ALA B O 1
ATOM 2622 N N . ASP B 1 20 ? -14.391 26 29.672 1 98.5 20 ASP B N 1
ATOM 2623 C CA . ASP B 1 20 ? -14.094 26.156 28.25 1 98.5 20 ASP B CA 1
ATOM 2624 C C . ASP B 1 20 ? -15.359 26 27.406 1 98.5 20 ASP B C 1
ATOM 2626 O O . ASP B 1 20 ? -15.609 26.797 26.5 1 98.5 20 ASP B O 1
ATOM 2630 N N . VAL B 1 21 ? -16.125 24.953 27.719 1 98.5 21 VAL B N 1
ATOM 2631 C CA . VAL B 1 21 ? -17.344 24.656 26.984 1 98.5 21 VAL B CA 1
ATOM 2632 C C . VAL B 1 21 ? -18.328 25.828 27.125 1 98.5 21 VAL B C 1
ATOM 2634 O O . VAL B 1 21 ? -18.875 26.297 26.141 1 98.5 21 VAL B O 1
ATOM 2637 N N . ALA B 1 22 ? -18.469 26.328 28.344 1 98 22 ALA B N 1
ATOM 2638 C CA . ALA B 1 22 ? -19.375 27.453 28.609 1 98 22 ALA B CA 1
ATOM 2639 C C . ALA B 1 22 ? -18.891 28.719 27.891 1 98 22 ALA B C 1
ATOM 2641 O O . ALA B 1 22 ? -19.688 29.453 27.312 1 98 22 ALA B O 1
ATOM 2642 N N . ALA B 1 23 ? -17.641 28.922 27.953 1 98 23 ALA B N 1
ATOM 2643 C CA . ALA B 1 23 ? -17.062 30.109 27.344 1 98 23 ALA B CA 1
ATOM 2644 C C . ALA B 1 23 ? -17.219 30.078 25.828 1 98 23 ALA B C 1
ATOM 2646 O O . ALA B 1 23 ? -17.516 31.094 25.203 1 98 23 ALA B O 1
ATOM 2647 N N . LEU B 1 24 ? -17 28.953 25.188 1 98.44 24 LEU B N 1
ATOM 2648 C CA . LEU B 1 24 ? -17.156 28.812 23.75 1 98.44 24 LEU B CA 1
ATOM 2649 C C . LEU B 1 24 ? -18.609 29 23.328 1 98.44 24 LEU B C 1
ATOM 2651 O O . LEU B 1 24 ? -18.891 29.656 22.328 1 98.44 24 LEU B O 1
ATOM 2655 N N . ARG B 1 25 ? -19.516 28.422 24.109 1 97.75 25 ARG B N 1
ATOM 2656 C CA . ARG B 1 25 ? -20.938 28.625 23.828 1 97.75 25 ARG B CA 1
ATOM 2657 C C . ARG B 1 25 ? -21.297 30.109 23.891 1 97.75 25 ARG B C 1
ATOM 2659 O O . ARG B 1 25 ? -21.984 30.625 23.016 1 97.75 25 ARG B O 1
ATOM 2666 N N . THR B 1 26 ? -20.844 30.719 24.953 1 97.19 26 THR B N 1
ATOM 2667 C CA . THR B 1 26 ? -21.109 32.156 25.141 1 97.19 26 THR B CA 1
ATOM 2668 C C . THR B 1 26 ? -20.516 32.969 24 1 97.19 26 THR B C 1
ATOM 2670 O O . THR B 1 26 ? -21.141 33.906 23.531 1 97.19 26 THR B O 1
ATOM 2673 N N . ALA B 1 27 ? -19.328 32.531 23.547 1 97.75 27 ALA B N 1
ATOM 2674 C CA . ALA B 1 27 ? -18.625 33.281 22.5 1 97.75 27 ALA B CA 1
ATOM 2675 C C . ALA B 1 27 ? -19.375 33.188 21.172 1 97.75 27 ALA B C 1
ATOM 2677 O O . ALA B 1 27 ? -19.172 34.031 20.297 1 97.75 27 ALA B O 1
ATOM 2678 N N . MET B 1 28 ? -20.281 32.219 21 1 96.81 28 MET B N 1
ATOM 2679 C CA . MET B 1 28 ? -20.906 32 19.703 1 96.81 28 MET B CA 1
ATOM 2680 C C . MET B 1 28 ? -22.422 32.188 19.781 1 96.81 28 MET B C 1
ATOM 2682 O O . MET B 1 28 ? -23.125 32.031 18.797 1 96.81 28 MET B O 1
ATOM 2686 N N . LYS B 1 29 ? -22.766 32.5 21.094 1 88.25 29 LYS B N 1
ATOM 2687 C CA . LYS B 1 29 ? -24.188 32.656 21.312 1 88.25 29 LYS B CA 1
ATOM 2688 C C . LYS B 1 29 ? -24.609 34.094 21.062 1 88.25 29 LYS B C 1
ATOM 2690 O O . LYS B 1 29 ? -23.922 35.031 21.469 1 88.25 29 LYS B O 1
ATOM 2695 N N . GLY B 1 30 ? -25.688 34.406 20.297 1 81.06 30 GLY B N 1
ATOM 2696 C CA . GLY B 1 30 ? -26.266 35.719 20.172 1 81.06 30 GLY B CA 1
ATOM 2697 C C . GLY B 1 30 ? -25.859 36.438 18.906 1 81.06 30 GLY B C 1
ATOM 2698 O O . GLY B 1 30 ? -25.516 35.812 17.906 1 81.06 30 GLY B O 1
ATOM 2699 N N . PHE B 1 31 ? -25.844 37.938 19.109 1 81.81 31 PHE B N 1
ATOM 2700 C CA . PHE B 1 31 ? -25.531 38.781 17.969 1 81.81 31 PHE B CA 1
ATOM 2701 C C . PHE B 1 31 ? -24.031 39.062 17.906 1 81.81 31 PHE B C 1
ATOM 2703 O O . PHE B 1 31 ? -23.5 39.812 18.703 1 81.81 31 PHE B O 1
ATOM 2710 N N . GLY B 1 32 ? -23.344 38.281 17.188 1 89.25 32 GLY B N 1
ATOM 2711 C CA . GLY B 1 32 ? -21.906 38.438 16.984 1 89.25 32 GLY B CA 1
ATOM 2712 C C . GLY B 1 32 ? -21.078 37.312 17.578 1 89.25 32 GLY B C 1
ATOM 2713 O O . GLY B 1 32 ? -21.578 36.562 18.422 1 89.25 32 GLY B O 1
ATOM 2714 N N . THR B 1 33 ? -19.891 37.156 17.188 1 95.38 33 THR B N 1
ATOM 2715 C CA . THR B 1 33 ? -18.984 36.094 17.656 1 95.38 33 THR B CA 1
ATOM 2716 C C . THR B 1 33 ? -17.766 36.719 18.328 1 95.38 33 THR B C 1
ATOM 2718 O O . THR B 1 33 ? -17.188 37.688 17.812 1 95.38 33 THR B O 1
ATOM 2721 N N . ASP B 1 34 ? -17.469 36.281 19.562 1 97.25 34 ASP B N 1
ATOM 2722 C CA . ASP B 1 34 ? -16.25 36.688 20.25 1 97.25 34 ASP B CA 1
ATOM 2723 C C . ASP B 1 34 ? -15.062 35.844 19.781 1 97.25 34 ASP B C 1
ATOM 2725 O O . ASP B 1 34 ? -14.664 34.906 20.438 1 97.25 34 ASP B O 1
ATOM 2729 N N . GLU B 1 35 ? -14.43 36.312 18.766 1 97.75 35 GLU B N 1
ATOM 2730 C CA . GLU B 1 35 ? -13.336 35.562 18.141 1 97.75 35 GLU B CA 1
ATOM 2731 C C . GLU B 1 35 ? -12.133 35.469 19.062 1 97.75 35 GLU B C 1
ATOM 2733 O O . GLU B 1 35 ? -11.414 34.438 19.062 1 97.75 35 GLU B O 1
ATOM 2738 N N . GLN B 1 36 ? -11.938 36.438 19.859 1 97.56 36 GLN B N 1
ATOM 2739 C CA . GLN B 1 36 ? -10.781 36.438 20.75 1 97.56 36 GLN B CA 1
ATOM 2740 C C . GLN B 1 36 ? -10.914 35.344 21.812 1 97.56 36 GLN B C 1
ATOM 2742 O O . GLN B 1 36 ? -9.93 34.688 22.141 1 97.56 36 GLN B O 1
ATOM 2747 N N . ALA B 1 37 ? -12.055 35.188 22.344 1 97.62 37 ALA B N 1
ATOM 2748 C CA . ALA B 1 37 ? -12.289 34.125 23.312 1 97.62 37 ALA B CA 1
ATOM 2749 C C . ALA B 1 37 ? -12.023 32.75 22.703 1 97.62 37 ALA B C 1
ATOM 2751 O O . ALA B 1 37 ? -11.438 31.875 23.344 1 97.62 37 ALA B O 1
ATOM 2752 N N . ILE B 1 38 ? -12.469 32.562 21.453 1 98.56 38 ILE B N 1
ATOM 2753 C CA . ILE B 1 38 ? -12.258 31.312 20.734 1 98.56 38 ILE B CA 1
ATOM 2754 C C . ILE B 1 38 ? -10.758 31.062 20.547 1 98.56 38 ILE B C 1
ATOM 2756 O O . ILE B 1 38 ? -10.258 29.969 20.797 1 98.56 38 ILE B O 1
ATOM 2760 N N . ILE B 1 39 ? -10.062 32.094 20.156 1 98.56 39 ILE B N 1
ATOM 2761 C CA . ILE B 1 39 ? -8.617 32.031 19.953 1 98.56 39 ILE B CA 1
ATOM 2762 C C . ILE B 1 39 ? -7.93 31.656 21.266 1 98.56 39 ILE B C 1
ATOM 2764 O O . ILE B 1 39 ? -7.133 30.719 21.328 1 98.56 39 ILE B O 1
ATOM 2768 N N . ASP B 1 40 ? -8.289 32.312 22.391 1 97.62 40 ASP B N 1
ATOM 2769 C CA . ASP B 1 40 ? -7.641 32.125 23.688 1 97.62 40 ASP B CA 1
ATOM 2770 C C . ASP B 1 40 ? -7.789 30.703 24.188 1 97.62 40 ASP B C 1
ATOM 2772 O O . ASP B 1 40 ? -6.887 30.172 24.828 1 97.62 40 ASP B O 1
ATOM 2776 N N . ILE B 1 41 ? -8.867 30.141 23.828 1 98.25 41 ILE B N 1
ATOM 2777 C CA . ILE B 1 41 ? -9.148 28.812 24.344 1 98.25 41 ILE B CA 1
ATOM 2778 C C . ILE B 1 41 ? -8.555 27.766 23.422 1 98.25 41 ILE B C 1
ATOM 2780 O O . ILE B 1 41 ? -7.758 26.922 23.844 1 98.25 41 ILE B O 1
ATOM 2784 N N . LEU B 1 42 ? -8.852 27.844 22.141 1 98.62 42 LEU B N 1
ATOM 2785 C CA . LEU B 1 42 ? -8.586 26.734 21.234 1 98.62 42 LEU B CA 1
ATOM 2786 C C . LEU B 1 42 ? -7.125 26.703 20.812 1 98.62 42 LEU B C 1
ATOM 2788 O O . LEU B 1 42 ? -6.613 25.672 20.391 1 98.62 42 LEU B O 1
ATOM 2792 N N . THR B 1 43 ? -6.371 27.812 20.906 1 98.56 43 THR B N 1
ATOM 2793 C CA . THR B 1 43 ? -4.957 27.812 20.547 1 98.56 43 THR B CA 1
ATOM 2794 C C . THR B 1 43 ? -4.102 27.469 21.766 1 98.56 43 THR B C 1
ATOM 2796 O O . THR B 1 43 ? -2.885 27.297 21.656 1 98.56 43 THR B O 1
ATOM 2799 N N . ALA B 1 44 ? -4.75 27.344 22.953 1 97.94 44 ALA B N 1
ATOM 2800 C CA . ALA B 1 44 ? -3.996 27.125 24.188 1 97.94 44 ALA B CA 1
ATOM 2801 C C . ALA B 1 44 ? -4.363 25.781 24.828 1 97.94 44 ALA B C 1
ATOM 2803 O O . ALA B 1 44 ? -4.141 25.578 26.016 1 97.94 44 ALA B O 1
ATOM 2804 N N . ARG B 1 45 ? -4.969 24.938 24.078 1 98.44 45 ARG B N 1
ATOM 2805 C CA . ARG B 1 45 ? -5.289 23.578 24.484 1 98.44 45 ARG B CA 1
ATOM 2806 C C . ARG B 1 45 ? -4.656 22.562 23.531 1 98.44 45 ARG B C 1
ATOM 2808 O O . ARG B 1 45 ? -4.582 22.797 22.328 1 98.44 45 ARG B O 1
ATOM 2815 N N . SER B 1 46 ? -4.23 21.469 24.094 1 98.38 46 SER B N 1
ATOM 2816 C CA . SER B 1 46 ? -3.746 20.391 23.234 1 98.38 46 SER B CA 1
ATOM 2817 C C . SER B 1 46 ? -4.879 19.797 22.406 1 98.38 46 SER B C 1
ATOM 2819 O O . SER B 1 46 ? -6.055 20 22.719 1 98.38 46 SER B O 1
ATOM 2821 N N . ASN B 1 47 ? -4.547 19.156 21.359 1 98.69 47 ASN B N 1
ATOM 2822 C CA . ASN B 1 47 ? -5.57 18.531 20.547 1 98.69 47 ASN B CA 1
ATOM 2823 C C . ASN B 1 47 ? -6.426 17.562 21.359 1 98.69 47 ASN B C 1
ATOM 2825 O O . ASN B 1 47 ? -7.652 17.547 21.219 1 98.69 47 ASN B O 1
ATOM 2829 N N . ALA B 1 48 ? -5.75 16.734 22.203 1 98.44 48 ALA B N 1
ATOM 2830 C CA . ALA B 1 48 ? -6.492 15.812 23.047 1 98.44 48 ALA B CA 1
ATOM 2831 C C . ALA B 1 48 ? -7.52 16.547 23.906 1 98.44 48 ALA B C 1
ATOM 2833 O O . ALA B 1 48 ? -8.656 16.094 24.047 1 98.44 48 ALA B O 1
ATOM 2834 N N . GLN B 1 49 ? -7.105 17.688 24.406 1 98.75 49 GLN B N 1
ATOM 2835 C CA . GLN B 1 49 ? -8 18.484 25.234 1 98.75 49 GLN B CA 1
ATOM 2836 C C . GLN B 1 49 ? -9.133 19.078 24.391 1 98.75 49 GLN B C 1
ATOM 2838 O O . GLN B 1 49 ? -10.281 19.141 24.844 1 98.75 49 GLN B O 1
ATOM 2843 N N . ARG B 1 50 ? -8.836 19.5 23.203 1 98.75 50 ARG B N 1
ATOM 2844 C CA . ARG B 1 50 ? -9.859 20.031 22.312 1 98.75 50 ARG B CA 1
ATOM 2845 C C . ARG B 1 50 ? -10.898 18.969 21.984 1 98.75 50 ARG B C 1
ATOM 2847 O O . ARG B 1 50 ? -12.094 19.266 21.875 1 98.75 50 ARG B O 1
ATOM 2854 N N . GLN B 1 51 ? -10.422 17.703 21.828 1 98.69 51 GLN B N 1
ATOM 2855 C CA . GLN B 1 51 ? -11.367 16.625 21.594 1 98.69 51 GLN B CA 1
ATOM 2856 C C . GLN B 1 51 ? -12.297 16.422 22.781 1 98.69 51 GLN B C 1
ATOM 2858 O O . GLN B 1 51 ? -13.492 16.172 22.609 1 98.69 51 GLN B O 1
ATOM 2863 N N . VAL B 1 52 ? -11.758 16.547 23.953 1 98.56 52 VAL B N 1
ATOM 2864 C CA . VAL B 1 52 ? -12.555 16.422 25.172 1 98.56 52 VAL B CA 1
ATOM 2865 C C . VAL B 1 52 ? -13.57 17.562 25.234 1 98.56 52 VAL B C 1
ATOM 2867 O O . VAL B 1 52 ? -14.734 17.344 25.578 1 98.56 52 VAL B O 1
ATOM 2870 N N . ILE B 1 53 ? -13.156 18.75 24.891 1 98.81 53 ILE B N 1
ATOM 2871 C CA . ILE B 1 53 ? -14.031 19.922 24.891 1 98.81 53 ILE B CA 1
ATOM 2872 C C . ILE B 1 53 ? -15.164 19.703 23.891 1 98.81 53 ILE B C 1
ATOM 2874 O O . ILE B 1 53 ? -16.328 19.953 24.203 1 98.81 53 ILE B O 1
ATOM 2878 N N . LYS B 1 54 ? -14.805 19.234 22.75 1 98.69 54 LYS B N 1
ATOM 2879 C CA . LYS B 1 54 ? -15.789 18.953 21.703 1 98.69 54 LYS B CA 1
ATOM 2880 C C . LYS B 1 54 ? -16.844 17.969 22.188 1 98.69 54 LYS B C 1
ATOM 2882 O O . LYS B 1 54 ? -18.031 18.188 22 1 98.69 54 LYS B O 1
ATOM 2887 N N . GLU B 1 55 ? -16.391 16.922 22.828 1 98.56 55 GLU B N 1
ATOM 2888 C CA . GLU B 1 55 ? -17.297 15.891 23.328 1 98.56 55 GLU B CA 1
ATOM 2889 C C . GLU B 1 55 ? -18.219 16.453 24.422 1 98.56 55 GLU B C 1
ATOM 2891 O O . GLU B 1 55 ? -19.406 16.125 24.453 1 98.56 55 GLU B O 1
ATOM 2896 N N . ASN B 1 56 ? -17.703 17.234 25.297 1 98.62 56 ASN B N 1
ATOM 2897 C CA . ASN B 1 56 ? -18.5 17.797 26.391 1 98.62 56 ASN B CA 1
ATOM 2898 C C . ASN B 1 56 ? -19.469 18.859 25.891 1 98.62 56 ASN B C 1
ATOM 2900 O O . ASN B 1 56 ? -20.562 19.016 26.438 1 98.62 56 ASN B O 1
ATOM 2904 N N . PHE B 1 57 ? -19.047 19.547 24.891 1 98.69 57 PHE B N 1
ATOM 2905 C CA . PHE B 1 57 ? -19.938 20.516 24.266 1 98.69 57 PHE B CA 1
ATOM 2906 C C . PHE B 1 57 ? -21.188 19.844 23.719 1 98.69 57 PHE B C 1
ATOM 2908 O O . PHE B 1 57 ? -22.297 20.328 23.922 1 98.69 57 PHE B O 1
ATOM 2915 N N . LEU B 1 58 ? -21.031 18.719 23.062 1 98.5 58 LEU B N 1
ATOM 2916 C CA . LEU B 1 58 ? -22.141 17.938 22.547 1 98.5 58 LEU B CA 1
ATOM 2917 C C . LEU B 1 58 ? -23.031 17.422 23.672 1 98.5 58 LEU B C 1
ATOM 2919 O O . LEU B 1 58 ? -24.25 17.484 23.594 1 98.5 58 LEU B O 1
ATOM 2923 N N . ARG B 1 59 ? -22.422 16.875 24.688 1 97.5 59 ARG B N 1
ATOM 2924 C CA . ARG B 1 59 ? -23.156 16.328 25.812 1 97.5 59 ARG B CA 1
ATOM 2925 C C . ARG B 1 59 ? -23.984 17.406 26.5 1 97.5 59 ARG B C 1
ATOM 2927 O O . ARG B 1 59 ? -25.141 17.156 26.875 1 97.5 59 ARG B O 1
ATOM 2934 N N . GLU B 1 60 ? -23.422 18.609 26.688 1 97.75 60 GLU B N 1
ATOM 2935 C CA . GLU B 1 60 ? -24.047 19.656 27.484 1 97.75 60 GLU B CA 1
ATOM 2936 C C . GLU B 1 60 ? -25.109 20.406 26.672 1 97.75 60 GLU B C 1
ATOM 2938 O O . GLU B 1 60 ? -26.141 20.797 27.219 1 97.75 60 GLU B O 1
ATOM 2943 N N . TYR B 1 61 ? -24.859 20.609 25.391 1 97.31 61 TYR B N 1
ATOM 2944 C CA . TYR B 1 61 ? -25.734 21.5 24.641 1 97.31 61 TYR B CA 1
ATOM 2945 C C . TYR B 1 61 ? -26.438 20.75 23.516 1 97.31 61 TYR B C 1
ATOM 2947 O O . TYR B 1 61 ? -27.328 21.312 22.859 1 97.31 61 TYR B O 1
ATOM 2955 N N . GLY B 1 62 ? -26.016 19.5 23.219 1 97.75 62 GLY B N 1
ATOM 2956 C CA . GLY B 1 62 ? -26.578 18.734 22.109 1 97.75 62 GLY B CA 1
ATOM 2957 C C . GLY B 1 62 ? -26.188 19.281 20.75 1 97.75 62 GLY B C 1
ATOM 2958 O O . GLY B 1 62 ? -26.906 19.078 19.766 1 97.75 62 GLY B O 1
ATOM 2959 N N . ARG B 1 63 ? -25.094 20.062 20.75 1 97.25 63 ARG B N 1
ATOM 2960 C CA . ARG B 1 63 ? -24.641 20.719 19.531 1 97.25 63 ARG B CA 1
ATOM 2961 C C . ARG B 1 63 ? -23.219 20.25 19.156 1 97.25 63 ARG B C 1
ATOM 2963 O O . ARG B 1 63 ? -22.406 20 20.047 1 97.25 63 ARG B O 1
ATOM 2970 N N . ASP B 1 64 ? -22.984 20.281 17.891 1 98.06 64 ASP B N 1
ATOM 2971 C CA . ASP B 1 64 ? -21.656 19.984 17.406 1 98.06 64 ASP B CA 1
ATOM 2972 C C . ASP B 1 64 ? -20.781 21.25 17.375 1 98.06 64 ASP B C 1
ATOM 2974 O O . ASP B 1 64 ? -21.078 22.188 16.641 1 98.06 64 ASP B O 1
ATOM 2978 N N . LEU B 1 65 ? -19.766 21.188 18.125 1 98.38 65 LEU B N 1
ATOM 2979 C CA . LEU B 1 65 ? -18.906 22.359 18.266 1 98.38 65 LEU B CA 1
ATOM 2980 C C . LEU B 1 65 ? -18.312 22.766 16.922 1 98.38 65 LEU B C 1
ATOM 2982 O O . LEU B 1 65 ? -18.219 23.953 16.609 1 98.38 65 LEU B O 1
ATOM 2986 N N . ILE B 1 66 ? -17.859 21.828 16.109 1 98.5 66 ILE B N 1
ATOM 2987 C CA . ILE B 1 66 ? -17.25 22.125 14.828 1 98.5 66 ILE B CA 1
ATOM 2988 C C . ILE B 1 66 ? -18.266 22.797 13.906 1 98.5 66 ILE B C 1
ATOM 2990 O O . ILE B 1 66 ? -17.938 23.766 13.227 1 98.5 66 ILE B O 1
ATOM 2994 N N . GLU B 1 67 ? -19.469 22.312 13.898 1 97.88 67 GLU B N 1
ATOM 2995 C CA . GLU B 1 67 ? -20.516 22.922 13.094 1 97.88 67 GLU B CA 1
ATOM 2996 C C . GLU B 1 67 ? -20.812 24.344 13.555 1 97.88 67 GLU B C 1
ATOM 2998 O O . GLU B 1 67 ? -21.031 25.234 12.734 1 97.88 67 GLU B O 1
ATOM 3003 N N . ASP B 1 68 ? -20.859 24.516 14.867 1 97.5 68 ASP B N 1
ATOM 3004 C CA . ASP B 1 68 ? -21.078 25.859 15.398 1 97.5 68 ASP B CA 1
ATOM 3005 C C . ASP B 1 68 ? -19.953 26.797 14.961 1 97.5 68 ASP B C 1
ATOM 3007 O O . ASP B 1 68 ? -20.219 27.922 14.531 1 97.5 68 ASP B O 1
ATOM 3011 N N . LEU B 1 69 ? -18.766 26.344 15.062 1 98.38 69 LEU B N 1
ATOM 3012 C CA . LEU B 1 69 ? -17.609 27.156 14.672 1 98.38 69 LEU B CA 1
ATOM 3013 C C . LEU B 1 69 ? -17.672 27.5 13.188 1 98.38 69 LEU B C 1
ATOM 3015 O O . LEU B 1 69 ? -17.422 28.641 12.797 1 98.38 69 LEU B O 1
ATOM 3019 N N . LYS B 1 70 ? -18.047 26.578 12.383 1 97.75 70 LYS B N 1
ATOM 3020 C CA . LYS B 1 70 ? -18.141 26.781 10.938 1 97.75 70 LYS B CA 1
ATOM 3021 C C . LYS B 1 70 ? -19.219 27.812 10.609 1 97.75 70 LYS B C 1
ATOM 3023 O O . LYS B 1 70 ? -19.078 28.578 9.648 1 97.75 70 LYS B O 1
ATOM 3028 N N . SER B 1 71 ? -20.266 27.797 11.398 1 96.31 71 SER B N 1
ATOM 3029 C CA . SER B 1 71 ? -21.375 28.703 11.156 1 96.31 71 SER B CA 1
ATOM 3030 C C . SER B 1 71 ? -21.031 30.141 11.578 1 96.31 71 SER B C 1
ATOM 3032 O O . SER B 1 71 ? -21.578 31.094 11.031 1 96.31 71 SER B O 1
ATOM 3034 N N . GLU B 1 72 ? -20.078 30.25 12.523 1 96.44 72 GLU B N 1
ATOM 3035 C CA . GLU B 1 72 ? -19.812 31.547 13.148 1 96.44 72 GLU B CA 1
ATOM 3036 C C . GLU B 1 72 ? -18.562 32.188 12.547 1 96.44 72 GLU B C 1
ATOM 3038 O O . GLU B 1 72 ? -18.406 33.406 12.617 1 96.44 72 GLU B O 1
ATOM 3043 N N . LEU B 1 73 ? -17.719 31.406 12.008 1 97.38 73 LEU B N 1
ATOM 3044 C CA . LEU B 1 73 ? -16.438 31.906 11.539 1 97.38 73 LEU B CA 1
ATOM 3045 C C . LEU B 1 73 ? -16.344 31.844 10.016 1 97.38 73 LEU B C 1
ATOM 3047 O O . LEU B 1 73 ? -17.219 31.281 9.359 1 97.38 73 LEU B O 1
ATOM 3051 N N . GLY B 1 74 ? -15.305 32.594 9.461 1 96.62 74 GLY B N 1
ATOM 3052 C CA . GLY B 1 74 ? -15.117 32.562 8.016 1 96.62 74 GLY B CA 1
ATOM 3053 C C . GLY B 1 74 ? -13.672 32.781 7.602 1 96.62 74 GLY B C 1
ATOM 3054 O O . GLY B 1 74 ? -12.82 33.094 8.438 1 96.62 74 GLY B O 1
ATOM 3055 N N . GLY B 1 75 ? -13.461 32.344 6.387 1 97.19 75 GLY B N 1
ATOM 3056 C CA . GLY B 1 75 ? -12.172 32.656 5.773 1 97.19 75 GLY B CA 1
ATOM 3057 C C . GLY B 1 75 ? -11.039 31.828 6.367 1 97.19 75 GLY B C 1
ATOM 3058 O O . GLY B 1 75 ? -11.234 30.688 6.777 1 97.19 75 GLY B O 1
ATOM 3059 N N . LYS B 1 76 ? -9.867 32.375 6.402 1 98.19 76 LYS B N 1
ATOM 3060 C CA . LYS B 1 76 ? -8.656 31.703 6.848 1 98.19 76 LYS B CA 1
ATOM 3061 C C . LYS B 1 76 ? -8.68 31.484 8.352 1 98.19 76 LYS B C 1
ATOM 3063 O O . LYS B 1 76 ? -8.133 30.484 8.844 1 98.19 76 LYS B O 1
ATOM 3068 N N . PHE B 1 77 ? -9.344 32.438 8.992 1 98.56 77 PHE B N 1
ATOM 3069 C CA . PHE B 1 77 ? -9.484 32.25 10.43 1 98.56 77 PHE B CA 1
ATOM 3070 C C . PHE B 1 77 ? -10.266 30.984 10.734 1 98.56 77 PHE B C 1
ATOM 3072 O O . PHE B 1 77 ? -9.852 30.172 11.57 1 98.56 77 PHE B O 1
ATOM 3079 N N . GLU B 1 78 ? -11.305 30.719 10.078 1 98.75 78 GLU B N 1
ATOM 3080 C CA . GLU B 1 78 ? -12.07 29.484 10.203 1 98.75 78 GLU B CA 1
ATOM 3081 C C . GLU B 1 78 ? -11.203 28.266 9.898 1 98.75 78 GLU B C 1
ATOM 3083 O O . GLU B 1 78 ? -11.258 27.266 10.609 1 98.75 78 GLU B O 1
ATOM 3088 N N . ASP B 1 79 ? -10.398 28.344 8.891 1 98.69 79 ASP B N 1
ATOM 3089 C CA . ASP B 1 79 ? -9.539 27.25 8.484 1 98.69 79 ASP B CA 1
ATOM 3090 C C . ASP B 1 79 ? -8.602 26.828 9.625 1 98.69 79 ASP B C 1
ATOM 3092 O O . ASP B 1 79 ? -8.406 25.641 9.875 1 98.69 79 ASP B O 1
ATOM 3096 N N . VAL B 1 80 ? -8.055 27.828 10.273 1 98.88 80 VAL B N 1
ATOM 3097 C CA . VAL B 1 80 ? -7.141 27.562 11.375 1 98.88 80 VAL B CA 1
ATOM 3098 C C . VAL B 1 80 ? -7.883 26.844 12.508 1 98.88 80 VAL B C 1
ATOM 3100 O O . VAL B 1 80 ? -7.422 25.828 13.016 1 98.88 80 VAL B O 1
ATOM 3103 N N . ILE B 1 81 ? -9.023 27.422 12.828 1 98.88 81 ILE B N 1
ATOM 3104 C CA . ILE B 1 81 ? -9.766 26.938 13.992 1 98.88 81 ILE B CA 1
ATOM 3105 C C . ILE B 1 81 ? -10.273 25.531 13.727 1 98.88 81 ILE B C 1
ATOM 3107 O O . ILE B 1 81 ? -10.164 24.656 14.586 1 98.88 81 ILE B O 1
ATOM 3111 N N . ILE B 1 82 ? -10.789 25.266 12.547 1 98.81 82 ILE B N 1
ATOM 3112 C CA . ILE B 1 82 ? -11.289 23.953 12.211 1 98.81 82 ILE B CA 1
ATOM 3113 C C . ILE B 1 82 ? -10.141 22.953 12.156 1 98.81 82 ILE B C 1
ATOM 3115 O O . ILE B 1 82 ? -10.273 21.812 12.609 1 98.81 82 ILE B O 1
ATOM 3119 N N . ALA B 1 83 ? -9.008 23.344 11.641 1 98.88 83 ALA B N 1
ATOM 3120 C CA . ALA B 1 83 ? -7.82 22.484 11.633 1 98.88 83 ALA B CA 1
ATOM 3121 C C . ALA B 1 83 ? -7.438 22.062 13.047 1 98.88 83 ALA B C 1
ATOM 3123 O O . ALA B 1 83 ? -7.074 20.922 13.281 1 98.88 83 ALA B O 1
ATOM 3124 N N . LEU B 1 84 ? -7.582 22.953 13.961 1 98.81 84 LEU B N 1
ATOM 3125 C CA . LEU B 1 84 ? -7.219 22.688 15.352 1 98.81 84 LEU B CA 1
ATOM 3126 C C . LEU B 1 84 ? -8.188 21.703 15.992 1 98.81 84 LEU B C 1
ATOM 3128 O O . LEU B 1 84 ? -7.82 20.969 16.906 1 98.81 84 LEU B O 1
ATOM 3132 N N . MET B 1 85 ? -9.406 21.672 15.484 1 98.81 85 MET B N 1
ATOM 3133 C CA . MET B 1 85 ? -10.453 20.875 16.109 1 98.81 85 MET B CA 1
ATOM 3134 C C . MET B 1 85 ? -10.406 19.438 15.625 1 98.81 85 MET B C 1
ATOM 3136 O O . MET B 1 85 ? -10.938 18.531 16.281 1 98.81 85 MET B O 1
ATOM 3140 N N . LEU B 1 86 ? -9.812 19.219 14.523 1 98.69 86 LEU B N 1
ATOM 3141 C CA . LEU B 1 86 ? -9.648 17.875 14 1 98.69 86 LEU B CA 1
ATOM 3142 C C . LEU B 1 86 ? -8.469 17.172 14.664 1 98.69 86 LEU B C 1
ATOM 3144 O O . LEU B 1 86 ? -7.5 17.812 15.062 1 98.69 86 LEU B O 1
ATOM 3148 N N . THR B 1 87 ? -8.594 15.852 14.805 1 98.44 87 THR B N 1
ATOM 3149 C CA . THR B 1 87 ? -7.391 15.141 15.242 1 98.44 87 THR B CA 1
ATOM 3150 C C . THR B 1 87 ? -6.254 15.344 14.242 1 98.44 87 THR B C 1
ATOM 3152 O O . THR B 1 87 ? -6.496 15.562 13.055 1 98.44 87 THR B O 1
ATOM 3155 N N . PRO B 1 88 ? -5.031 15.258 14.703 1 98.06 88 PRO B N 1
ATOM 3156 C CA . PRO B 1 88 ? -3.895 15.531 13.82 1 98.06 88 PRO B CA 1
ATOM 3157 C C . PRO B 1 88 ? -3.902 14.656 12.57 1 98.06 88 PRO B C 1
ATOM 3159 O O . PRO B 1 88 ? -3.658 15.148 11.469 1 98.06 88 PRO B O 1
ATOM 3162 N N . VAL B 1 89 ? -4.23 13.406 12.672 1 98.44 89 VAL B N 1
ATOM 3163 C CA . VAL B 1 89 ? -4.211 12.492 11.539 1 98.44 89 VAL B CA 1
ATOM 3164 C C . VAL B 1 89 ? -5.375 12.797 10.602 1 98.44 89 VAL B C 1
ATOM 3166 O O . VAL B 1 89 ? -5.207 12.812 9.375 1 98.44 89 VAL B O 1
ATOM 3169 N N . GLU B 1 90 ? -6.551 13.07 11.172 1 98.69 90 GLU B N 1
ATOM 3170 C CA . GLU B 1 90 ? -7.699 13.445 10.359 1 98.69 90 GLU B CA 1
ATOM 3171 C C . GLU B 1 90 ? -7.414 14.703 9.547 1 98.69 90 GLU B C 1
ATOM 3173 O O . GLU B 1 90 ? -7.801 14.797 8.383 1 98.69 90 GLU B O 1
ATOM 3178 N N . TYR B 1 91 ? -6.797 15.609 10.219 1 98.69 91 TYR B N 1
ATOM 3179 C CA . TYR B 1 91 ? -6.469 16.859 9.539 1 98.69 91 TYR B CA 1
ATOM 3180 C C . TYR B 1 91 ? -5.535 16.609 8.367 1 98.69 91 TYR B C 1
ATOM 3182 O O . TYR B 1 91 ? -5.742 17.141 7.273 1 98.69 91 TYR B O 1
ATOM 3190 N N . LEU B 1 92 ? -4.496 15.82 8.555 1 98.62 92 LEU B N 1
ATOM 3191 C CA . LEU B 1 92 ? -3.568 15.5 7.477 1 98.62 92 LEU B CA 1
ATOM 3192 C C . LEU B 1 92 ? -4.281 14.773 6.344 1 98.62 92 LEU B C 1
ATOM 3194 O O . LEU B 1 92 ? -4.016 15.031 5.168 1 98.62 92 LEU B O 1
ATOM 3198 N N . CYS B 1 93 ? -5.172 13.867 6.68 1 98.75 93 CYS B N 1
ATOM 3199 C CA . CYS B 1 93 ? -5.941 13.156 5.66 1 98.75 93 CYS B CA 1
ATOM 3200 C C . CYS B 1 93 ? -6.793 14.125 4.848 1 98.75 93 CYS B C 1
ATOM 3202 O O . CYS B 1 93 ? -6.887 13.992 3.627 1 98.75 93 CYS B O 1
ATOM 3204 N N . LYS B 1 94 ? -7.391 15.062 5.539 1 98.5 94 LYS B N 1
ATOM 3205 C CA . LYS B 1 94 ? -8.18 16.062 4.836 1 98.5 94 LYS B CA 1
ATOM 3206 C C . LYS B 1 94 ? -7.312 16.891 3.891 1 98.5 94 LYS B C 1
ATOM 3208 O O . LYS B 1 94 ? -7.734 17.219 2.781 1 98.5 94 LYS B O 1
ATOM 3213 N N . GLN B 1 95 ? -6.137 17.219 4.359 1 98.25 95 GLN B N 1
ATOM 3214 C CA . GLN B 1 95 ? -5.211 17.969 3.525 1 98.25 95 GLN B CA 1
ATOM 3215 C C . GLN B 1 95 ? -4.777 17.156 2.309 1 98.25 95 GLN B C 1
ATOM 3217 O O . GLN B 1 95 ? -4.707 17.688 1.196 1 98.25 95 GLN B O 1
ATOM 3222 N N . LEU B 1 96 ? -4.5 15.883 2.473 1 98.5 96 LEU B N 1
ATOM 3223 C CA . LEU B 1 96 ? -4.148 15 1.366 1 98.5 96 LEU B CA 1
ATOM 3224 C C . LEU B 1 96 ? -5.293 14.898 0.366 1 98.5 96 LEU B C 1
ATOM 3226 O O . LEU B 1 96 ? -5.078 14.984 -0.845 1 98.5 96 LEU B O 1
ATOM 3230 N N . HIS B 1 97 ? -6.473 14.719 0.89 1 98.44 97 HIS B N 1
ATOM 3231 C CA . HIS B 1 97 ? -7.641 14.602 0.027 1 98.44 97 HIS B CA 1
ATOM 3232 C C . HIS B 1 97 ? -7.852 15.875 -0.791 1 98.44 97 HIS B C 1
ATOM 3234 O O . HIS B 1 97 ? -8.086 15.805 -2 1 98.44 97 HIS B O 1
ATOM 3240 N N . LYS B 1 98 ? -7.754 17 -0.116 1 97.25 98 LYS B N 1
ATOM 3241 C CA . LYS B 1 98 ? -7.91 18.281 -0.792 1 97.25 98 LYS B CA 1
ATOM 3242 C C . LYS B 1 98 ? -6.855 18.453 -1.882 1 97.25 98 LYS B C 1
ATOM 3244 O O . LYS B 1 98 ? -7.145 19 -2.951 1 97.25 98 LYS B O 1
ATOM 3249 N N . ALA B 1 99 ? -5.645 17.969 -1.622 1 97.56 99 ALA B N 1
ATOM 3250 C CA . ALA B 1 99 ? -4.527 18.109 -2.555 1 97.56 99 ALA B CA 1
ATOM 3251 C C . ALA B 1 99 ? -4.758 17.266 -3.812 1 97.56 99 ALA B C 1
ATOM 3253 O O . ALA B 1 99 ? -4.129 17.516 -4.848 1 97.56 99 ALA B O 1
ATOM 3254 N N . MET B 1 100 ? -5.641 16.281 -3.723 1 97.31 100 MET B N 1
ATOM 3255 C CA . MET B 1 100 ? -5.816 15.359 -4.832 1 97.31 100 MET B CA 1
ATOM 3256 C C . MET B 1 100 ? -7.219 15.477 -5.43 1 97.31 100 MET B C 1
ATOM 3258 O O . MET B 1 100 ? -7.516 14.859 -6.449 1 97.31 100 MET B O 1
ATOM 3262 N N . ALA B 1 101 ? -8.008 16.297 -4.695 1 90.38 101 ALA B N 1
ATOM 3263 C CA . ALA B 1 101 ? -9.391 16.438 -5.137 1 90.38 101 ALA B CA 1
ATOM 3264 C C . ALA B 1 101 ? -9.523 17.516 -6.195 1 90.38 101 ALA B C 1
ATOM 3266 O O . ALA B 1 101 ? -8.828 18.547 -6.133 1 90.38 101 ALA B O 1
ATOM 3267 N N . GLY B 1 102 ? -10.242 17.328 -7.289 1 82.69 102 GLY B N 1
ATOM 3268 C CA . GLY B 1 102 ? -10.547 18.359 -8.266 1 82.69 102 GLY B CA 1
ATOM 3269 C C . GLY B 1 102 ? -9.586 18.375 -9.438 1 82.69 102 GLY B C 1
ATOM 3270 O O . GLY B 1 102 ? -8.984 17.344 -9.773 1 82.69 102 GLY B O 1
ATOM 3271 N N . LEU B 1 103 ? -9.422 19.703 -9.984 1 84.44 103 LEU B N 1
ATOM 3272 C CA . LEU B 1 103 ? -8.555 19.875 -11.141 1 84.44 103 LEU B CA 1
ATOM 3273 C C . LEU B 1 103 ? -7.117 20.156 -10.711 1 84.44 103 LEU B C 1
ATOM 3275 O O . LEU B 1 103 ? -6.855 21.141 -10.023 1 84.44 103 LEU B O 1
ATOM 3279 N N . GLY B 1 104 ? -6.348 19.219 -10.945 1 88.69 104 GLY B N 1
ATOM 3280 C CA . GLY B 1 104 ? -4.938 19.375 -10.633 1 88.69 104 GLY B CA 1
ATOM 3281 C C . GLY B 1 104 ? -4.547 18.766 -9.305 1 88.69 104 GLY B C 1
ATOM 3282 O O . GLY B 1 104 ? -5.395 18.594 -8.422 1 88.69 104 GLY B O 1
ATOM 3283 N N . THR B 1 105 ? -3.396 18.375 -9.109 1 93.5 105 THR B N 1
ATOM 3284 C CA . THR B 1 105 ? -2.834 17.797 -7.898 1 93.5 105 THR B CA 1
ATOM 3285 C C . THR B 1 105 ? -1.801 18.734 -7.281 1 93.5 105 THR B C 1
ATOM 3287 O O . THR B 1 105 ? -0.952 19.281 -7.984 1 93.5 105 THR B O 1
ATOM 3290 N N . ASN B 1 106 ? -2.016 19.094 -6.012 1 95.94 106 ASN B N 1
ATOM 3291 C CA . ASN B 1 106 ? -0.972 19.812 -5.289 1 95.94 106 ASN B CA 1
ATOM 3292 C C . ASN B 1 106 ? 0.119 18.875 -4.793 1 95.94 106 ASN B C 1
ATOM 3294 O O . ASN B 1 106 ? 0.076 18.406 -3.65 1 95.94 106 ASN B O 1
ATOM 3298 N N . GLU B 1 107 ? 1.062 18.672 -5.547 1 96.19 107 GLU B N 1
ATOM 3299 C CA . GLU B 1 107 ? 2.102 17.688 -5.281 1 96.19 107 GLU B CA 1
ATOM 3300 C C . GLU B 1 107 ? 2.979 18.109 -4.105 1 96.19 107 GLU B C 1
ATOM 3302 O O . GLU B 1 107 ? 3.465 17.266 -3.352 1 96.19 107 GLU B O 1
ATOM 3307 N N . SER B 1 108 ? 3.143 19.422 -3.943 1 95.94 108 SER B N 1
ATOM 3308 C CA . SER B 1 108 ? 3.963 19.922 -2.844 1 95.94 108 SER B CA 1
ATOM 3309 C C . SER B 1 108 ? 3.369 19.531 -1.492 1 95.94 108 SER B C 1
ATOM 3311 O O . SER B 1 108 ? 4.102 19.219 -0.551 1 95.94 108 SER B O 1
ATOM 3313 N N . THR B 1 109 ? 2.061 19.547 -1.398 1 97.31 109 THR B N 1
ATOM 3314 C CA . THR B 1 109 ? 1.378 19.125 -0.178 1 97.31 109 THR B CA 1
ATOM 3315 C C . THR B 1 109 ? 1.582 17.641 0.074 1 97.31 109 THR B C 1
ATOM 3317 O O . THR B 1 109 ? 1.872 17.234 1.199 1 97.31 109 THR B O 1
ATOM 3320 N N . LEU B 1 110 ? 1.459 16.828 -0.983 1 98.25 110 LEU B N 1
ATOM 3321 C CA . LEU B 1 110 ? 1.703 15.398 -0.852 1 98.25 110 LEU B CA 1
ATOM 3322 C C . LEU B 1 110 ? 3.111 15.133 -0.331 1 98.25 110 LEU B C 1
ATOM 3324 O O . LEU B 1 110 ? 3.293 14.352 0.612 1 98.25 110 LEU B O 1
ATOM 3328 N N . VAL B 1 111 ? 4.051 15.836 -0.892 1 98.06 111 VAL B N 1
ATOM 3329 C CA . VAL B 1 111 ? 5.457 15.656 -0.55 1 98.06 111 VAL B CA 1
ATOM 3330 C C . VAL B 1 111 ? 5.695 16.062 0.903 1 98.06 111 VAL B C 1
ATOM 3332 O O . VAL B 1 111 ? 6.324 15.32 1.665 1 98.06 111 VAL B O 1
ATOM 3335 N N . GLU B 1 112 ? 5.176 17.172 1.249 1 97.69 112 GLU B N 1
ATOM 3336 C CA . GLU B 1 112 ? 5.355 17.703 2.594 1 97.69 112 GLU B CA 1
ATOM 3337 C C . GLU B 1 112 ? 4.816 16.75 3.65 1 97.69 112 GLU B C 1
ATOM 3339 O O . GLU B 1 112 ? 5.434 16.562 4.703 1 97.69 112 GLU B O 1
ATOM 3344 N N . ILE B 1 113 ? 3.707 16.156 3.359 1 98.12 113 ILE B N 1
ATOM 3345 C CA . ILE B 1 113 ? 3.051 15.312 4.352 1 98.12 113 ILE B CA 1
ATOM 3346 C C . ILE B 1 113 ? 3.646 13.906 4.305 1 98.12 113 ILE B C 1
ATOM 3348 O O . ILE B 1 113 ? 4.066 13.375 5.332 1 98.12 113 ILE B O 1
ATOM 3352 N N . LEU B 1 114 ? 3.814 13.328 3.162 1 97.94 114 LEU B N 1
ATOM 3353 C CA . LEU B 1 114 ? 4.105 11.906 3.045 1 97.94 114 LEU B CA 1
ATOM 3354 C C . LEU B 1 114 ? 5.598 11.641 3.217 1 97.94 114 LEU B C 1
ATOM 3356 O O . LEU B 1 114 ? 5.988 10.648 3.842 1 97.94 114 LEU B O 1
ATOM 3360 N N . CYS B 1 115 ? 6.465 12.477 2.744 1 95.88 115 CYS B N 1
ATOM 3361 C CA . CYS B 1 115 ? 7.895 12.18 2.678 1 95.88 115 CYS B CA 1
ATOM 3362 C C . CYS B 1 115 ? 8.57 12.461 4.012 1 95.88 115 CYS B C 1
ATOM 3364 O O . CYS B 1 115 ? 9.773 12.234 4.164 1 95.88 115 CYS B O 1
ATOM 3366 N N . THR B 1 116 ? 7.793 12.883 5.008 1 92.81 116 THR B N 1
ATOM 3367 C CA . THR B 1 116 ? 8.383 13.281 6.281 1 92.81 116 THR B CA 1
ATOM 3368 C C . THR B 1 116 ? 7.938 12.344 7.398 1 92.81 116 THR B C 1
ATOM 3370 O O . THR B 1 116 ? 8.25 12.57 8.57 1 92.81 116 THR B O 1
ATOM 3373 N N . LYS B 1 117 ? 7.23 11.281 7.062 1 93.75 117 LYS B N 1
ATOM 3374 C CA . LYS B 1 117 ? 6.598 10.438 8.07 1 93.75 117 LYS B CA 1
ATOM 3375 C C . LYS B 1 117 ? 7.387 9.148 8.281 1 93.75 117 LYS B C 1
ATOM 3377 O O . LYS B 1 117 ? 8.008 8.641 7.344 1 93.75 117 LYS B O 1
ATOM 3382 N N . SER B 1 118 ? 7.301 8.656 9.523 1 91.31 118 SER B N 1
ATOM 3383 C CA . SER B 1 118 ? 7.734 7.289 9.805 1 91.31 118 SER B CA 1
ATOM 3384 C C . SER B 1 118 ? 6.723 6.273 9.289 1 91.31 118 SER B C 1
ATOM 3386 O O . SER B 1 118 ? 5.602 6.629 8.93 1 91.31 118 SER B O 1
ATOM 3388 N N . ASN B 1 119 ? 7.082 5.023 9.312 1 93.25 119 ASN B N 1
ATOM 3389 C CA . ASN B 1 119 ? 6.164 3.973 8.883 1 93.25 119 ASN B CA 1
ATOM 3390 C C . ASN B 1 119 ? 4.938 3.896 9.789 1 93.25 119 ASN B C 1
ATOM 3392 O O . ASN B 1 119 ? 3.832 3.615 9.32 1 93.25 119 ASN B O 1
ATOM 3396 N N . GLU B 1 120 ? 5.199 4.074 11.055 1 94.19 120 GLU B N 1
ATOM 3397 C CA . GLU B 1 120 ? 4.09 4.031 12 1 94.19 120 GLU B CA 1
ATOM 3398 C C . GLU B 1 120 ? 3.098 5.16 11.742 1 94.19 120 GLU B C 1
ATOM 3400 O O . GLU B 1 120 ? 1.885 4.938 11.734 1 94.19 120 GLU B O 1
ATOM 3405 N N . GLU B 1 121 ? 3.621 6.352 11.539 1 94.94 121 GLU B N 1
ATOM 3406 C CA . GLU B 1 121 ? 2.768 7.496 11.234 1 94.94 121 GLU B CA 1
ATOM 3407 C C . GLU B 1 121 ? 2.039 7.297 9.906 1 94.94 121 GLU B C 1
ATOM 3409 O O . GLU B 1 121 ? 0.863 7.641 9.781 1 94.94 121 GLU B O 1
ATOM 3414 N N . MET B 1 122 ? 2.738 6.703 8.984 1 96.69 122 MET B N 1
ATOM 3415 C CA . MET B 1 122 ? 2.145 6.453 7.672 1 96.69 122 MET B CA 1
ATOM 3416 C C . MET B 1 122 ? 0.991 5.461 7.777 1 96.69 122 MET B C 1
ATOM 3418 O O . MET B 1 122 ? -0.052 5.648 7.148 1 96.69 122 MET B O 1
ATOM 3422 N N . ALA B 1 123 ? 1.211 4.449 8.555 1 96.44 123 ALA B N 1
ATOM 3423 C CA . ALA B 1 123 ? 0.173 3.441 8.75 1 96.44 123 ALA B CA 1
ATOM 3424 C C . ALA B 1 123 ? -1.097 4.062 9.32 1 96.44 123 ALA B C 1
ATOM 3426 O O . ALA B 1 123 ? -2.207 3.709 8.914 1 96.44 123 ALA B O 1
ATOM 3427 N N . GLU B 1 124 ? -0.931 5.012 10.242 1 97.75 124 GLU B N 1
ATOM 3428 C CA . GLU B 1 124 ? -2.07 5.711 10.828 1 97.75 124 GLU B CA 1
ATOM 3429 C C . GLU B 1 124 ? -2.797 6.555 9.789 1 97.75 124 GLU B C 1
ATOM 3431 O O . GLU B 1 124 ? -4.027 6.578 9.75 1 97.75 124 GLU B O 1
ATOM 3436 N N . ILE B 1 125 ? -2.025 7.199 8.977 1 98.44 125 ILE B N 1
ATOM 3437 C CA . ILE B 1 125 ? -2.6 8.055 7.938 1 98.44 125 ILE B CA 1
ATOM 3438 C C . ILE B 1 125 ? -3.375 7.199 6.938 1 98.44 125 ILE B C 1
ATOM 3440 O O . ILE B 1 125 ? -4.508 7.531 6.574 1 98.44 125 ILE B O 1
ATOM 3444 N N . VAL B 1 126 ? -2.748 6.109 6.531 1 98.19 126 VAL B N 1
ATOM 3445 C CA . VAL B 1 126 ? -3.348 5.23 5.535 1 98.19 126 VAL B CA 1
ATOM 3446 C C . VAL B 1 126 ? -4.672 4.68 6.059 1 98.19 126 VAL B C 1
ATOM 3448 O O . VAL B 1 126 ? -5.688 4.715 5.363 1 98.19 126 VAL B O 1
ATOM 3451 N N . LYS B 1 127 ? -4.688 4.238 7.262 1 97.5 127 LYS B N 1
ATOM 3452 C CA . LYS B 1 127 ? -5.891 3.695 7.879 1 97.5 127 LYS B CA 1
ATOM 3453 C C . LYS B 1 127 ? -6.965 4.77 8.023 1 97.5 127 LYS B C 1
ATOM 3455 O O . LYS B 1 127 ? -8.125 4.547 7.676 1 97.5 127 LYS B O 1
ATOM 3460 N N . CYS B 1 128 ? -6.574 5.887 8.531 1 98.38 128 CYS B N 1
ATOM 3461 C CA . CYS B 1 128 ? -7.504 6.992 8.742 1 98.38 128 CYS B CA 1
ATOM 3462 C C . CYS B 1 128 ? -8.102 7.465 7.422 1 98.38 128 CYS B C 1
ATOM 3464 O O . CYS B 1 128 ? -9.297 7.746 7.34 1 98.38 128 CYS B O 1
ATOM 3466 N N . TYR B 1 129 ? -7.305 7.531 6.391 1 98.5 129 TYR B N 1
ATOM 3467 C CA . TYR B 1 129 ? -7.754 8 5.086 1 98.5 129 TYR B CA 1
ATOM 3468 C C . TYR B 1 129 ? -8.828 7.082 4.52 1 98.5 129 TYR B C 1
ATOM 3470 O O . TYR B 1 129 ? -9.859 7.551 4.023 1 98.5 129 TYR B O 1
ATOM 3478 N N . GLU B 1 130 ? -8.578 5.828 4.539 1 97.75 130 GLU B N 1
ATOM 3479 C CA . GLU B 1 130 ? -9.562 4.863 4.062 1 97.75 130 GLU B CA 1
ATOM 3480 C C . GLU B 1 130 ? -10.875 4.984 4.832 1 97.75 130 GLU B C 1
ATOM 3482 O O . GLU B 1 130 ? -11.953 4.938 4.238 1 97.75 130 GLU B O 1
ATOM 3487 N N . ASN B 1 131 ? -10.797 5.125 6.145 1 97 131 ASN B N 1
ATOM 3488 C CA . ASN B 1 131 ? -11.984 5.254 6.98 1 97 131 ASN B CA 1
ATOM 3489 C C . ASN B 1 131 ? -12.789 6.5 6.621 1 97 131 ASN B C 1
ATOM 3491 O O . ASN B 1 131 ? -14.023 6.473 6.633 1 97 131 ASN B O 1
ATOM 3495 N N . MET B 1 132 ? -12.07 7.527 6.344 1 97.62 132 MET B N 1
ATOM 3496 C CA . MET B 1 132 ? -12.727 8.805 6.086 1 97.62 132 MET B CA 1
ATOM 3497 C C . MET B 1 132 ? -13.344 8.836 4.691 1 97.62 132 MET B C 1
ATOM 3499 O O . MET B 1 132 ? -14.398 9.438 4.488 1 97.62 132 MET B O 1
ATOM 3503 N N . TYR B 1 133 ? -12.703 8.148 3.744 1 96.56 133 TYR B N 1
ATOM 3504 C CA . TYR B 1 133 ? -13.094 8.414 2.365 1 96.56 133 TYR B CA 1
ATOM 3505 C C . TYR B 1 133 ? -13.461 7.121 1.646 1 96.56 133 TYR B C 1
ATOM 3507 O O . TYR B 1 133 ? -13.812 7.141 0.462 1 96.56 133 TYR B O 1
ATOM 3515 N N . ASP B 1 134 ? -13.328 5.906 2.326 1 94.5 134 ASP B N 1
ATOM 3516 C CA . ASP B 1 134 ? -13.625 4.59 1.771 1 94.5 134 ASP B CA 1
ATOM 3517 C C . ASP B 1 134 ? -12.812 4.336 0.5 1 94.5 134 ASP B C 1
ATOM 3519 O O . ASP B 1 134 ? -13.344 3.809 -0.482 1 94.5 134 ASP B O 1
ATOM 3523 N N . ARG B 1 135 ? -11.617 4.891 0.517 1 95.5 135 ARG B N 1
ATOM 3524 C CA . ARG B 1 135 ? -10.68 4.789 -0.598 1 95.5 135 ARG B CA 1
ATOM 3525 C C . ARG B 1 135 ? -9.25 4.641 -0.099 1 95.5 135 ARG B C 1
ATOM 3527 O O . ARG B 1 135 ? -8.812 5.383 0.782 1 95.5 135 ARG B O 1
ATOM 3534 N N . PRO B 1 136 ? -8.516 3.57 -0.617 1 97.75 136 PRO B N 1
ATOM 3535 C CA . PRO B 1 136 ? -7.117 3.498 -0.192 1 97.75 136 PRO B CA 1
ATOM 3536 C C . PRO B 1 136 ? -6.301 4.707 -0.637 1 97.75 136 PRO B C 1
ATOM 3538 O O . PRO B 1 136 ? -6.383 5.117 -1.798 1 97.75 136 PRO B O 1
ATOM 3541 N N . LEU B 1 137 ? -5.531 5.207 0.233 1 98.25 137 LEU B N 1
ATOM 3542 C CA . LEU B 1 137 ? -4.699 6.363 -0.071 1 98.25 137 LEU B CA 1
ATOM 3543 C C . LEU B 1 137 ? -3.793 6.082 -1.266 1 98.25 137 LEU B C 1
ATOM 3545 O O . LEU B 1 137 ? -3.652 6.926 -2.154 1 98.25 137 LEU B O 1
ATOM 3549 N N . ALA B 1 138 ? -3.168 4.848 -1.278 1 98 138 ALA B N 1
ATOM 3550 C CA . ALA B 1 138 ? -2.266 4.477 -2.365 1 98 138 ALA B CA 1
ATOM 3551 C C . ALA B 1 138 ? -2.975 4.547 -3.715 1 98 138 ALA B C 1
ATOM 3553 O O . ALA B 1 138 ? -2.396 5.004 -4.703 1 98 138 ALA B O 1
ATOM 3554 N N . GLU B 1 139 ? -4.207 4.113 -3.771 1 98.12 139 GLU B N 1
ATOM 3555 C CA . GLU B 1 139 ? -4.98 4.117 -5.012 1 98.12 139 GLU B CA 1
ATOM 3556 C C . GLU B 1 139 ? -5.281 5.543 -5.469 1 98.12 139 GLU B C 1
ATOM 3558 O O . GLU B 1 139 ? -5.121 5.871 -6.645 1 98.12 139 GLU B O 1
ATOM 3563 N N . HIS B 1 140 ? -5.781 6.426 -4.539 1 97.31 140 HIS B N 1
ATOM 3564 C CA . HIS B 1 140 ? -6.062 7.812 -4.891 1 97.31 140 HIS B CA 1
ATOM 3565 C C . HIS B 1 140 ? -4.805 8.531 -5.371 1 97.31 140 HIS B C 1
ATOM 3567 O O . HIS B 1 140 ? -4.832 9.227 -6.391 1 97.31 140 HIS B O 1
ATOM 3573 N N . MET B 1 141 ? -3.795 8.328 -4.641 1 97.56 141 MET B N 1
ATOM 3574 C CA . MET B 1 141 ? -2.514 8.938 -4.988 1 97.56 141 MET B CA 1
ATOM 3575 C C . MET B 1 141 ? -2.055 8.484 -6.371 1 97.56 141 MET B C 1
ATOM 3577 O O . MET B 1 141 ? -1.626 9.305 -7.184 1 97.56 141 MET B O 1
ATOM 3581 N N . CYS B 1 142 ? -2.172 7.188 -6.684 1 96.56 142 CYS B N 1
ATOM 3582 C CA . CYS B 1 142 ? -1.747 6.652 -7.973 1 96.56 142 CYS B CA 1
ATOM 3583 C C . CYS B 1 142 ? -2.609 7.203 -9.102 1 96.56 142 CYS B C 1
ATOM 3585 O O . CYS B 1 142 ? -2.129 7.387 -10.227 1 96.56 142 CYS B O 1
ATOM 3587 N N . SER B 1 143 ? -3.859 7.531 -8.789 1 95.69 143 SER B N 1
ATOM 3588 C CA . SER B 1 143 ? -4.75 8.086 -9.805 1 95.69 143 SER B CA 1
ATOM 3589 C C . SER B 1 143 ? -4.383 9.523 -10.133 1 95.69 143 SER B C 1
ATOM 3591 O O . SER B 1 143 ? -4.762 10.039 -11.188 1 95.69 143 SER B O 1
ATOM 3593 N N . GLU B 1 144 ? -3.625 10.172 -9.227 1 9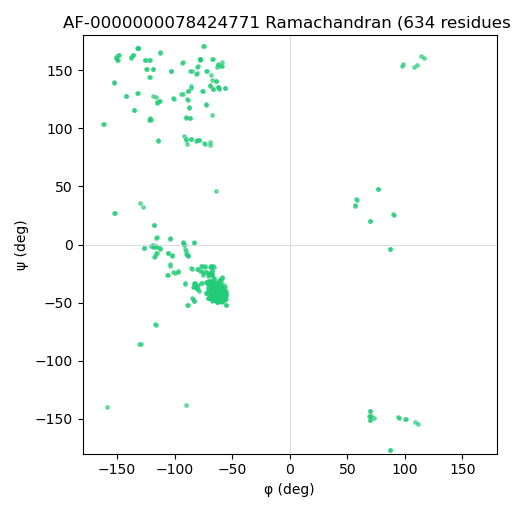6.31 144 GLU B N 1
ATOM 3594 C CA . GLU B 1 144 ? -3.404 11.609 -9.336 1 96.31 144 GLU B CA 1
ATOM 3595 C C . GLU B 1 144 ? -1.945 11.922 -9.664 1 96.31 144 GLU B C 1
ATOM 3597 O O . GLU B 1 144 ? -1.578 13.086 -9.844 1 96.31 144 GLU B O 1
ATOM 3602 N N . THR B 1 145 ? -1.108 10.898 -9.711 1 96.44 145 THR B N 1
ATOM 3603 C CA . THR B 1 145 ? 0.319 11.07 -9.953 1 96.44 145 THR B CA 1
ATOM 3604 C C . THR B 1 145 ? 0.812 10.102 -11.023 1 96.44 145 THR B C 1
ATOM 3606 O O . THR B 1 145 ? 0.074 9.211 -11.445 1 96.44 145 THR B O 1
ATOM 3609 N N . SER B 1 146 ? 2.061 10.336 -11.492 1 95.31 146 SER B N 1
ATOM 3610 C CA . SER B 1 146 ? 2.58 9.484 -12.555 1 95.31 146 SER B CA 1
ATOM 3611 C C . SER B 1 146 ? 4.094 9.328 -12.445 1 95.31 146 SER B C 1
ATOM 3613 O O . SER B 1 146 ? 4.738 10.016 -11.656 1 95.31 146 SER B O 1
ATOM 3615 N N . GLY B 1 147 ? 4.602 8.32 -13.133 1 95.5 147 GLY B N 1
ATOM 3616 C CA . GLY B 1 147 ? 6.035 8.156 -13.328 1 95.5 147 GLY B CA 1
ATOM 3617 C C . GLY B 1 147 ? 6.766 7.777 -12.055 1 95.5 147 GLY B C 1
ATOM 3618 O O . GLY B 1 147 ? 6.219 7.066 -11.203 1 95.5 147 GLY B O 1
ATOM 3619 N N . HIS B 1 148 ? 8.008 8.188 -11.992 1 96.88 148 HIS B N 1
ATOM 3620 C CA . HIS B 1 148 ? 8.875 7.84 -10.867 1 96.88 148 HIS B CA 1
ATOM 3621 C C . HIS B 1 148 ? 8.414 8.516 -9.586 1 96.88 148 HIS B C 1
ATOM 3623 O O . HIS B 1 148 ? 8.633 7.988 -8.492 1 96.88 148 HIS B O 1
ATOM 3629 N N . PHE B 1 149 ? 7.73 9.688 -9.82 1 98 149 PHE B N 1
ATOM 3630 C CA . PHE B 1 149 ? 7.156 10.359 -8.664 1 98 149 PHE B CA 1
ATOM 3631 C C . PHE B 1 149 ? 6.082 9.5 -8.016 1 98 149 PHE B C 1
ATOM 3633 O O . PHE B 1 149 ? 6.102 9.289 -6.801 1 98 149 PHE B O 1
ATOM 3640 N N . ARG B 1 150 ? 5.211 8.945 -8.734 1 97.88 150 ARG B N 1
ATOM 3641 C CA . ARG B 1 150 ? 4.164 8.039 -8.273 1 97.88 150 ARG B CA 1
ATOM 3642 C C . ARG B 1 150 ? 4.758 6.805 -7.609 1 97.88 150 ARG B C 1
ATOM 3644 O O . ARG B 1 150 ? 4.281 6.363 -6.562 1 97.88 150 ARG B O 1
ATOM 3651 N N . ARG B 1 151 ? 5.797 6.266 -8.148 1 97.81 151 ARG B N 1
ATOM 3652 C CA . ARG B 1 151 ? 6.441 5.074 -7.617 1 97.81 151 ARG B CA 1
ATOM 3653 C C . ARG B 1 151 ? 7.055 5.348 -6.246 1 97.81 151 ARG B C 1
ATOM 3655 O O . ARG B 1 151 ? 6.887 4.559 -5.316 1 97.81 151 ARG B O 1
ATOM 3662 N N . LEU B 1 152 ? 7.762 6.488 -6.137 1 98.12 152 LEU B N 1
ATOM 3663 C CA . LEU B 1 152 ? 8.375 6.855 -4.863 1 98.12 152 LEU B CA 1
ATOM 3664 C C . LEU B 1 152 ? 7.312 7.004 -3.775 1 98.12 152 LEU B C 1
ATOM 3666 O O . LEU B 1 152 ? 7.445 6.426 -2.693 1 98.12 152 LEU B O 1
ATOM 3670 N N . LEU B 1 153 ? 6.254 7.73 -4.109 1 98.38 153 LEU B N 1
ATOM 3671 C CA . LEU B 1 153 ? 5.215 7.973 -3.115 1 98.38 153 LEU B CA 1
ATOM 3672 C C . LEU B 1 153 ? 4.52 6.672 -2.73 1 98.38 153 LEU B C 1
ATOM 3674 O O . LEU B 1 153 ? 4.117 6.496 -1.578 1 98.38 153 LEU B O 1
ATOM 3678 N N . THR B 1 154 ? 4.34 5.777 -3.676 1 98.25 154 THR B N 1
ATOM 3679 C CA . THR B 1 154 ? 3.701 4.504 -3.371 1 98.25 154 THR B CA 1
ATOM 3680 C C . THR B 1 154 ? 4.551 3.689 -2.398 1 98.25 154 THR B C 1
ATOM 3682 O O . THR B 1 154 ? 4.023 3.088 -1.46 1 98.25 154 THR B O 1
ATOM 3685 N N . LEU B 1 155 ? 5.859 3.666 -2.623 1 97.88 155 LEU B N 1
ATOM 3686 C CA . LEU B 1 155 ? 6.75 2.986 -1.689 1 97.88 155 LEU B CA 1
ATOM 3687 C C . LEU B 1 155 ? 6.609 3.566 -0.286 1 97.88 155 LEU B C 1
ATOM 3689 O O . LEU B 1 155 ? 6.488 2.82 0.689 1 97.88 155 LEU B O 1
ATOM 3693 N N . ILE B 1 156 ? 6.5 4.852 -0.235 1 97.38 156 ILE B N 1
ATOM 3694 C CA . ILE B 1 156 ? 6.41 5.535 1.05 1 97.38 156 ILE B CA 1
ATOM 3695 C C . ILE B 1 156 ? 5.082 5.207 1.723 1 97.38 156 ILE B C 1
ATOM 3697 O O . ILE B 1 156 ? 5.047 4.84 2.9 1 97.38 156 ILE B O 1
ATOM 3701 N N . VAL B 1 157 ? 4.016 5.27 1.005 1 97.62 157 VAL B N 1
ATOM 3702 C CA . VAL B 1 157 ? 2.67 5.105 1.541 1 97.62 157 VAL B CA 1
ATOM 3703 C C . VAL B 1 157 ? 2.449 3.65 1.952 1 97.62 157 VAL B C 1
ATOM 3705 O O . VAL B 1 157 ? 1.683 3.369 2.875 1 97.62 157 VAL B O 1
ATOM 3708 N N . THR B 1 158 ? 3.215 2.732 1.317 1 95.44 158 THR B N 1
ATOM 3709 C CA . THR B 1 158 ? 3.053 1.325 1.665 1 95.44 158 THR B CA 1
ATOM 3710 C C . THR B 1 158 ? 4.027 0.927 2.771 1 95.44 158 THR B C 1
ATOM 3712 O O . THR B 1 158 ? 4.094 -0.242 3.154 1 95.44 158 THR B O 1
ATOM 3715 N N . GLY B 1 159 ? 4.848 1.829 3.266 1 94.5 159 GLY B N 1
ATOM 3716 C CA . GLY B 1 159 ? 5.602 1.656 4.5 1 94.5 159 GLY B CA 1
ATOM 3717 C C . GLY B 1 159 ? 6.805 0.747 4.34 1 94.5 159 GLY B C 1
ATOM 3718 O O . GLY B 1 159 ? 7.027 -0.145 5.16 1 94.5 159 GLY B O 1
ATOM 3719 N N . VAL B 1 160 ? 7.629 0.939 3.328 1 94.69 160 VAL B N 1
ATOM 3720 C CA . VAL B 1 160 ? 8.711 0.006 3.035 1 94.69 160 VAL B CA 1
ATOM 3721 C C . VAL B 1 160 ? 9.969 0.425 3.791 1 94.69 160 VAL B C 1
ATOM 3723 O O . VAL B 1 160 ? 10.977 -0.289 3.777 1 94.69 160 VAL B O 1
ATOM 3726 N N . ARG B 1 161 ? 9.938 1.632 4.434 1 94.81 161 ARG B N 1
ATOM 3727 C CA . ARG B 1 161 ? 11.148 2.152 5.066 1 94.81 161 ARG B CA 1
ATOM 3728 C C . ARG B 1 161 ? 11.594 1.252 6.211 1 94.81 161 ARG B C 1
ATOM 3730 O O . ARG B 1 161 ? 10.773 0.792 7.004 1 94.81 161 ARG B O 1
ATOM 3737 N N . ASP B 1 162 ? 12.844 1.095 6.309 1 92.25 162 ASP B N 1
ATOM 3738 C CA . ASP B 1 162 ? 13.43 0.309 7.387 1 92.25 162 ASP B CA 1
ATOM 3739 C C . ASP B 1 162 ? 13.258 1.007 8.734 1 92.25 162 ASP B C 1
ATOM 3741 O O . ASP B 1 162 ? 13.305 2.236 8.812 1 92.25 162 ASP B O 1
ATOM 3745 N N . PRO B 1 163 ? 13.078 0.219 9.766 1 86.75 163 PRO B N 1
ATOM 3746 C CA . PRO B 1 163 ? 12.984 0.822 11.094 1 86.75 163 PRO B CA 1
ATOM 3747 C C . PRO B 1 163 ? 14.273 1.533 11.516 1 86.75 163 PRO B C 1
ATOM 3749 O O . PRO B 1 163 ? 15.344 1.239 10.977 1 86.75 163 PRO B O 1
ATOM 3752 N N . ALA B 1 164 ? 14.141 2.619 12.438 1 79.31 164 ALA B N 1
ATOM 3753 C CA . ALA B 1 164 ? 15.25 3.424 12.938 1 79.31 164 ALA B CA 1
ATOM 3754 C C . ALA B 1 164 ? 16.203 2.58 13.766 1 79.31 164 ALA B C 1
ATOM 3756 O O . ALA B 1 164 ? 17.203 3.088 14.281 1 79.31 164 ALA B O 1
ATOM 3757 N N . GLY B 1 165 ? 16.609 1.436 13.383 1 77.62 165 GLY B N 1
ATOM 3758 C CA . GLY B 1 165 ? 17.453 0.51 14.125 1 77.62 165 GLY B CA 1
ATOM 3759 C C . GLY B 1 165 ? 18.938 0.717 13.867 1 77.62 165 GLY B C 1
ATOM 3760 O O . GLY B 1 165 ? 19.406 1.854 13.773 1 77.62 165 GLY B O 1
ATOM 3761 N N . THR B 1 166 ? 19.578 -0.233 13.742 1 84.62 166 THR B N 1
ATOM 3762 C CA . THR B 1 166 ? 21.031 -0.203 13.594 1 84.62 166 THR B CA 1
ATOM 3763 C C . THR B 1 166 ? 21.422 0.23 12.18 1 84.62 166 THR B C 1
ATOM 3765 O O . THR B 1 166 ? 20.734 -0.121 11.211 1 84.62 166 THR B O 1
ATOM 3768 N N . VAL B 1 167 ? 22.328 1.138 12.133 1 93.06 167 VAL B N 1
ATOM 3769 C CA . VAL B 1 167 ? 22.891 1.614 10.875 1 93.06 167 VAL B CA 1
ATOM 3770 C C . VAL B 1 167 ? 24.031 0.702 10.438 1 93.06 167 VAL B C 1
ATOM 3772 O O . VAL B 1 167 ? 24.672 0.053 11.266 1 93.06 167 VAL B O 1
ATOM 3775 N N . ASP B 1 168 ? 24.219 0.59 9.141 1 95.94 168 ASP B N 1
ATOM 3776 C CA . ASP B 1 168 ? 25.25 -0.23 8.516 1 95.94 168 ASP B CA 1
ATOM 3777 C C . ASP B 1 168 ? 26.156 0.615 7.625 1 95.94 168 ASP B C 1
ATOM 3779 O O . ASP B 1 168 ? 25.781 0.958 6.5 1 95.94 168 ASP B O 1
ATOM 3783 N N . THR B 1 169 ? 27.391 0.843 8.094 1 95.81 169 THR B N 1
ATOM 3784 C CA . THR B 1 169 ? 28.328 1.731 7.406 1 95.81 169 THR B CA 1
ATOM 3785 C C . THR B 1 169 ? 28.75 1.141 6.066 1 95.81 169 THR B C 1
ATOM 3787 O O . THR B 1 169 ? 28.875 1.864 5.078 1 95.81 169 THR B O 1
ATOM 3790 N N . GLU B 1 170 ? 29.016 -0.094 6.016 1 97.31 170 GLU B N 1
ATOM 3791 C CA . GLU B 1 170 ? 29.406 -0.746 4.77 1 97.31 170 GLU B CA 1
ATOM 3792 C C . GLU B 1 170 ? 28.281 -0.683 3.736 1 97.31 170 GLU B C 1
ATOM 3794 O O . GLU B 1 170 ? 28.531 -0.406 2.561 1 97.31 170 GLU B O 1
ATOM 3799 N N . LYS B 1 171 ? 27.141 -0.966 4.262 1 97.06 171 LYS B N 1
ATOM 3800 C CA . LYS B 1 171 ? 25.984 -0.868 3.379 1 97.06 171 LYS B CA 1
ATOM 3801 C C . LYS B 1 171 ? 25.797 0.56 2.875 1 97.06 171 LYS B C 1
ATOM 3803 O O . LYS B 1 171 ? 25.391 0.772 1.729 1 97.06 171 LYS B O 1
ATOM 3808 N N . ALA B 1 172 ? 26.016 1.538 3.758 1 98 172 ALA B N 1
ATOM 3809 C CA . ALA B 1 172 ? 25.891 2.941 3.373 1 98 172 ALA B CA 1
ATOM 3810 C C . ALA B 1 172 ? 26.859 3.287 2.246 1 98 172 ALA B C 1
ATOM 3812 O O . ALA B 1 172 ? 26.5 4.023 1.32 1 98 172 ALA B O 1
ATOM 3813 N N . ARG B 1 173 ? 28.047 2.773 2.309 1 97.75 173 ARG B N 1
ATOM 3814 C CA . ARG B 1 173 ? 29.047 3.004 1.265 1 97.75 173 ARG B CA 1
ATOM 3815 C C . ARG B 1 173 ? 28.594 2.395 -0.06 1 97.75 173 ARG B C 1
ATOM 3817 O O . ARG B 1 173 ? 28.703 3.031 -1.11 1 97.75 173 ARG B O 1
ATOM 3824 N N . GLU B 1 174 ? 28.125 1.236 0.049 1 98.25 174 GLU B N 1
ATOM 3825 C CA . GLU B 1 174 ? 27.609 0.562 -1.143 1 98.25 174 GLU B CA 1
ATOM 3826 C C . GLU B 1 174 ? 26.453 1.336 -1.763 1 98.25 174 GLU B C 1
ATOM 3828 O O . GLU B 1 174 ? 26.375 1.467 -2.986 1 98.25 174 GLU B O 1
ATOM 3833 N N . GLN B 1 175 ? 25.547 1.794 -0.922 1 98.25 175 GLN B N 1
ATOM 3834 C CA . GLN B 1 175 ? 24.391 2.564 -1.38 1 98.25 175 GLN B CA 1
ATOM 3835 C C . GLN B 1 175 ? 24.828 3.891 -1.999 1 98.25 175 GLN B C 1
ATOM 3837 O O . GLN B 1 175 ? 24.281 4.316 -3.016 1 98.25 175 GLN B O 1
ATOM 3842 N N . ALA B 1 176 ? 25.781 4.52 -1.384 1 98.38 176 ALA B N 1
ATOM 3843 C CA . ALA B 1 176 ? 26.328 5.758 -1.935 1 98.38 176 ALA B CA 1
ATOM 3844 C C . ALA B 1 176 ? 26.938 5.523 -3.318 1 98.38 176 ALA B C 1
ATOM 3846 O O . ALA B 1 176 ? 26.703 6.309 -4.242 1 98.38 176 ALA B O 1
ATOM 3847 N N . GLU B 1 177 ? 27.688 4.449 -3.463 1 98.12 177 GLU B N 1
ATOM 3848 C CA . GLU B 1 177 ? 28.266 4.094 -4.75 1 98.12 177 GLU B CA 1
ATOM 3849 C C . GLU B 1 177 ? 27.188 3.795 -5.785 1 98.12 177 GLU B C 1
ATOM 3851 O O . GLU B 1 177 ? 27.312 4.18 -6.949 1 98.12 177 GLU B O 1
ATOM 3856 N N . ALA B 1 178 ? 26.203 3.129 -5.324 1 97.94 178 ALA B N 1
ATOM 3857 C CA . ALA B 1 178 ? 25.094 2.82 -6.219 1 97.94 178 ALA B CA 1
ATOM 3858 C C . ALA B 1 178 ? 24.422 4.094 -6.711 1 97.94 178 ALA B C 1
ATOM 3860 O O . ALA B 1 178 ? 24.094 4.211 -7.895 1 97.94 178 ALA B O 1
ATOM 3861 N N . LEU B 1 179 ? 24.203 5.043 -5.84 1 97.88 179 LEU B N 1
ATOM 3862 C CA . LEU B 1 179 ? 23.609 6.32 -6.215 1 97.88 179 LEU B CA 1
ATOM 3863 C C . LEU B 1 179 ? 24.5 7.062 -7.207 1 97.88 179 LEU B C 1
ATOM 3865 O O . LEU B 1 179 ? 24.016 7.602 -8.203 1 97.88 179 LEU B O 1
ATOM 3869 N N . TYR B 1 180 ? 25.766 7.039 -6.93 1 97.31 180 TYR B N 1
ATOM 3870 C CA . TYR B 1 180 ? 26.703 7.715 -7.805 1 97.31 180 TYR B CA 1
ATOM 3871 C C . TYR B 1 180 ? 26.688 7.109 -9.203 1 97.31 180 TYR B C 1
ATOM 3873 O O . TYR B 1 180 ? 26.625 7.832 -10.195 1 97.31 180 TYR B O 1
ATOM 3881 N N . ASN B 1 181 ? 26.703 5.785 -9.297 1 97.19 181 ASN B N 1
ATOM 3882 C CA . ASN B 1 181 ? 26.703 5.062 -10.57 1 97.19 181 ASN B CA 1
ATOM 3883 C C . ASN B 1 181 ? 25.391 5.238 -11.32 1 97.19 181 ASN B C 1
ATOM 3885 O O . ASN B 1 181 ? 25.359 5.207 -12.547 1 97.19 181 ASN B O 1
ATOM 3889 N N . ALA B 1 182 ? 24.344 5.516 -10.562 1 96.44 182 ALA B N 1
ATOM 3890 C CA . ALA B 1 182 ? 23 5.637 -11.133 1 96.44 182 ALA B CA 1
ATOM 3891 C C . ALA B 1 182 ? 22.734 7.066 -11.594 1 96.44 182 ALA B C 1
ATOM 3893 O O . ALA B 1 182 ? 21.719 7.34 -12.234 1 96.44 182 ALA B O 1
ATOM 3894 N N . GLY B 1 183 ? 23.562 7.973 -11.289 1 93.62 183 GLY B N 1
ATOM 3895 C CA . GLY B 1 183 ? 23.344 9.375 -11.602 1 93.62 183 GLY B CA 1
ATOM 3896 C C . GLY B 1 183 ? 24.531 10.031 -12.273 1 93.62 183 GLY B C 1
ATOM 3897 O O . GLY B 1 183 ? 24.688 9.953 -13.5 1 93.62 183 GLY B O 1
ATOM 3898 N N . GLU B 1 184 ? 25.453 10.5 -11.492 1 85.62 184 GLU B N 1
ATOM 3899 C CA . GLU B 1 184 ? 26.531 11.359 -11.961 1 85.62 184 GLU B CA 1
ATOM 3900 C C . GLU B 1 184 ? 27.5 10.602 -12.852 1 85.62 184 GLU B C 1
ATOM 3902 O O . GLU B 1 184 ? 28.125 11.18 -13.742 1 85.62 184 GLU B O 1
ATOM 3907 N N . ALA B 1 185 ? 27.562 9.344 -12.664 1 86.12 185 ALA B N 1
ATOM 3908 C CA . ALA B 1 185 ? 28.594 8.57 -13.359 1 86.12 185 ALA B CA 1
ATOM 3909 C C . ALA B 1 185 ? 28.062 8.023 -14.68 1 86.12 185 ALA B C 1
ATOM 3911 O O . ALA B 1 185 ? 28.734 7.238 -15.352 1 86.12 185 ALA B O 1
ATOM 3912 N N . LYS B 1 186 ? 26.812 8.344 -15.008 1 84.56 186 LYS B N 1
ATOM 3913 C CA . LYS B 1 186 ? 26.297 7.812 -16.266 1 84.56 186 LYS B CA 1
ATOM 3914 C C . LYS B 1 186 ? 25.484 8.867 -17.031 1 84.56 186 LYS B C 1
ATOM 3916 O O . LYS B 1 186 ? 25.109 9.891 -16.453 1 84.56 186 LYS B O 1
ATOM 3921 N N . LEU B 1 187 ? 25.375 8.531 -18.328 1 83 187 LEU B N 1
ATOM 3922 C CA . LEU B 1 187 ? 24.453 9.344 -19.125 1 83 187 LEU B CA 1
ATOM 3923 C C . LEU B 1 187 ? 23 9.023 -18.781 1 83 187 LEU B C 1
ATOM 3925 O O . LEU B 1 187 ? 22.578 7.871 -18.875 1 83 187 LEU B O 1
ATOM 3929 N N . GLY B 1 188 ? 22.391 10.07 -18.359 1 87.75 188 GLY B N 1
ATOM 3930 C CA . GLY B 1 188 ? 21.047 9.859 -17.875 1 87.75 188 GLY B CA 1
ATOM 3931 C C . GLY B 1 188 ? 20.984 9.477 -16.406 1 87.75 188 GLY B C 1
ATOM 3932 O O . GLY B 1 188 ? 21.984 9.609 -15.695 1 87.75 188 GLY B O 1
ATOM 3933 N N . THR B 1 189 ? 19.828 9.188 -15.859 1 92.06 189 THR B N 1
ATOM 3934 C CA . THR B 1 189 ? 19.641 8.852 -14.445 1 92.06 189 THR B CA 1
ATOM 3935 C C . THR B 1 189 ? 18.781 7.602 -14.289 1 92.06 189 THR B C 1
ATOM 3937 O O . THR B 1 189 ? 17.781 7.434 -15 1 92.06 189 THR B O 1
ATOM 3940 N N . ASP B 1 190 ? 19.297 6.695 -13.477 1 95.31 190 ASP B N 1
ATOM 3941 C CA . ASP B 1 190 ? 18.484 5.562 -13.047 1 95.31 190 ASP B CA 1
ATOM 3942 C C . ASP B 1 190 ? 17.656 5.918 -11.82 1 95.31 190 ASP B C 1
ATOM 3944 O O . ASP B 1 190 ? 18.078 5.664 -10.688 1 95.31 190 ASP B O 1
ATOM 3948 N N . GLU B 1 191 ? 16.484 6.395 -12.008 1 95.88 191 GLU B N 1
ATOM 3949 C CA . GLU B 1 191 ? 15.625 6.891 -10.93 1 95.88 191 GLU B CA 1
ATOM 3950 C C . GLU B 1 191 ? 15.18 5.758 -10.008 1 95.88 191 GLU B C 1
ATOM 3952 O O . GLU B 1 191 ? 14.891 5.988 -8.836 1 95.88 191 GLU B O 1
ATOM 3957 N N . GLU B 1 192 ? 15.211 4.547 -10.516 1 95.88 192 GLU B N 1
ATOM 3958 C CA . GLU B 1 192 ? 14.773 3.4 -9.727 1 95.88 192 GLU B CA 1
ATOM 3959 C C . GLU B 1 192 ? 15.711 3.146 -8.555 1 95.88 192 GLU B C 1
ATOM 3961 O O . GLU B 1 192 ? 15.266 2.793 -7.457 1 95.88 192 GLU B O 1
ATOM 3966 N N . VAL B 1 193 ? 16.969 3.295 -8.812 1 96.88 193 VAL B N 1
ATOM 3967 C CA . VAL B 1 193 ? 17.953 3.1 -7.754 1 96.88 193 VAL B CA 1
ATOM 3968 C C . VAL B 1 193 ? 17.766 4.164 -6.672 1 96.88 193 VAL B C 1
ATOM 3970 O O . VAL B 1 193 ? 17.781 3.852 -5.48 1 96.88 193 VAL B O 1
ATOM 3973 N N . PHE B 1 194 ? 17.562 5.418 -7.098 1 97.56 194 PHE B N 1
ATOM 3974 C CA . PHE B 1 194 ? 17.297 6.496 -6.148 1 97.56 194 PHE B CA 1
ATOM 3975 C C . PHE B 1 194 ? 16.031 6.219 -5.344 1 97.56 194 PHE B C 1
ATOM 3977 O O . PHE B 1 194 ? 16.047 6.301 -4.113 1 97.56 194 PHE B O 1
ATOM 3984 N N . ASN B 1 195 ? 14.969 5.828 -6.039 1 97.81 195 ASN B N 1
ATOM 3985 C CA . ASN B 1 195 ? 13.695 5.527 -5.383 1 97.81 195 ASN B CA 1
ATOM 3986 C C . ASN B 1 195 ? 13.859 4.445 -4.32 1 97.81 195 ASN B C 1
ATOM 3988 O O . ASN B 1 195 ? 13.383 4.602 -3.193 1 97.81 195 ASN B O 1
ATOM 3992 N N . ARG B 1 196 ? 14.531 3.42 -4.715 1 97.38 196 ARG B N 1
ATOM 3993 C CA . ARG B 1 196 ? 14.688 2.283 -3.812 1 97.38 196 ARG B CA 1
ATOM 3994 C C . ARG B 1 196 ? 15.461 2.682 -2.559 1 97.38 196 ARG B C 1
ATOM 3996 O O . ARG B 1 196 ? 15.008 2.426 -1.44 1 97.38 196 ARG B O 1
ATOM 4003 N N . ILE B 1 197 ? 16.562 3.354 -2.688 1 97.75 197 ILE B N 1
ATOM 4004 C CA . ILE B 1 197 ? 17.422 3.686 -1.56 1 97.75 197 ILE B CA 1
ATOM 4005 C C . ILE B 1 197 ? 16.75 4.734 -0.682 1 97.75 197 ILE B C 1
ATOM 4007 O O . ILE B 1 197 ? 16.703 4.594 0.543 1 97.75 197 ILE B O 1
ATOM 4011 N N . MET B 1 198 ? 16.125 5.734 -1.295 1 97.62 198 MET B N 1
ATOM 4012 C CA . MET B 1 198 ? 15.539 6.848 -0.555 1 97.62 198 MET B CA 1
ATOM 4013 C C . MET B 1 198 ? 14.273 6.402 0.174 1 97.62 198 MET B C 1
ATOM 4015 O O . MET B 1 198 ? 13.961 6.918 1.247 1 97.62 198 MET B O 1
ATOM 4019 N N . ALA B 1 199 ? 13.547 5.461 -0.4 1 97.25 199 ALA B N 1
ATOM 4020 C CA . ALA B 1 199 ? 12.281 5.027 0.192 1 97.25 199 ALA B CA 1
ATOM 4021 C C . ALA B 1 199 ? 12.516 3.982 1.281 1 97.25 199 ALA B C 1
ATOM 4023 O O . ALA B 1 199 ? 11.805 3.951 2.283 1 97.25 199 ALA B O 1
ATOM 4024 N N . HIS B 1 200 ? 13.539 3.127 1.144 1 96.69 200 HIS B N 1
ATOM 4025 C CA . HIS B 1 200 ? 13.727 2 2.051 1 96.69 200 HIS B CA 1
ATOM 4026 C C . HIS B 1 200 ? 14.617 2.389 3.229 1 96.69 200 HIS B C 1
ATOM 4028 O O . HIS B 1 200 ? 14.438 1.881 4.34 1 96.69 200 HIS B O 1
ATOM 4034 N N . GLY B 1 201 ? 15.586 3.271 3.006 1 95.94 201 GLY B N 1
ATOM 4035 C CA . GLY B 1 201 ? 16.531 3.615 4.062 1 95.94 201 GLY B CA 1
ATOM 4036 C C . GLY B 1 201 ? 15.883 4.348 5.223 1 95.94 201 GLY B C 1
ATOM 4037 O O . GLY B 1 201 ? 15.117 5.293 5.016 1 95.94 201 GLY B O 1
ATOM 4038 N N . SER B 1 202 ? 16.25 3.865 6.406 1 95 202 SER B N 1
ATOM 4039 C CA . SER B 1 202 ? 15.883 4.688 7.555 1 95 202 SER B CA 1
ATOM 4040 C C . SER B 1 202 ? 16.562 6.051 7.5 1 95 202 SER B C 1
ATOM 4042 O O . SER B 1 202 ? 17.594 6.207 6.855 1 95 202 SER B O 1
ATOM 4044 N N . PHE B 1 203 ? 15.953 6.992 8.133 1 93.31 203 PHE B N 1
ATOM 4045 C CA . PHE B 1 203 ? 16.547 8.32 8.117 1 93.31 203 PHE B CA 1
ATOM 4046 C C . PHE B 1 203 ? 17.984 8.281 8.656 1 93.31 203 PHE B C 1
ATOM 4048 O O . PHE B 1 203 ? 18.859 8.969 8.141 1 93.31 203 PHE B O 1
ATOM 4055 N N . ALA B 1 204 ? 18.234 7.461 9.633 1 93.81 204 ALA B N 1
ATOM 4056 C CA . ALA B 1 204 ? 19.578 7.305 10.188 1 93.81 204 ALA B CA 1
ATOM 4057 C C . ALA B 1 204 ? 20.516 6.703 9.156 1 93.81 204 ALA B C 1
ATOM 4059 O O . ALA B 1 204 ? 21.656 7.164 9 1 93.81 204 ALA B O 1
ATOM 4060 N N . GLN B 1 205 ? 20.062 5.676 8.445 1 96.69 205 GLN B N 1
ATOM 4061 C CA . GLN B 1 205 ? 20.875 5.047 7.41 1 96.69 205 GLN B CA 1
ATOM 4062 C C . GLN B 1 205 ? 21.141 6.016 6.258 1 96.69 205 GLN B C 1
ATOM 4064 O O . GLN B 1 205 ? 22.266 6.078 5.742 1 96.69 205 GLN B O 1
ATOM 4069 N N . LEU B 1 206 ? 20.141 6.746 5.875 1 97.31 206 LEU B N 1
ATOM 4070 C CA . LEU B 1 206 ? 20.266 7.684 4.766 1 97.31 206 LEU B CA 1
ATOM 4071 C C . LEU B 1 206 ? 21.266 8.789 5.098 1 97.31 206 LEU B C 1
ATOM 4073 O O . LEU B 1 206 ? 22 9.25 4.223 1 97.31 206 LEU B O 1
ATOM 4077 N N . ARG B 1 207 ? 21.281 9.227 6.309 1 95.88 207 ARG B N 1
ATOM 4078 C CA . ARG B 1 207 ? 22.266 10.227 6.719 1 95.88 207 ARG B CA 1
ATOM 4079 C C . ARG B 1 207 ? 23.688 9.742 6.426 1 95.88 207 ARG B C 1
ATOM 4081 O O . ARG B 1 207 ? 24.516 10.5 5.914 1 95.88 207 ARG B O 1
ATOM 4088 N N . LEU B 1 208 ? 23.953 8.484 6.742 1 96.94 208 LEU B N 1
ATOM 4089 C CA . LEU B 1 208 ? 25.266 7.902 6.469 1 96.94 208 LEU B CA 1
ATOM 4090 C C . LEU B 1 208 ? 25.5 7.789 4.965 1 96.94 208 LEU B C 1
ATOM 4092 O O . LEU B 1 208 ? 26.609 8.016 4.492 1 96.94 208 LEU B O 1
ATOM 4096 N N . VAL B 1 209 ? 24.469 7.414 4.27 1 98.31 209 VAL B N 1
ATOM 4097 C CA . VAL B 1 209 ? 24.578 7.293 2.818 1 98.31 209 VAL B CA 1
ATOM 4098 C C . VAL B 1 209 ? 24.969 8.641 2.215 1 98.31 209 VAL B C 1
ATOM 4100 O O . VAL B 1 209 ? 25.812 8.703 1.326 1 98.31 209 VAL B O 1
ATOM 4103 N N . PHE B 1 210 ? 24.344 9.711 2.719 1 98 210 PHE B N 1
ATOM 4104 C CA . PHE B 1 210 ? 24.609 11.047 2.193 1 98 210 PHE B CA 1
ATOM 4105 C C . PHE B 1 210 ? 26.047 11.477 2.498 1 98 210 PHE B C 1
ATOM 4107 O O . PHE B 1 210 ? 26.703 12.094 1.66 1 98 210 PHE B O 1
ATOM 4114 N N . GLU B 1 211 ? 26.531 11.148 3.623 1 97.38 211 GLU B N 1
ATOM 4115 C CA . GLU B 1 211 ? 27.922 11.414 3.973 1 97.38 211 GLU B CA 1
ATOM 4116 C C . GLU B 1 211 ? 28.875 10.656 3.057 1 97.38 211 GLU B C 1
ATOM 4118 O O . GLU B 1 211 ? 29.844 11.227 2.539 1 97.38 211 GLU B O 1
ATOM 4123 N N . GLU B 1 212 ? 28.609 9.367 2.908 1 98 212 GLU B N 1
ATOM 4124 C CA . GLU B 1 212 ? 29.453 8.523 2.064 1 98 212 GLU B CA 1
ATOM 4125 C C . GLU B 1 212 ? 29.406 8.969 0.606 1 98 212 GLU B C 1
ATOM 4127 O O . GLU B 1 212 ? 30.391 8.859 -0.123 1 98 212 GLU B O 1
ATOM 4132 N N . TYR B 1 213 ? 28.234 9.422 0.237 1 98.19 213 TYR B N 1
ATOM 4133 C CA . TYR B 1 213 ? 28.094 9.906 -1.132 1 98.19 213 TYR B CA 1
ATOM 4134 C C . TYR B 1 213 ? 29.062 11.047 -1.408 1 98.19 213 TYR B C 1
ATOM 4136 O O . TYR B 1 213 ? 29.672 11.109 -2.48 1 98.19 213 TYR B O 1
ATOM 4144 N N . LYS B 1 214 ? 29.172 11.961 -0.509 1 97.12 214 LYS B N 1
ATOM 4145 C CA . LYS B 1 214 ? 30.125 13.062 -0.633 1 97.12 214 LYS B CA 1
ATOM 4146 C C . LYS B 1 214 ? 31.547 12.547 -0.759 1 97.12 214 LYS B C 1
ATOM 4148 O O . LYS B 1 214 ? 32.344 13.078 -1.539 1 97.12 214 LYS B O 1
ATOM 4153 N N . ASN B 1 215 ? 31.875 11.516 -0.054 1 96.88 215 ASN B N 1
ATOM 4154 C CA . ASN B 1 215 ? 33.219 10.922 -0.092 1 96.88 215 ASN B CA 1
ATOM 4155 C C . ASN B 1 215 ? 33.5 10.297 -1.451 1 96.88 215 ASN B C 1
ATOM 4157 O O . ASN B 1 215 ? 34.625 10.406 -1.963 1 96.88 215 ASN B O 1
ATOM 4161 N N . VAL B 1 216 ? 32.562 9.672 -1.964 1 95.81 216 VAL B N 1
ATOM 4162 C CA . VAL B 1 216 ? 32.719 8.883 -3.18 1 95.81 216 VAL B CA 1
ATOM 4163 C C . VAL B 1 216 ? 32.719 9.805 -4.398 1 95.81 216 VAL B C 1
ATOM 4165 O O . VAL B 1 216 ? 33.469 9.602 -5.348 1 95.81 216 VAL B O 1
ATOM 4168 N N . SER B 1 217 ? 31.844 10.828 -4.383 1 95.12 217 SER B N 1
ATOM 4169 C CA . SER B 1 217 ? 31.594 11.594 -5.598 1 95.12 217 SER B CA 1
ATOM 4170 C C . SER B 1 217 ? 32.25 12.969 -5.527 1 95.12 217 SER B C 1
ATOM 4172 O O . SER B 1 217 ? 32.438 13.625 -6.555 1 95.12 217 SER B O 1
ATOM 4174 N N . GLY B 1 218 ? 32.469 13.516 -4.324 1 95.5 218 GLY B N 1
ATOM 4175 C CA . GLY B 1 218 ? 32.969 14.859 -4.133 1 95.5 218 GLY B CA 1
ATOM 4176 C C . GLY B 1 218 ? 31.875 15.914 -4.105 1 95.5 218 GLY B C 1
ATOM 4177 O O . GLY B 1 218 ? 32.156 17.094 -3.836 1 95.5 218 GLY B O 1
ATOM 4178 N N . GLN B 1 219 ? 30.703 15.516 -4.328 1 96 219 GLN B N 1
ATOM 4179 C CA . GLN B 1 219 ? 29.562 16.406 -4.293 1 96 219 GLN B CA 1
ATOM 4180 C C . GLN B 1 219 ? 28.531 15.945 -3.256 1 96 219 GLN B C 1
ATOM 4182 O O . GLN B 1 219 ? 28.547 14.781 -2.846 1 96 219 GLN B O 1
ATOM 4187 N N . THR B 1 220 ? 27.719 16.875 -2.844 1 97.06 220 THR B N 1
ATOM 4188 C CA . THR B 1 220 ? 26.656 16.5 -1.912 1 97.06 220 THR B CA 1
ATOM 4189 C C . THR B 1 220 ? 25.516 15.812 -2.645 1 97.06 220 THR B C 1
ATOM 4191 O O . THR B 1 220 ? 25.359 15.969 -3.857 1 97.06 220 THR B O 1
ATOM 4194 N N . ILE B 1 221 ? 24.719 15.07 -1.93 1 97.44 221 ILE B N 1
ATOM 4195 C CA . ILE B 1 221 ? 23.562 14.391 -2.504 1 97.44 221 ILE B CA 1
ATOM 4196 C C . ILE B 1 221 ? 22.578 15.422 -3.039 1 97.44 221 ILE B C 1
ATOM 4198 O O . ILE B 1 221 ? 21.906 15.18 -4.043 1 97.44 221 ILE B O 1
ATOM 4202 N N . GLU B 1 222 ? 22.469 16.594 -2.373 1 97.12 222 GLU B N 1
ATOM 4203 C CA . GLU B 1 222 ? 21.594 17.672 -2.834 1 97.12 222 GLU B CA 1
ATOM 4204 C C . GLU B 1 222 ? 21.984 18.141 -4.23 1 97.12 222 GLU B C 1
ATOM 4206 O O . GLU B 1 222 ? 21.125 18.312 -5.098 1 97.12 222 GLU B O 1
ATOM 4211 N N . GLN B 1 223 ? 23.234 18.328 -4.434 1 96.31 223 GLN B N 1
ATOM 4212 C CA . GLN B 1 223 ? 23.75 18.75 -5.738 1 96.31 223 GLN B CA 1
ATOM 4213 C C . GLN B 1 223 ? 23.438 17.719 -6.809 1 96.31 223 GLN B C 1
ATOM 4215 O O . GLN B 1 223 ? 23.031 18.062 -7.918 1 96.31 223 GLN B O 1
ATOM 4220 N N . ALA B 1 224 ? 23.672 16.469 -6.43 1 95.88 224 ALA B N 1
ATOM 4221 C CA . ALA B 1 224 ? 23.391 15.383 -7.363 1 95.88 224 ALA B CA 1
ATOM 4222 C C . ALA B 1 224 ? 21.922 15.352 -7.758 1 95.88 224 ALA B C 1
ATOM 4224 O O . ALA B 1 224 ? 21.594 15.242 -8.938 1 95.88 224 ALA B O 1
ATOM 4225 N N . ILE B 1 225 ? 21.016 15.484 -6.793 1 96.69 225 ILE B N 1
ATOM 4226 C CA . ILE B 1 225 ? 19.578 15.43 -7.039 1 96.69 225 ILE B CA 1
ATOM 4227 C C . ILE B 1 225 ? 19.172 16.625 -7.898 1 96.69 225 ILE B C 1
ATOM 4229 O O . ILE B 1 225 ? 18.344 16.484 -8.812 1 96.69 225 ILE B O 1
ATOM 4233 N N . LYS B 1 226 ? 19.703 17.75 -7.66 1 95.06 226 LYS B N 1
ATOM 4234 C CA . LYS B 1 226 ? 19.406 18.953 -8.43 1 95.06 226 LYS B CA 1
ATOM 4235 C C . LYS B 1 226 ? 19.781 18.781 -9.898 1 95.06 226 LYS B C 1
ATOM 4237 O O . LYS B 1 226 ? 19.078 19.266 -10.789 1 95.06 226 LYS B O 1
ATOM 4242 N N . HIS B 1 227 ? 20.828 18.078 -10.141 1 93.88 227 HIS B N 1
ATOM 4243 C CA . HIS B 1 227 ? 21.344 17.875 -11.492 1 93.88 227 HIS B CA 1
ATOM 4244 C C . HIS B 1 227 ? 20.594 16.75 -12.203 1 93.88 227 HIS B C 1
ATOM 4246 O O . HIS B 1 227 ? 20.375 16.812 -13.414 1 93.88 227 HIS B O 1
ATOM 4252 N N . GLU B 1 228 ? 20.188 15.711 -11.406 1 92.81 228 GLU B N 1
ATOM 4253 C CA . GLU B 1 228 ? 19.75 14.453 -12.008 1 92.81 228 GLU B CA 1
ATOM 4254 C C . GLU B 1 228 ? 18.219 14.406 -12.125 1 92.81 228 GLU B C 1
ATOM 4256 O O . GLU B 1 228 ? 17.688 13.641 -12.914 1 92.81 228 GLU B O 1
ATOM 4261 N N . MET B 1 229 ? 17.531 15.195 -11.266 1 93.5 229 MET B N 1
ATOM 4262 C CA . MET B 1 229 ? 16.078 15.078 -11.18 1 93.5 229 MET B CA 1
ATOM 4263 C C . MET B 1 229 ? 15.406 16.422 -11.43 1 93.5 229 MET B C 1
ATOM 4265 O O . MET B 1 229 ? 16 17.469 -11.18 1 93.5 229 MET B O 1
ATOM 4269 N N . SER B 1 230 ? 14.172 16.328 -11.961 1 93 230 SER B N 1
ATOM 4270 C CA . SER B 1 230 ? 13.375 17.531 -12.164 1 93 230 SER B CA 1
ATOM 4271 C C . SER B 1 230 ? 11.93 17.312 -11.727 1 93 230 SER B C 1
ATOM 4273 O O . SER B 1 230 ? 11.539 16.203 -11.391 1 93 230 SER B O 1
ATOM 4275 N N . GLY B 1 231 ? 11.258 18.453 -11.562 1 95 231 GLY B N 1
ATOM 4276 C CA . GLY B 1 231 ? 9.828 18.391 -11.305 1 95 231 GLY B CA 1
ATOM 4277 C C . GLY B 1 231 ? 9.5 17.828 -9.938 1 95 231 GLY B C 1
ATOM 4278 O O . GLY B 1 231 ? 10.164 18.141 -8.945 1 95 231 GLY B O 1
ATOM 4279 N N . GLU B 1 232 ? 8.422 17.062 -9.867 1 96.25 232 GLU B N 1
ATOM 4280 C CA . GLU B 1 232 ? 7.871 16.609 -8.594 1 96.25 232 GLU B CA 1
ATOM 4281 C C . GLU B 1 232 ? 8.789 15.586 -7.934 1 96.25 232 GLU B C 1
ATOM 4283 O O . GLU B 1 232 ? 8.875 15.523 -6.707 1 96.25 232 GLU B O 1
ATOM 4288 N N . LEU B 1 233 ? 9.445 14.781 -8.781 1 97.31 233 LEU B N 1
ATOM 4289 C CA . LEU B 1 233 ? 10.375 13.812 -8.211 1 97.31 233 LEU B CA 1
ATOM 4290 C C . LEU B 1 233 ? 11.531 14.516 -7.508 1 97.31 233 LEU B C 1
ATOM 4292 O O . LEU B 1 233 ? 11.945 14.102 -6.422 1 97.31 233 LEU B O 1
ATOM 4296 N N . HIS B 1 234 ? 12.039 15.586 -8.156 1 97.5 234 HIS B N 1
ATOM 4297 C CA . HIS B 1 234 ? 13.062 16.406 -7.535 1 97.5 234 HIS B CA 1
ATOM 4298 C C . HIS B 1 234 ? 12.609 16.938 -6.176 1 97.5 234 HIS B C 1
ATOM 4300 O O . HIS B 1 234 ? 13.344 16.828 -5.188 1 97.5 234 HIS B O 1
ATOM 4306 N N . GLU B 1 235 ? 11.453 17.438 -6.117 1 97.19 235 GLU B N 1
ATOM 4307 C CA . GLU B 1 235 ? 10.922 18 -4.883 1 97.19 235 GLU B CA 1
ATOM 4308 C C . GLU B 1 235 ? 10.812 16.938 -3.791 1 97.19 235 GLU B C 1
ATOM 4310 O O . GLU B 1 235 ? 11.156 17.188 -2.635 1 97.19 235 GLU B O 1
ATOM 4315 N N . ALA B 1 236 ? 10.336 15.789 -4.164 1 98.12 236 ALA B N 1
ATOM 4316 C CA . ALA B 1 236 ? 10.164 14.703 -3.199 1 98.12 236 ALA B CA 1
ATOM 4317 C C . ALA B 1 236 ? 11.508 14.234 -2.658 1 98.12 236 ALA B C 1
ATOM 4319 O O . ALA B 1 236 ? 11.672 14.055 -1.449 1 98.12 236 ALA B O 1
ATOM 4320 N N . MET B 1 237 ? 12.469 14.094 -3.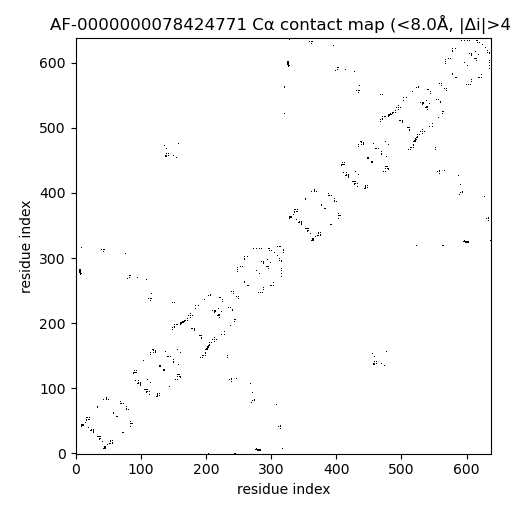572 1 97.88 237 MET B N 1
ATOM 4321 C CA . MET B 1 237 ? 13.805 13.664 -3.176 1 97.88 237 MET B CA 1
ATOM 4322 C C . MET B 1 237 ? 14.453 14.688 -2.242 1 97.88 237 MET B C 1
ATOM 4324 O O . MET B 1 237 ? 15.031 14.32 -1.219 1 97.88 237 MET B O 1
ATOM 4328 N N . MET B 1 238 ? 14.305 15.891 -2.602 1 97.69 238 MET B N 1
ATOM 4329 C CA . MET B 1 238 ? 14.883 16.953 -1.783 1 97.69 238 MET B CA 1
ATOM 4330 C C . MET B 1 238 ? 14.227 17 -0.408 1 97.69 238 MET B C 1
ATOM 4332 O O . MET B 1 238 ? 14.891 17.234 0.599 1 97.69 238 MET B O 1
ATOM 4336 N N . ALA B 1 239 ? 12.922 16.781 -0.353 1 97.75 239 ALA B N 1
ATOM 4337 C CA . ALA B 1 239 ? 12.219 16.766 0.927 1 97.75 239 ALA B CA 1
ATOM 4338 C C . ALA B 1 239 ? 12.758 15.656 1.835 1 97.75 239 ALA B C 1
ATOM 4340 O O . ALA B 1 239 ? 12.969 15.875 3.031 1 97.75 239 ALA B O 1
ATOM 4341 N N . ILE B 1 240 ? 12.977 14.477 1.274 1 97.62 240 ILE B N 1
ATOM 4342 C CA . ILE B 1 240 ? 13.516 13.367 2.053 1 97.62 240 ILE B CA 1
ATOM 4343 C C . ILE B 1 240 ? 14.906 13.734 2.578 1 97.62 240 ILE B C 1
ATOM 4345 O O . ILE B 1 240 ? 15.188 13.57 3.77 1 97.62 240 ILE B O 1
ATOM 4349 N N . VAL B 1 241 ? 15.734 14.281 1.715 1 97.56 241 VAL B N 1
ATOM 4350 C CA . VAL B 1 241 ? 17.094 14.648 2.086 1 97.56 241 VAL B CA 1
ATOM 4351 C C . VAL B 1 241 ? 17.062 15.688 3.201 1 97.56 241 VAL B C 1
ATOM 4353 O O . VAL B 1 241 ? 17.766 15.547 4.215 1 97.56 241 VAL B O 1
ATOM 4356 N N . GLU B 1 242 ? 16.281 16.703 3.027 1 96.5 242 GLU B N 1
ATOM 4357 C CA . GLU B 1 242 ? 16.188 17.781 4.004 1 9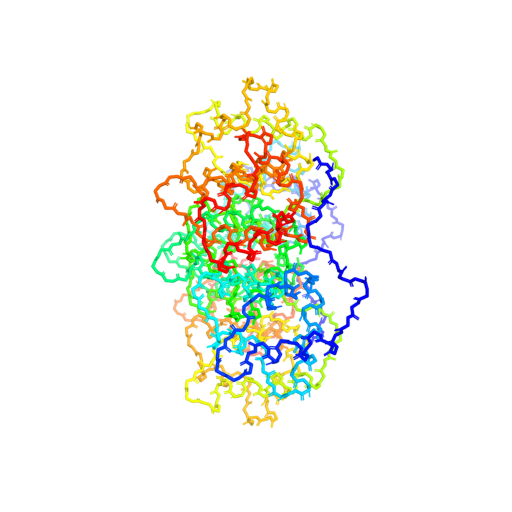6.5 242 GLU B CA 1
ATOM 4358 C C . GLU B 1 242 ? 15.656 17.281 5.344 1 96.5 242 GLU B C 1
ATOM 4360 O O . GLU B 1 242 ? 16.141 17.688 6.402 1 96.5 242 GLU B O 1
ATOM 4365 N N . CYS B 1 243 ? 14.719 16.422 5.301 1 95.25 243 CYS B N 1
ATOM 4366 C CA . CYS B 1 243 ? 14.133 15.906 6.531 1 95.25 243 CYS B CA 1
ATOM 4367 C C . CYS B 1 243 ? 15.117 14.992 7.262 1 95.25 243 CYS B C 1
ATOM 4369 O O . CYS B 1 243 ? 15.125 14.945 8.492 1 95.25 243 CYS B O 1
ATOM 4371 N N . VAL B 1 244 ? 15.852 14.219 6.473 1 94.81 244 VAL B N 1
ATOM 4372 C CA . VAL B 1 244 ? 16.891 13.375 7.055 1 94.81 244 VAL B CA 1
ATOM 4373 C C . VAL B 1 244 ? 17.906 14.242 7.781 1 94.81 244 VAL B C 1
ATOM 4375 O O . VAL B 1 244 ? 18.391 13.883 8.859 1 94.81 244 VAL B O 1
ATOM 4378 N N . GLN B 1 245 ? 18.156 15.383 7.238 1 94.44 245 GLN B N 1
ATOM 4379 C CA . GLN B 1 245 ? 19.188 16.25 7.789 1 94.44 245 GLN B CA 1
ATOM 4380 C C . GLN B 1 245 ? 18.656 17.078 8.961 1 94.44 245 GLN B C 1
ATOM 4382 O O . GLN B 1 245 ? 19.297 17.172 10.008 1 94.44 245 GLN B O 1
ATOM 4387 N N . SER B 1 246 ? 17.516 17.688 8.711 1 94.81 246 SER B N 1
ATOM 4388 C CA . SER B 1 246 ? 16.891 18.5 9.75 1 94.81 246 SER B CA 1
ATOM 4389 C C . SER B 1 246 ? 15.414 18.734 9.461 1 94.81 246 SER B C 1
ATOM 4391 O O . SER B 1 246 ? 15.062 19.641 8.711 1 94.81 246 SER B O 1
ATOM 4393 N N . PRO B 1 247 ? 14.562 18.016 10.18 1 95.5 247 PRO B N 1
ATOM 4394 C CA . PRO B 1 247 ? 13.133 18.25 9.969 1 95.5 247 PRO B CA 1
ATOM 4395 C C . PRO B 1 247 ? 12.711 19.688 10.273 1 95.5 247 PRO B C 1
ATOM 4397 O O . PRO B 1 247 ? 12.016 20.312 9.469 1 95.5 247 PRO B O 1
ATOM 4400 N N . PRO B 1 248 ? 13.188 20.297 11.352 1 97.31 248 PRO B N 1
ATOM 4401 C CA . PRO B 1 248 ? 12.805 21.688 11.594 1 97.31 248 PRO B CA 1
ATOM 4402 C C . PRO B 1 248 ? 13.25 22.625 10.484 1 97.31 248 PRO B C 1
ATOM 4404 O O . PRO B 1 248 ? 12.523 23.562 10.133 1 97.31 248 PRO B O 1
ATOM 4407 N N . ALA B 1 249 ? 14.406 22.391 9.93 1 97.12 249 ALA B N 1
ATOM 4408 C CA . ALA B 1 249 ? 14.875 23.219 8.836 1 97.12 249 ALA B CA 1
ATOM 4409 C C . ALA B 1 249 ? 14.008 23.047 7.594 1 97.12 249 ALA B C 1
ATOM 4411 O O . ALA B 1 249 ? 13.734 24.016 6.875 1 97.12 249 ALA B O 1
ATOM 4412 N N . PHE B 1 250 ? 13.648 21.859 7.352 1 97.44 250 PHE B N 1
ATOM 4413 C CA . PHE B 1 250 ? 12.758 21.578 6.23 1 97.44 250 PHE B CA 1
ATOM 4414 C C . PHE B 1 250 ? 11.484 22.391 6.336 1 97.44 250 PHE B C 1
ATOM 4416 O O . PHE B 1 250 ? 11.109 23.094 5.391 1 97.44 250 PHE B O 1
ATOM 4423 N N . PHE B 1 251 ? 10.797 22.344 7.469 1 98.38 251 PHE B N 1
ATOM 4424 C CA . PHE B 1 251 ? 9.531 23.031 7.66 1 98.38 251 PHE B CA 1
ATOM 4425 C C . PHE B 1 251 ? 9.727 24.547 7.691 1 98.38 251 PHE B C 1
ATOM 4427 O O . PHE B 1 251 ? 8.875 25.312 7.23 1 98.38 251 PHE B O 1
ATOM 4434 N N . ALA B 1 252 ? 10.875 24.969 8.234 1 98.38 252 ALA B N 1
ATOM 4435 C CA . ALA B 1 252 ? 11.188 26.391 8.203 1 98.38 252 ALA B CA 1
ATOM 4436 C C . ALA B 1 252 ? 11.281 26.906 6.766 1 98.38 252 ALA B C 1
ATOM 4438 O O . ALA B 1 252 ? 10.727 27.953 6.438 1 98.38 252 ALA B O 1
ATOM 4439 N N . ASN B 1 253 ? 11.93 26.125 5.941 1 97.75 253 ASN B N 1
ATOM 4440 C CA . ASN B 1 253 ? 12.07 26.484 4.535 1 97.75 253 ASN B CA 1
ATOM 4441 C C . ASN B 1 253 ? 10.719 26.5 3.824 1 97.75 253 ASN B C 1
ATOM 4443 O O . ASN B 1 253 ? 10.461 27.375 2.998 1 97.75 253 ASN B O 1
ATOM 4447 N N . ARG B 1 254 ? 9.891 25.578 4.168 1 97.56 254 ARG B N 1
ATOM 4448 C CA . ARG B 1 254 ? 8.57 25.531 3.559 1 97.56 254 ARG B CA 1
ATOM 4449 C C . ARG B 1 254 ? 7.723 26.719 3.986 1 97.56 254 ARG B C 1
ATOM 4451 O O . ARG B 1 254 ? 6.977 27.281 3.18 1 97.56 254 ARG B O 1
ATOM 4458 N N . LEU B 1 255 ? 7.844 27.078 5.238 1 98.19 255 LEU B N 1
ATOM 4459 C CA . LEU B 1 255 ? 7.129 28.25 5.734 1 98.19 255 LEU B CA 1
ATOM 4460 C C . LEU B 1 255 ? 7.605 29.516 5.035 1 98.19 255 LEU B C 1
ATOM 4462 O O . LEU B 1 255 ? 6.793 30.359 4.645 1 98.19 255 LEU B O 1
ATOM 4466 N N . PHE B 1 256 ? 8.867 29.641 4.859 1 98 256 PHE B N 1
ATOM 4467 C CA . PHE B 1 256 ? 9.414 30.812 4.176 1 98 256 PHE B CA 1
ATOM 4468 C C . PHE B 1 256 ? 8.891 30.891 2.748 1 98 256 PHE B C 1
ATOM 4470 O O . PHE B 1 256 ? 8.43 31.953 2.311 1 98 256 PHE B O 1
ATOM 4477 N N . LYS B 1 257 ? 8.953 29.75 2.07 1 96.25 257 LYS B N 1
ATOM 4478 C CA . LYS B 1 257 ? 8.484 29.703 0.687 1 96.25 257 LYS B CA 1
ATOM 4479 C C . LYS B 1 257 ? 7 30.047 0.599 1 96.25 257 LYS B C 1
ATOM 4481 O O . LYS B 1 257 ? 6.562 30.688 -0.359 1 96.25 257 LYS B O 1
ATOM 4486 N N . ALA B 1 258 ? 6.227 29.625 1.596 1 97 258 ALA B N 1
ATOM 4487 C CA . ALA B 1 258 ? 4.789 29.875 1.62 1 97 258 ALA B CA 1
ATOM 4488 C C . ALA B 1 258 ? 4.496 31.359 1.766 1 97 258 ALA B C 1
ATOM 4490 O O . ALA B 1 258 ? 3.42 31.828 1.382 1 97 258 ALA B O 1
ATOM 4491 N N . MET B 1 259 ? 5.449 32.125 2.215 1 97.06 259 MET B N 1
ATOM 4492 C CA . MET B 1 259 ? 5.227 33.531 2.51 1 97.06 259 MET B CA 1
ATOM 4493 C C . MET B 1 259 ? 6.051 34.438 1.583 1 97.06 259 MET B C 1
ATOM 4495 O O . MET B 1 259 ? 5.953 35.656 1.643 1 97.06 259 MET B O 1
ATOM 4499 N N . ASP B 1 260 ? 6.82 33.688 0.733 1 88.25 260 ASP B N 1
ATOM 4500 C CA . ASP B 1 260 ? 7.723 34.406 -0.148 1 88.25 260 ASP B CA 1
ATOM 4501 C C . ASP B 1 260 ? 7.066 34.688 -1.498 1 88.25 260 ASP B C 1
ATOM 4503 O O . ASP B 1 260 ? 6.367 33.844 -2.043 1 88.25 260 ASP B O 1
ATOM 4507 N N . GLY B 1 261 ? 7.07 35.844 -1.991 1 80.69 261 GLY B N 1
ATOM 4508 C CA . GLY B 1 261 ? 6.59 36.188 -3.322 1 80.69 261 GLY B CA 1
ATOM 4509 C C . GLY B 1 261 ? 5.289 36.969 -3.311 1 80.69 261 GLY B C 1
ATOM 4510 O O . GLY B 1 261 ? 4.938 37.562 -2.303 1 80.69 261 GLY B O 1
ATOM 4511 N N . MET B 1 262 ? 4.602 36.688 -4.551 1 82.06 262 MET B N 1
ATOM 4512 C CA . MET B 1 262 ? 3.342 37.406 -4.734 1 82.06 262 MET B CA 1
ATOM 4513 C C . MET B 1 262 ? 2.176 36.594 -4.168 1 82.06 262 MET B C 1
ATOM 4515 O O . MET B 1 262 ? 1.699 35.656 -4.797 1 82.06 262 MET B O 1
ATOM 4519 N N . GLY B 1 263 ? 1.951 36.844 -2.943 1 89.25 263 GLY B N 1
ATOM 4520 C CA . GLY B 1 263 ? 0.83 36.188 -2.283 1 89.25 263 GLY B CA 1
ATOM 4521 C C . GLY B 1 263 ? 1.256 35.125 -1.298 1 89.25 263 GLY B C 1
ATOM 4522 O O . GLY B 1 263 ? 2.318 34.5 -1.452 1 89.25 263 GLY B O 1
ATOM 4523 N N . THR B 1 264 ? 0.525 34.844 -0.323 1 93.31 264 THR B N 1
ATOM 4524 C CA . THR B 1 264 ? 0.793 33.875 0.73 1 93.31 264 THR B CA 1
ATOM 4525 C C . THR B 1 264 ? 0.031 32.594 0.476 1 93.31 264 THR B C 1
ATOM 4527 O O . THR B 1 264 ? -1.16 32.625 0.159 1 93.31 264 THR B O 1
ATOM 4530 N N . ASP B 1 265 ? 0.766 31.484 0.452 1 96.5 265 ASP B N 1
ATOM 4531 C CA . ASP B 1 265 ? 0.111 30.172 0.467 1 96.5 265 ASP B CA 1
ATOM 4532 C C . ASP B 1 265 ? -0.431 29.844 1.857 1 96.5 265 ASP B C 1
ATOM 4534 O O . ASP B 1 265 ? 0.203 29.109 2.621 1 96.5 265 ASP B O 1
ATOM 4538 N N . ASP B 1 266 ? -1.636 30.297 2.061 1 97.44 266 ASP B N 1
ATOM 4539 C CA . ASP B 1 266 ? -2.229 30.219 3.391 1 97.44 266 ASP B CA 1
ATOM 4540 C C . ASP B 1 266 ? -2.475 28.781 3.799 1 97.44 266 ASP B C 1
ATOM 4542 O O . ASP B 1 266 ? -2.371 28.422 4.977 1 97.44 266 ASP B O 1
ATOM 4546 N N . THR B 1 267 ? -2.764 27.922 2.885 1 97.19 267 THR B N 1
ATOM 4547 C CA . THR B 1 267 ? -3.035 26.516 3.186 1 97.19 267 THR B CA 1
ATOM 4548 C C . THR B 1 267 ? -1.797 25.844 3.764 1 97.19 267 THR B C 1
ATOM 4550 O O . THR B 1 267 ? -1.879 25.156 4.781 1 97.19 267 THR B O 1
ATOM 4553 N N . THR B 1 268 ? -0.695 26.094 3.129 1 97.75 268 THR B N 1
ATOM 4554 C CA . THR B 1 268 ? 0.564 25.531 3.604 1 97.75 268 THR B CA 1
ATOM 4555 C C . THR B 1 268 ? 0.951 26.125 4.953 1 97.75 268 THR B C 1
ATOM 4557 O O . THR B 1 268 ? 1.354 25.406 5.867 1 97.75 268 THR B O 1
ATOM 4560 N N . LEU B 1 269 ? 0.787 27.438 5.031 1 98.38 269 LEU B N 1
ATOM 4561 C CA . LEU B 1 269 ? 1.116 28.156 6.262 1 98.38 269 LEU B CA 1
ATOM 4562 C C . LEU B 1 269 ? 0.317 27.609 7.438 1 98.38 269 LEU B C 1
ATOM 4564 O O . LEU B 1 269 ? 0.892 27.219 8.461 1 98.38 269 LEU B O 1
ATOM 4568 N N . ILE B 1 270 ? -0.959 27.453 7.27 1 98.75 270 ILE B N 1
ATOM 4569 C CA . ILE B 1 270 ? -1.853 26.969 8.312 1 98.75 270 ILE B CA 1
ATOM 4570 C C . ILE B 1 270 ? -1.515 25.516 8.633 1 98.75 270 ILE B C 1
ATOM 4572 O O . ILE B 1 270 ? -1.388 25.141 9.805 1 98.75 270 ILE B O 1
ATOM 4576 N N . ARG B 1 271 ? -1.305 24.688 7.645 1 98.62 271 ARG B N 1
ATOM 4577 C CA . ARG B 1 271 ? -1.069 23.25 7.832 1 98.62 271 ARG B CA 1
ATOM 4578 C C . ARG B 1 271 ? 0.176 23.016 8.68 1 98.62 271 ARG B C 1
ATOM 4580 O O . ARG B 1 271 ? 0.138 22.234 9.641 1 98.62 271 ARG B O 1
ATOM 4587 N N . ILE B 1 272 ? 1.225 23.703 8.344 1 98.62 272 ILE B N 1
ATOM 4588 C CA . ILE B 1 272 ? 2.484 23.469 9.039 1 98.62 272 ILE B CA 1
ATOM 4589 C C . ILE B 1 272 ? 2.391 23.984 10.469 1 98.62 272 ILE B C 1
ATOM 4591 O O . ILE B 1 272 ? 2.75 23.281 11.414 1 98.62 272 ILE B O 1
ATOM 4595 N N . ILE B 1 273 ? 1.873 25.156 10.633 1 98.81 273 ILE B N 1
ATOM 4596 C CA . ILE B 1 273 ? 1.818 25.75 11.969 1 98.81 273 ILE B CA 1
ATOM 4597 C C . ILE B 1 273 ? 0.913 24.906 12.867 1 98.81 273 ILE B C 1
ATOM 4599 O O . ILE B 1 273 ? 1.276 24.594 14 1 98.81 273 ILE B O 1
ATOM 4603 N N . VAL B 1 274 ? -0.219 24.484 12.367 1 98.81 274 VAL B N 1
ATOM 4604 C CA . VAL B 1 274 ? -1.16 23.719 13.172 1 98.81 274 VAL B CA 1
ATOM 4605 C C . VAL B 1 274 ? -0.589 22.328 13.445 1 98.81 274 VAL B C 1
ATOM 4607 O O . VAL B 1 274 ? -0.551 21.875 14.586 1 98.81 274 VAL B O 1
ATOM 4610 N N . SER B 1 275 ? -0.071 21.672 12.469 1 98.38 275 SER B N 1
ATOM 4611 C CA . SER B 1 275 ? 0.335 20.281 12.602 1 98.38 275 SER B CA 1
ATOM 4612 C C . SER B 1 275 ? 1.603 20.141 13.445 1 98.38 275 SER B C 1
ATOM 4614 O O . SER B 1 275 ? 1.833 19.109 14.07 1 98.38 275 SER B O 1
ATOM 4616 N N . ARG B 1 276 ? 2.373 21.219 13.484 1 98.31 276 ARG B N 1
ATOM 4617 C CA . ARG B 1 276 ? 3.666 21.125 14.148 1 98.31 276 ARG B CA 1
ATOM 4618 C C . ARG B 1 276 ? 3.615 21.766 15.531 1 98.31 276 ARG B C 1
ATOM 4620 O O . ARG B 1 276 ? 4.523 21.578 16.344 1 98.31 276 ARG B O 1
ATOM 4627 N N . SER B 1 277 ? 2.545 22.469 15.875 1 98.62 277 SER B N 1
ATOM 4628 C CA . SER B 1 277 ? 2.439 23.25 17.094 1 98.62 277 SER B CA 1
ATOM 4629 C C . SER B 1 277 ? 2.613 22.391 18.344 1 98.62 277 SER B C 1
ATOM 4631 O O . SER B 1 277 ? 3.127 22.859 19.359 1 98.62 277 SER B O 1
ATOM 4633 N N . GLU B 1 278 ? 2.236 21.156 18.281 1 98.06 278 GLU B N 1
ATOM 4634 C CA . GLU B 1 278 ? 2.324 20.281 19.453 1 98.06 278 GLU B CA 1
ATOM 4635 C C . GLU B 1 278 ? 3.508 19.328 19.344 1 98.06 278 GLU B C 1
ATOM 4637 O O . GLU B 1 278 ? 3.643 18.391 20.141 1 98.06 278 GLU B O 1
ATOM 4642 N N . ILE B 1 279 ? 4.305 19.469 18.328 1 97.25 279 ILE B N 1
ATOM 4643 C CA . ILE B 1 279 ? 5.418 18.547 18.094 1 97.25 279 ILE B CA 1
ATOM 4644 C C . ILE B 1 279 ? 6.738 19.312 18.203 1 97.25 279 ILE B C 1
ATOM 4646 O O . ILE B 1 279 ? 7.418 19.25 19.234 1 97.25 279 ILE B O 1
ATOM 4650 N N . ASP B 1 280 ? 7.051 20.234 17.219 1 97.75 280 ASP B N 1
ATOM 4651 C CA . ASP B 1 280 ? 8.383 20.828 17.234 1 97.75 280 ASP B CA 1
ATOM 4652 C C . ASP B 1 280 ? 8.359 22.219 16.609 1 97.75 280 ASP B C 1
ATOM 4654 O O . ASP B 1 280 ? 9.352 22.656 16.016 1 97.75 280 ASP B O 1
ATOM 4658 N N . LEU B 1 281 ? 7.215 22.891 16.672 1 98.5 281 LEU B N 1
ATOM 4659 C CA . LEU B 1 281 ? 7.137 24.25 16.125 1 98.5 281 LEU B CA 1
ATOM 4660 C C . LEU B 1 281 ? 8.133 25.172 16.812 1 98.5 281 LEU B C 1
ATOM 4662 O O . LEU B 1 281 ? 8.617 26.125 16.203 1 98.5 281 LEU B O 1
ATOM 4666 N N . GLY B 1 282 ? 8.461 24.875 18.031 1 98.19 282 GLY B N 1
ATOM 4667 C CA . GLY B 1 282 ? 9.516 25.625 18.703 1 98.19 282 GLY B CA 1
ATOM 4668 C C . GLY B 1 282 ? 10.859 25.5 18 1 98.19 282 GLY B C 1
ATOM 4669 O O . GLY B 1 282 ? 11.562 26.5 17.812 1 98.19 282 GLY B O 1
ATOM 4670 N N . ASN B 1 283 ? 11.203 24.328 17.609 1 98.31 283 ASN B N 1
ATOM 4671 C CA . ASN B 1 283 ? 12.438 24.094 16.844 1 98.31 283 ASN B CA 1
ATOM 4672 C C . ASN B 1 283 ? 12.383 24.766 15.484 1 98.31 283 ASN B C 1
ATOM 4674 O O . ASN B 1 283 ? 13.383 25.328 15.023 1 98.31 283 ASN B O 1
ATOM 4678 N N . ILE B 1 284 ? 11.25 24.703 14.867 1 98.5 284 ILE B N 1
ATOM 4679 C CA . ILE B 1 284 ? 11.062 25.25 13.531 1 98.5 284 ILE B CA 1
ATOM 4680 C C . ILE B 1 284 ? 11.234 26.766 13.562 1 98.5 284 ILE B C 1
ATOM 4682 O O . ILE B 1 284 ? 11.906 27.344 12.695 1 98.5 284 ILE B O 1
ATOM 4686 N N . LYS B 1 285 ? 10.625 27.406 14.555 1 97.5 285 LYS B N 1
ATOM 4687 C CA . LYS B 1 285 ? 10.75 28.859 14.633 1 97.5 285 LYS B CA 1
ATOM 4688 C C . LYS B 1 285 ? 12.203 29.266 14.875 1 97.5 285 LYS B C 1
ATOM 4690 O O . LYS B 1 285 ? 12.664 30.281 14.336 1 97.5 285 LYS B O 1
ATOM 4695 N N . GLU B 1 286 ? 12.906 28.5 15.648 1 97.5 286 GLU B N 1
ATOM 4696 C CA . GLU B 1 286 ? 14.328 28.766 15.867 1 97.5 286 GLU B CA 1
ATOM 4697 C C . GLU B 1 286 ? 15.125 28.641 14.57 1 97.5 286 GLU B C 1
ATOM 4699 O O . GLU B 1 286 ? 15.961 29.484 14.258 1 97.5 286 GLU B O 1
ATOM 4704 N N . GLU B 1 287 ? 14.906 27.562 13.836 1 97.88 287 GLU B N 1
ATOM 4705 C CA . GLU B 1 287 ? 15.586 27.344 12.562 1 97.88 287 GLU B CA 1
ATOM 4706 C C . GLU B 1 287 ? 15.234 28.438 11.555 1 97.88 287 GLU B C 1
ATOM 4708 O O . GLU B 1 287 ? 16.078 28.875 10.773 1 97.88 287 GLU B O 1
ATOM 4713 N N . PHE B 1 288 ? 14.008 28.859 11.578 1 98.44 288 PHE B N 1
ATOM 4714 C CA . PHE B 1 288 ? 13.555 29.922 10.688 1 98.44 288 PHE B CA 1
ATOM 4715 C C . PHE B 1 288 ? 14.352 31.203 10.93 1 98.44 288 PHE B C 1
ATOM 4717 O O . PHE B 1 288 ? 14.828 31.828 9.977 1 98.44 288 PHE B O 1
ATOM 4724 N N . GLU B 1 289 ? 14.438 31.516 12.148 1 98.25 289 GLU B N 1
ATOM 4725 C CA . GLU B 1 289 ? 15.188 32.719 12.508 1 98.25 289 GLU B CA 1
ATOM 4726 C C . GLU B 1 289 ? 16.656 32.594 12.133 1 98.25 289 GLU B C 1
ATOM 4728 O O . GLU B 1 289 ? 17.266 33.531 11.641 1 98.25 289 GLU B O 1
ATOM 4733 N N . ARG B 1 290 ? 17.188 31.453 12.398 1 97.94 290 ARG B N 1
ATOM 4734 C CA . ARG B 1 290 ? 18.594 31.203 12.094 1 97.94 290 ARG B CA 1
ATOM 4735 C C . ARG B 1 290 ? 18.859 31.328 10.594 1 97.94 290 ARG B C 1
ATOM 4737 O O . ARG B 1 290 ? 19.844 31.953 10.188 1 97.94 290 ARG B O 1
ATOM 4744 N N . ILE B 1 291 ? 18 30.781 9.773 1 97.62 291 ILE B N 1
ATOM 4745 C CA . ILE B 1 291 ? 18.219 30.703 8.336 1 97.62 291 ILE B CA 1
ATOM 4746 C C . ILE B 1 291 ? 17.891 32.031 7.68 1 97.62 291 ILE B C 1
ATOM 4748 O O . ILE B 1 291 ? 18.578 32.469 6.766 1 97.62 291 ILE B O 1
ATOM 4752 N N . TYR B 1 292 ? 16.891 32.75 8.172 1 97.31 292 TYR B N 1
ATOM 4753 C CA . TYR B 1 292 ? 16.375 33.875 7.398 1 97.31 292 TYR B CA 1
ATOM 4754 C C . TYR B 1 292 ? 16.547 35.188 8.141 1 97.31 292 TYR B C 1
ATOM 4756 O O . TYR B 1 292 ? 16.188 36.25 7.637 1 97.31 292 TYR B O 1
ATOM 4764 N N . ASN B 1 293 ? 17.062 35.125 9.328 1 97.5 293 ASN B N 1
ATOM 4765 C CA . ASN B 1 293 ? 17.375 36.312 10.141 1 97.5 293 ASN B CA 1
ATOM 4766 C C . ASN B 1 293 ? 16.141 37.156 10.391 1 97.5 293 ASN B C 1
ATOM 4768 O O . ASN B 1 293 ? 16.203 38.375 10.281 1 97.5 293 ASN B O 1
ATOM 4772 N N . ARG B 1 294 ? 15.078 36.5 10.594 1 96.62 294 ARG B N 1
ATOM 4773 C CA . ARG B 1 294 ? 13.773 37.062 10.945 1 96.62 294 ARG B CA 1
ATOM 4774 C C . ARG B 1 294 ? 12.945 36.062 11.734 1 96.62 294 ARG B C 1
ATOM 4776 O O . ARG B 1 294 ? 12.992 34.844 11.453 1 96.62 294 ARG B O 1
ATOM 4783 N N . THR B 1 295 ? 12.227 36.531 12.75 1 97.62 295 THR B N 1
ATOM 4784 C CA . THR B 1 295 ? 11.438 35.594 13.531 1 97.62 295 THR B CA 1
ATOM 4785 C C . THR B 1 295 ? 10.234 35.125 12.734 1 97.62 295 THR B C 1
ATOM 4787 O O . THR B 1 295 ? 9.688 35.844 11.898 1 97.62 295 THR B O 1
ATOM 4790 N N . LEU B 1 296 ? 9.828 33.938 12.992 1 98.25 296 LEU B N 1
ATOM 4791 C CA . LEU B 1 296 ? 8.641 33.406 12.344 1 98.25 296 LEU B CA 1
ATOM 4792 C C . LEU B 1 296 ? 7.414 34.25 12.641 1 98.25 296 LEU B C 1
ATOM 4794 O O . LEU B 1 296 ? 6.594 34.5 11.75 1 98.25 296 LEU B O 1
ATOM 4798 N N . VAL B 1 297 ? 7.297 34.719 13.914 1 97.81 297 VAL B N 1
ATOM 4799 C CA . VAL B 1 297 ? 6.156 35.531 14.328 1 97.81 297 VAL B CA 1
ATOM 4800 C C . VAL B 1 297 ? 6.102 36.812 13.5 1 97.81 297 VAL B C 1
ATOM 4802 O O . VAL B 1 297 ? 5.035 37.188 13.016 1 97.81 297 VAL B O 1
ATOM 4805 N N . SER B 1 298 ? 7.207 37.469 13.281 1 97.12 298 SER B N 1
ATOM 4806 C CA . SER B 1 298 ? 7.25 38.719 12.492 1 97.12 298 SER B CA 1
ATOM 4807 C C . SER B 1 298 ? 6.875 38.438 11.039 1 97.12 298 SER B C 1
ATOM 4809 O O . SER B 1 298 ? 6.176 39.25 10.422 1 97.12 298 SER B O 1
ATOM 4811 N N . ALA B 1 299 ? 7.379 37.344 10.477 1 97.25 299 ALA B N 1
ATOM 4812 C CA . ALA B 1 299 ? 7.051 36.969 9.102 1 97.25 299 ALA B CA 1
ATOM 4813 C C . ALA B 1 299 ? 5.551 36.75 8.945 1 97.25 299 ALA B C 1
ATOM 4815 O O . ALA B 1 299 ? 4.938 37.25 8 1 97.25 299 ALA B O 1
ATOM 4816 N N . VAL B 1 300 ? 4.941 36.062 9.875 1 98.06 300 VAL B N 1
ATOM 4817 C CA . VAL B 1 300 ? 3.52 35.75 9.812 1 98.06 300 VAL B CA 1
ATOM 4818 C C . VAL B 1 300 ? 2.686 37 9.977 1 98.06 300 VAL B C 1
ATOM 4820 O O . VAL B 1 300 ? 1.71 37.219 9.25 1 98.06 300 VAL B O 1
ATOM 4823 N N . LYS B 1 301 ? 3.111 37.875 10.867 1 97 301 LYS B N 1
ATOM 4824 C CA . LYS B 1 301 ? 2.398 39.125 11.102 1 97 301 LYS B CA 1
ATOM 4825 C C . LYS B 1 301 ? 2.354 39.969 9.836 1 97 301 LYS B C 1
ATOM 4827 O O . LYS B 1 301 ? 1.36 40.656 9.578 1 97 301 LYS B O 1
ATOM 4832 N N . SER B 1 302 ? 3.369 39.906 9.055 1 96 302 SER B N 1
ATOM 4833 C CA . SER B 1 302 ? 3.475 40.719 7.852 1 96 302 SER B CA 1
ATOM 4834 C C . SER B 1 302 ? 2.602 40.188 6.727 1 96 302 SER B C 1
ATOM 4836 O O . SER B 1 302 ? 2.232 40.906 5.809 1 96 302 SER B O 1
ATOM 4838 N N . GLU B 1 303 ? 2.275 38.875 6.812 1 96.44 303 GLU B N 1
ATOM 4839 C CA . GLU B 1 303 ? 1.604 38.219 5.695 1 96.44 303 GLU B CA 1
ATOM 4840 C C . GLU B 1 303 ? 0.132 37.969 6.008 1 96.44 303 GLU B C 1
ATOM 4842 O O . GLU B 1 303 ? -0.621 37.531 5.145 1 96.44 303 GLU B O 1
ATOM 4847 N N . THR B 1 304 ? -0.251 38.25 7.277 1 97.12 304 THR B N 1
ATOM 4848 C CA . THR B 1 304 ? -1.608 37.938 7.711 1 97.12 304 THR B CA 1
ATOM 4849 C C . THR B 1 304 ? -2.242 39.125 8.422 1 97.12 304 THR B C 1
ATOM 4851 O O . THR B 1 304 ? -1.563 40.125 8.719 1 97.12 304 THR B O 1
ATOM 4854 N N . SER B 1 305 ? -3.592 39.031 8.664 1 97.31 305 SER B N 1
ATOM 4855 C CA . SER B 1 305 ? -4.312 40.125 9.312 1 97.31 305 SER B CA 1
ATOM 4856 C C . SER B 1 305 ? -5.488 39.594 10.125 1 97.31 305 SER B C 1
ATOM 4858 O O . SER B 1 305 ? -5.859 38.438 10.008 1 97.31 305 SER B O 1
ATOM 4860 N N . GLY B 1 306 ? -5.934 40.406 11.086 1 97.69 306 GLY B N 1
ATOM 4861 C CA . GLY B 1 306 ? -7.164 40.125 11.805 1 97.69 306 GLY B CA 1
ATOM 4862 C C . GLY B 1 306 ? -7.062 38.938 12.711 1 97.69 306 GLY B C 1
ATOM 4863 O O . GLY B 1 306 ? -6.023 38.688 13.336 1 97.69 306 GLY B O 1
ATOM 4864 N N . ASP B 1 307 ? -8.141 38.25 12.859 1 98.19 307 ASP B N 1
ATOM 4865 C CA . ASP B 1 307 ? -8.227 37.062 13.734 1 98.19 307 ASP B CA 1
ATOM 4866 C C . ASP B 1 307 ? -7.332 35.938 13.227 1 98.19 307 ASP B C 1
ATOM 4868 O O . ASP B 1 307 ? -6.781 35.188 14.023 1 98.19 307 ASP B O 1
ATOM 4872 N N . TYR B 1 308 ? -7.25 35.938 11.906 1 98.5 308 TYR B N 1
ATOM 4873 C CA . TYR B 1 308 ? -6.344 34.969 11.281 1 98.5 308 TYR B CA 1
ATOM 4874 C C . TYR B 1 308 ? -4.918 35.156 11.797 1 98.5 308 TYR B C 1
ATOM 4876 O O . TYR B 1 308 ? -4.293 34.188 12.258 1 98.5 308 TYR B O 1
ATOM 4884 N N . LYS B 1 309 ? -4.422 36.344 11.844 1 98.25 309 LYS B N 1
ATOM 4885 C CA . LYS B 1 309 ? -3.105 36.688 12.359 1 98.25 309 LYS B CA 1
ATOM 4886 C C . LYS B 1 309 ? -2.99 36.375 13.844 1 98.25 309 LYS B C 1
ATOM 4888 O O . LYS B 1 309 ? -2.012 35.75 14.281 1 98.25 309 LYS B O 1
ATOM 4893 N N . ARG B 1 310 ? -3.953 36.719 14.609 1 98.25 310 ARG B N 1
ATOM 4894 C CA . ARG B 1 310 ? -3.92 36.5 16.047 1 98.25 310 ARG B CA 1
ATOM 4895 C C . ARG B 1 310 ? -3.852 35.031 16.391 1 98.25 310 ARG B C 1
ATOM 4897 O O . ARG B 1 310 ? -3.111 34.625 17.297 1 98.25 310 ARG B O 1
ATOM 4904 N N . ALA B 1 311 ? -4.613 34.219 15.656 1 98.69 311 ALA B N 1
ATOM 4905 C CA . ALA B 1 311 ? -4.637 32.781 15.914 1 98.69 311 ALA B CA 1
ATOM 4906 C C . ALA B 1 311 ? -3.283 32.156 15.617 1 98.69 311 ALA B C 1
ATOM 4908 O O . ALA B 1 311 ? -2.76 31.391 16.422 1 98.69 311 ALA B O 1
ATOM 4909 N N . LEU B 1 312 ? -2.719 32.5 14.461 1 98.75 312 LEU B N 1
ATOM 4910 C CA . LEU B 1 312 ? -1.43 31.938 14.086 1 98.75 312 LEU B CA 1
ATOM 4911 C C . LEU B 1 312 ? -0.34 32.375 15.062 1 98.75 312 LEU B C 1
ATOM 4913 O O . LEU B 1 312 ? 0.49 31.562 15.477 1 98.75 312 LEU B O 1
ATOM 4917 N N . CYS B 1 313 ? -0.355 33.625 15.438 1 98.44 313 CYS B N 1
ATOM 4918 C CA . CYS B 1 313 ? 0.655 34.125 16.359 1 98.44 313 CYS B CA 1
ATOM 4919 C C . CYS B 1 313 ? 0.529 33.469 17.734 1 98.44 313 CYS B C 1
ATOM 4921 O O . CYS B 1 313 ? 1.535 33.188 18.391 1 98.44 313 CYS B O 1
ATOM 4923 N N . ALA B 1 314 ? -0.695 33.219 18.125 1 98.38 314 ALA B N 1
ATOM 4924 C CA . ALA B 1 314 ? -0.92 32.531 19.391 1 98.38 314 ALA B CA 1
ATOM 4925 C C . ALA B 1 314 ? -0.317 31.141 19.375 1 98.38 314 ALA B C 1
ATOM 4927 O O . ALA B 1 314 ? 0.291 30.703 20.359 1 98.38 314 ALA B O 1
ATOM 4928 N N . LEU B 1 315 ? -0.435 30.438 18.281 1 98.69 315 LEU B N 1
ATOM 4929 C CA . LEU B 1 315 ? 0.084 29.094 18.156 1 98.69 315 LEU B CA 1
ATOM 4930 C C . LEU B 1 315 ? 1.609 29.094 18.156 1 98.69 315 LEU B C 1
ATOM 4932 O O . LEU B 1 315 ? 2.234 28.156 18.656 1 98.69 315 LEU B O 1
ATOM 4936 N N . ILE B 1 316 ? 2.209 30.078 17.578 1 98.25 316 ILE B N 1
ATOM 4937 C CA . ILE B 1 316 ? 3.662 30.172 17.469 1 98.25 316 ILE B CA 1
ATOM 4938 C C . ILE B 1 316 ? 4.258 30.594 18.812 1 98.25 316 ILE B C 1
ATOM 4940 O O . ILE B 1 316 ? 5.379 30.203 19.156 1 98.25 316 ILE B O 1
ATOM 4944 N N . GLY B 1 317 ? 3.545 31.188 19.828 1 87.31 317 GLY B N 1
ATOM 4945 C CA . GLY B 1 317 ? 4.004 31.688 21.109 1 87.31 317 GLY B CA 1
ATOM 4946 C C . GLY B 1 317 ? 4.43 33.125 21.078 1 87.31 317 GLY B C 1
ATOM 4947 O O . GLY B 1 317 ? 5.266 33.562 21.875 1 87.31 317 GLY B O 1
ATOM 4948 N N . GLY B 1 318 ? 4.023 33.938 20.297 1 66.81 318 GLY B N 1
ATOM 4949 C CA . GLY B 1 318 ? 4.453 35.312 20.25 1 66.81 318 GLY B CA 1
ATOM 4950 C C . GLY B 1 318 ? 3.297 36.312 20.219 1 66.81 318 GLY B C 1
ATOM 4951 O O . GLY B 1 318 ? 3.434 37.406 19.703 1 66.81 318 GLY B O 1
ATOM 4952 N N . ALA B 1 319 ? 2.189 35.844 21.031 1 50.91 319 ALA B N 1
ATOM 4953 C CA . ALA B 1 319 ? 1.124 36.844 21.094 1 50.91 319 ALA B CA 1
ATOM 4954 C C . ALA B 1 319 ? 1.53 38.031 21.969 1 50.91 319 ALA B C 1
ATOM 4956 O O . ALA B 1 319 ? 2.342 37.875 22.875 1 50.91 319 ALA B O 1
#

InterPro domains:
  IPR001464 Annexin [PR00196] (29-51)
  IPR001464 Annexin [PR00196] (69-85)
  IPR001464 Annexin [PR00196] (96-117)
  IPR001464 Annexin [PR00196] (179-205)
  IPR001464 Annexin [PR00196] (259-279)
  IPR001464 Annexin [PR00196] (303-316)
  IPR018252 Annexin repeat, conserved site [PS00223] (32-84)
  IPR018252 Annexin repeat, conserved site [PS00223] (263-315)
  IPR018502 Annexin repeat [PF00191] (20-84)
  IPR018502 Annexin repeat [PF00191] (93-155)
  IPR018502 Annexin repeat [PF00191] (176-240)
  IPR018502 Annexin repeat [PF00191] (250-315)
  IPR018502 Annexin repeat [PS51897] (15-86)
  IPR018502 Annexin repeat [PS51897] (87-158)
  IPR018502 Annexin repeat [PS51897] (170-242)
  IPR018502 Annexin repeat [PS51897] (246-317)
  IPR018502 Annexin repeat [SM00335] (32-84)
  IPR018502 Annexin repeat [SM00335] (104-156)
  IPR018502 Annexin repeat [SM00335] (188-240)
  IPR018502 Annexin repeat [SM00335] (263-315)

Radius of gyration: 29.64 Å; Cα contacts (8 Å, |Δi|>4): 865; chains: 2; bounding box: 66×81×65 Å

Sequence (638 aa):
MDYDPVPTVVPAEPLDVEADVAALRTAMKGFGTDEQAIIDILTARSNAQRQVIKENFLREYGRDLIEDLKSELGGKFEDVIIALMLTPVEYLCKQLHKAMAGLGTNESTLVEILCTKSNEEMAEIVKCYENMYDRPLAEHMCSETSGHFRRLLTLIVTGVRDPAGTVDTEKAREQAEALYNAGEAKLGTDEEVFNRIMAHGSFAQLRLVFEEYKNVSGQTIEQAIKHEMSGELHEAMMAIVECVQSPPAFFANRLFKAMDGMGTDDTTLIRIIVSRSEIDLGNIKEEFERIYNRTLVSAVKSETSGDYKRALCALIGGAMDYDPVPTVVPAEPLDVEADVAALRTAMKGFGTDEQAIIDILTARSNAQRQVIKENFLREYGRDLIEDLKSELGGKFEDVIIALMLTPVEYLCKQLHKAMAGLGTNESTLVEILCTKSNEEMAEIVKCYENMYDRPLAEHMCSETSGHFRRLLTLIVTGVRDPAGTVDTEKAREQAEALYNAGEAKLGTDEEVFNRIMAHGSFAQLRLVFEEYKNVSGQTIEQAIKHEMSGELHEAMMAIVECVQSPPAFFANRLFKAMDGMGTDDTTLIRIIVSRSEIDLGNIKEEFERIYNRTLVSAVKSETSGDYKRALCALIGGA

Nearest PDB structures (foldseek):
  1dm5-assembly1_E  TM=9.811E-01  e=1.578E-29  Hydra vulgaris
  1aii-assembly1_A  TM=9.836E-01  e=7.422E-29  Homo sapiens
  1n42-assembly1_A  TM=9.727E-01  e=4.562E-29  Rattus norvegicus
  1bc3-assembly1_A  TM=9.757E-01  e=6.218E-29  Rattus norvegicus
  2h0m-assembly1_A  TM=9.740E-01  e=6.218E-29  Rattus norvegicus

Solvent-accessible surface area (backbone atoms only — not comparable to full-atom values): 33653 Å² total; per-residue (Å²): 110,92,69,82,69,32,45,44,31,52,68,49,82,80,73,55,56,69,60,50,38,50,49,50,50,57,28,61,48,75,96,59,63,43,62,64,61,49,40,63,49,63,45,47,38,24,55,71,53,42,49,51,34,41,53,49,31,26,72,75,69,73,40,58,51,68,60,52,48,59,73,68,43,57,71,68,36,32,52,49,55,52,50,51,64,35,54,71,57,59,39,52,36,51,52,49,48,58,29,57,47,77,91,60,57,44,59,68,58,48,37,63,58,58,55,67,52,53,50,69,57,32,52,52,38,41,52,50,29,23,71,75,64,66,41,46,48,63,49,55,49,44,74,62,43,58,70,70,41,30,42,39,52,41,39,44,64,68,42,59,41,42,70,92,66,86,67,54,70,69,58,18,43,52,50,18,50,50,48,40,57,30,25,84,71,40,93,64,58,47,60,51,60,50,39,50,52,67,38,31,40,21,52,70,37,42,49,47,18,41,54,36,22,27,70,75,69,73,42,50,56,67,58,50,42,62,72,60,38,62,69,69,41,29,53,39,52,48,45,37,54,36,39,35,66,34,50,38,50,41,54,23,52,50,46,47,56,27,60,49,73,96,57,62,42,57,67,60,44,46,50,51,53,62,70,25,16,65,44,30,36,45,46,17,38,51,38,25,23,71,76,66,74,43,50,48,58,59,56,46,53,75,73,42,57,69,67,38,27,52,42,54,28,41,33,68,62,64,108,110,90,70,81,69,31,46,43,32,52,69,48,81,80,72,55,57,70,60,51,37,51,49,51,49,57,28,60,48,77,97,59,63,44,61,64,61,48,40,62,50,62,45,47,36,26,57,73,52,44,48,52,34,40,53,49,32,26,72,75,69,72,40,58,52,68,60,53,47,59,73,69,43,58,70,68,36,33,52,50,55,52,51,51,62,35,53,72,58,58,38,52,36,50,52,50,48,58,29,56,47,76,90,60,57,44,58,66,59,48,37,63,58,57,54,68,53,53,52,69,57,33,52,51,38,42,53,50,30,22,72,73,65,66,40,46,49,62,48,55,49,44,75,63,43,57,71,70,41,31,41,40,52,41,39,44,64,69,42,58,41,42,72,84,63,86,70,53,69,68,57,18,44,51,50,18,50,49,48,41,57,30,25,83,70,38,93,62,59,45,62,52,60,49,39,51,52,68,37,32,40,18,52,67,37,41,47,48,18,43,54,37,22,26,72,75,71,73,43,49,57,66,60,50,42,63,73,64,39,61,70,69,41,27,52,38,54,49,48,36,53,36,38,35,67,33,51,37,49,41,53,22,52,50,47,49,56,27,60,48,72,95,58,63,41,57,66,60,44,46,49,51,53,62,70,25,17,65,45,30,37,44,46,16,39,51,38,25,23,70,74,64,74,44,50,48,57,60,55,47,53,74,73,42,57,70,67,38,27,53,43,53,28,41,34,68,65,64,110

Foldseek 3Di:
DDDDFDFQADADPPDDLVVLLVQCCVQLPDDAGVLVSLLVRLLRHQQVSLQVSQVVNCVPPVDGSLVSLVVHDDDLLNVLSNLSNDDLLLSLLVQCCVQLPDPAHPLLSLLLRQLQDALVSLVSNQVSNCVVPVDGSLVSLLVRDDDLLNVLSSLRSVRQADDDDDADLVVLLVLLVQQCVQFVVDDAHDSVSVSVCLSHYDLVNVVSNQVSNCVVPVDGPLVRLVVRDDDSSSSNSVLSVCSSVPVLLSLLVQCCVQLDDDAHVSSSNSSSLSSSNGTHLVSNQVNNCVVPVDGSLVSLCVRDDDSSNVSSNSSSPND/DDDDFDFQADADPPDDLVVLLVQCCVQLPDDAGVLVSLLVRLLRHQQVSLQVSQVVNCVVPVDGSLVSLVVRDDDLLNVLSNLSNDDLLLSLLVQCCVQLPDPAHPLLSLLLRQLQDALVSLVSNQVSNCVVPVDGSLVSLLVRDDDLLNVLSSLRSVRQADPPDDADLVVLLVLLVQQCVQFVVDDAHDSVSVSVCLSHYDLVNVVSNQVSNCVVPVDGVLVRLVVRDDDSSSSNSVLSVCSSVPVLLSLLVQCCVQLDDDAHVSSSNSSSLSSSNGTHLVVNQVNNCVVPVDGSLVSLCVRDDDSSNVSSNSSSPND

Secondary structure (DSSP, 8-state):
-------S----SS--HHHHHHHHHHHHSSSS--HHHHHHHHTSS-HHHHHHHHHHHHHHHS--HHHHHHHH--HHHHHHHHHHHS-HHHHHHHHHHHHHSSSS--HHHHHHHHTT--HHHHHHHHHHHHHHHSS-HHHHHHHH--HHHHHHHHHHHTT-SPPS----HHHHHHHHHHHHHHTTTSSS--HHHHHHHHHHS-HHHHHHHHHHHHHHHSS-HHHHHHHH--HHHHHHHHHHHHHHH-HHHHHHHHHHHHHSSSS--HHHHHHHHHHHTTTTHHHHHHHHHHHHSS-HHHHHHHH--HHHHHHHHHHHT--/-------S----SS--HHHHHHHHHHHHSSSS--HHHHHHHHTSS-HHHHHHHHHHHHHHHS--HHHHHHHH--HHHHHHHHHHHS-HHHHHHHHHHHHHSSSS--HHHHHHHHTT--HHHHHHHHHHHHHHHSS-HHHHHHHH--HHHHHHHHHHHTT-PPPS----HHHHHHHHHHHHHHTTTSSS--HHHHHHHHHHS-HHHHHHHHHHHHHHHSS-HHHHHHHH--HHHHHHHHHHHHHHH-HHHHHHHHHHHHHSSSS--HHHHHHHHHHHTTTTHHHHHHHHHHHHSS-HHHHHHHH--HHHHHHHHHHHT--

pLDDT: mean 95.85, std 5.62, range [50.06, 98.88]

Organism: Lucilia cuprina (NCBI:txid7375)